Protein AF-A0A6I9Z1N0-F1 (afdb_monomer)

Structure (mmCIF, N/CA/C/O backbone):
data_AF-A0A6I9Z1N0-F1
#
_entry.id   AF-A0A6I9Z1N0-F1
#
loop_
_atom_site.group_PDB
_atom_site.id
_atom_site.type_symbol
_atom_site.label_atom_id
_atom_site.label_alt_id
_atom_site.label_comp_id
_atom_site.label_asym_id
_atom_site.label_entity_id
_atom_site.label_seq_id
_atom_site.pdbx_PDB_ins_code
_atom_site.Cartn_x
_atom_site.Cartn_y
_atom_site.Cartn_z
_atom_site.occupancy
_atom_site.B_iso_or_equiv
_atom_site.auth_seq_id
_atom_site.auth_comp_id
_atom_site.auth_asym_id
_atom_site.auth_atom_id
_atom_site.pdbx_PDB_model_num
ATOM 1 N N . MET A 1 1 ? 0.256 19.099 -2.631 1.00 34.47 1 MET A N 1
ATOM 2 C CA . MET A 1 1 ? 0.217 18.789 -1.185 1.00 34.47 1 MET A CA 1
ATOM 3 C C . MET A 1 1 ? -0.524 17.484 -0.881 1.00 34.47 1 MET A C 1
ATOM 5 O O . MET A 1 1 ? -0.075 16.794 0.014 1.00 34.47 1 MET A O 1
ATOM 9 N N . ALA A 1 2 ? -1.565 17.085 -1.631 1.00 35.75 2 ALA A N 1
ATOM 10 C CA . ALA A 1 2 ? -2.287 15.820 -1.397 1.00 35.75 2 ALA A CA 1
ATOM 11 C C . ALA A 1 2 ? -1.455 14.525 -1.591 1.00 35.75 2 ALA A C 1
ATOM 13 O O . ALA A 1 2 ? -1.697 13.553 -0.896 1.00 35.75 2 ALA A O 1
ATOM 14 N N . ALA A 1 3 ? -0.442 14.515 -2.468 1.00 37.38 3 ALA A N 1
ATOM 15 C CA . ALA A 1 3 ? 0.386 13.323 -2.721 1.00 37.38 3 ALA A CA 1
ATOM 16 C C . ALA A 1 3 ? 1.384 12.964 -1.596 1.00 37.38 3 ALA A C 1
ATOM 18 O O . ALA A 1 3 ? 1.934 11.876 -1.616 1.00 37.38 3 ALA A O 1
ATOM 19 N N . VAL A 1 4 ? 1.630 13.862 -0.631 1.00 43.97 4 VAL A N 1
ATOM 20 C CA . VAL A 1 4 ? 2.560 13.633 0.502 1.00 43.97 4 VAL A CA 1
ATOM 21 C C . VAL A 1 4 ? 1.844 12.969 1.694 1.00 43.97 4 VAL A C 1
ATOM 23 O O . VAL A 1 4 ? 2.452 12.729 2.722 1.00 43.97 4 VAL A O 1
ATOM 26 N N . ARG A 1 5 ? 0.535 12.710 1.580 1.00 60.34 5 ARG A N 1
ATOM 27 C CA . ARG A 1 5 ? -0.310 12.137 2.644 1.00 60.34 5 ARG A CA 1
ATOM 28 C C . ARG A 1 5 ? -1.046 10.869 2.202 1.00 60.34 5 ARG A C 1
ATOM 30 O O . ARG A 1 5 ? -2.027 10.494 2.831 1.00 60.34 5 ARG A O 1
ATOM 37 N N . ALA A 1 6 ? -0.675 10.313 1.053 1.00 75.31 6 ALA A N 1
ATOM 38 C CA . ALA A 1 6 ? -1.336 9.132 0.522 1.00 75.31 6 ALA A CA 1
ATOM 39 C C . ALA A 1 6 ? -0.595 7.878 1.023 1.00 75.31 6 ALA A C 1
ATOM 41 O O . ALA A 1 6 ? 0.631 7.866 0.905 1.00 75.31 6 ALA A O 1
ATOM 42 N N . PRO A 1 7 ? -1.318 6.862 1.525 1.00 87.88 7 PRO A N 1
ATOM 43 C CA . PRO A 1 7 ? -0.741 5.617 2.031 1.00 87.88 7 PRO A CA 1
ATOM 44 C C . PRO A 1 7 ? 0.203 4.956 1.030 1.00 87.88 7 PRO A C 1
ATOM 46 O O . PRO A 1 7 ? -0.110 4.870 -0.168 1.00 87.88 7 PRO A O 1
ATOM 49 N N . ARG A 1 8 ? 1.366 4.512 1.500 1.00 91.12 8 ARG A N 1
ATOM 50 C CA . ARG A 1 8 ? 2.442 3.999 0.647 1.00 91.12 8 ARG A CA 1
ATOM 51 C C . ARG A 1 8 ? 3.373 3.037 1.382 1.00 91.12 8 ARG A C 1
ATOM 53 O O . ARG A 1 8 ? 3.417 3.010 2.606 1.00 91.12 8 ARG A O 1
ATOM 60 N N . CYS A 1 9 ? 4.166 2.308 0.609 1.00 90.75 9 CYS A N 1
ATOM 61 C CA . CYS A 1 9 ? 5.316 1.564 1.103 1.00 90.75 9 CYS A CA 1
ATOM 62 C C . CYS A 1 9 ? 6.394 2.518 1.663 1.00 90.75 9 CYS A C 1
ATOM 64 O O . CYS A 1 9 ? 6.642 3.610 1.114 1.00 90.75 9 CYS A O 1
ATOM 66 N N . GLY A 1 10 ? 7.016 2.093 2.765 1.00 86.44 10 GLY A N 1
ATOM 67 C CA . GLY A 1 10 ? 8.109 2.757 3.481 1.00 8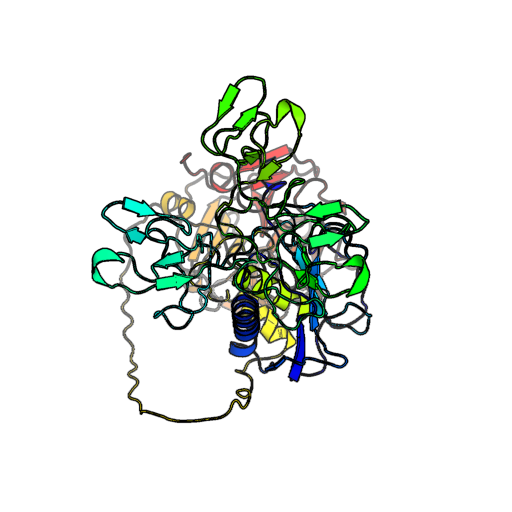6.44 10 GLY A CA 1
ATOM 68 C C . GLY A 1 10 ? 9.482 2.581 2.845 1.00 86.44 10 GLY A C 1
ATOM 69 O O . GLY A 1 10 ? 10.403 3.336 3.165 1.00 86.44 10 GLY A O 1
ATOM 70 N N . VAL A 1 11 ? 9.623 1.666 1.882 1.00 81.06 11 VAL A N 1
ATOM 71 C CA . VAL A 1 11 ? 10.854 1.528 1.100 1.00 81.06 11 VAL A CA 1
ATOM 72 C C . VAL A 1 11 ? 11.085 2.805 0.260 1.00 81.06 11 VAL A C 1
ATOM 74 O O . VAL A 1 11 ? 10.154 3.351 -0.342 1.00 81.06 11 VAL A O 1
ATOM 77 N N . PRO A 1 12 ? 12.310 3.359 0.207 1.00 69.00 12 PRO A N 1
ATOM 78 C CA . PRO A 1 12 ? 12.579 4.562 -0.583 1.00 69.00 12 PRO A CA 1
ATOM 79 C C . PRO A 1 12 ? 12.385 4.369 -2.102 1.00 69.00 12 PRO A C 1
ATOM 81 O O . PRO A 1 12 ? 12.988 3.484 -2.700 1.00 69.00 12 PRO A O 1
ATOM 84 N N . ASP A 1 13 ? 11.658 5.283 -2.765 1.00 61.91 13 ASP A N 1
ATOM 85 C CA . ASP A 1 13 ? 11.502 5.305 -4.245 1.00 61.91 13 ASP A CA 1
ATOM 86 C C . ASP A 1 13 ? 12.805 5.623 -4.995 1.00 61.91 13 ASP A C 1
ATOM 88 O O . ASP A 1 13 ? 12.950 5.367 -6.189 1.00 61.91 13 ASP A O 1
ATOM 92 N N . VAL A 1 14 ? 13.737 6.270 -4.298 1.00 38.78 14 VAL A N 1
ATOM 93 C CA . VAL A 1 14 ? 15.030 6.720 -4.809 1.00 38.78 14 VAL A CA 1
ATOM 94 C C . VAL A 1 14 ? 16.071 6.438 -3.744 1.00 38.78 14 VAL A C 1
ATOM 96 O O . VAL A 1 14 ? 16.188 7.162 -2.757 1.00 38.78 14 VAL A O 1
ATOM 99 N N . GLY A 1 15 ? 16.851 5.387 -3.965 1.00 33.09 15 GLY A N 1
ATOM 100 C CA . GLY A 1 15 ? 17.914 4.989 -3.061 1.00 33.09 15 GLY A CA 1
ATOM 101 C C . GLY A 1 15 ? 19.078 4.354 -3.801 1.00 33.09 15 GLY A C 1
ATOM 102 O O . GLY A 1 15 ? 19.235 3.144 -3.799 1.00 33.09 15 GLY A O 1
ATOM 103 N N . ARG A 1 16 ? 20.004 5.176 -4.314 1.00 31.58 16 ARG A N 1
ATOM 104 C CA . ARG A 1 16 ? 21.426 4.802 -4.263 1.00 31.58 16 ARG A CA 1
ATOM 105 C C . ARG A 1 16 ? 21.898 4.917 -2.814 1.00 31.58 16 ARG A C 1
ATOM 107 O O . ARG A 1 16 ? 22.674 5.796 -2.459 1.00 31.58 16 ARG A O 1
ATOM 114 N N . PHE A 1 17 ? 21.430 3.993 -1.996 1.00 29.41 17 PHE A N 1
ATOM 115 C CA . PHE A 1 17 ? 22.181 3.494 -0.867 1.00 29.41 17 PHE A CA 1
ATOM 116 C C . PHE A 1 17 ? 22.239 1.988 -1.087 1.00 29.41 17 PHE A C 1
ATOM 118 O O . PHE A 1 17 ? 21.350 1.256 -0.679 1.00 29.41 17 PHE A O 1
ATOM 125 N N . GLN A 1 18 ? 23.292 1.512 -1.758 1.00 30.66 18 GLN A N 1
ATOM 126 C CA . GLN A 1 18 ? 23.777 0.177 -1.426 1.00 30.66 18 GLN A CA 1
ATOM 127 C C . GLN A 1 18 ? 24.267 0.267 0.024 1.00 30.66 18 GLN A C 1
ATOM 129 O O . GLN A 1 18 ? 25.441 0.530 0.271 1.00 30.66 18 GLN A O 1
ATOM 134 N N . THR A 1 19 ? 23.363 0.117 0.990 1.00 33.41 19 THR A N 1
ATOM 135 C CA . THR A 1 19 ? 23.740 -0.424 2.299 1.00 33.41 19 THR A CA 1
ATOM 136 C C . THR A 1 19 ? 24.190 -1.876 2.141 1.00 33.41 19 THR A C 1
ATOM 138 O O . THR A 1 19 ? 25.011 -2.339 2.922 1.00 33.41 19 THR A O 1
ATOM 141 N N . PHE A 1 20 ? 23.757 -2.547 1.065 1.00 34.72 20 PHE A N 1
ATOM 142 C CA . PHE A 1 20 ? 24.025 -3.955 0.797 1.00 34.72 20 PHE A CA 1
ATOM 143 C C . PHE A 1 20 ? 24.799 -4.134 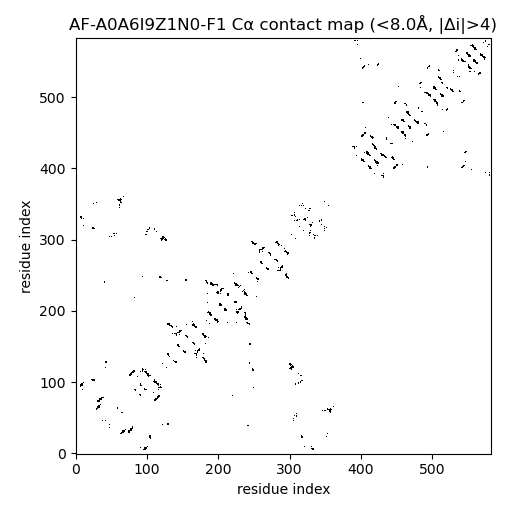-0.530 1.00 34.72 20 PHE A C 1
ATOM 145 O O . PHE A 1 20 ? 24.295 -3.769 -1.596 1.00 34.72 20 PHE A O 1
ATOM 152 N N . PRO A 1 21 ? 26.043 -4.649 -0.509 1.00 31.53 21 PRO A N 1
ATOM 153 C CA . PRO A 1 21 ? 26.769 -5.047 -1.713 1.00 31.53 21 PRO A CA 1
ATOM 154 C C . PRO A 1 21 ? 26.281 -6.413 -2.232 1.00 31.53 21 PRO A C 1
ATOM 156 O O . PRO A 1 21 ? 26.325 -7.388 -1.489 1.00 31.53 21 PRO A O 1
ATOM 159 N N . GLY A 1 22 ? 25.916 -6.523 -3.517 1.00 43.50 22 GLY A N 1
ATOM 160 C CA . GLY A 1 22 ? 25.649 -7.814 -4.179 1.00 43.50 22 GLY A CA 1
ATOM 161 C C . GLY A 1 22 ? 24.511 -7.789 -5.203 1.00 43.50 22 GLY A C 1
ATOM 162 O O . GLY A 1 22 ? 23.862 -6.761 -5.389 1.00 43.50 22 GLY A O 1
ATOM 163 N N . ASP A 1 23 ? 24.286 -8.928 -5.867 1.00 51.59 23 ASP A N 1
ATOM 164 C CA . ASP A 1 23 ? 23.019 -9.211 -6.550 1.00 51.59 23 ASP A CA 1
ATOM 165 C C . ASP A 1 23 ? 21.951 -9.369 -5.454 1.00 51.59 23 ASP A C 1
ATOM 167 O O . ASP A 1 23 ? 22.064 -10.277 -4.632 1.00 51.59 23 ASP A O 1
ATOM 171 N N . LEU A 1 24 ? 20.955 -8.474 -5.395 1.00 70.12 24 LEU A N 1
ATOM 172 C CA . LEU A 1 24 ? 19.858 -8.516 -4.414 1.00 70.12 24 LEU A CA 1
ATOM 173 C C . LEU A 1 24 ? 18.904 -9.668 -4.761 1.00 70.12 24 LEU A C 1
ATOM 175 O O . LEU A 1 24 ? 17.818 -9.463 -5.289 1.00 70.12 24 LEU A O 1
ATOM 179 N N . LYS A 1 25 ? 19.366 -10.900 -4.569 1.00 83.44 25 LYS A N 1
ATOM 180 C CA . LYS A 1 25 ? 18.658 -12.132 -4.900 1.00 83.44 25 LYS A CA 1
ATOM 181 C C . LYS A 1 25 ? 19.118 -13.242 -3.962 1.00 83.44 25 LYS A C 1
ATOM 183 O O . LYS A 1 25 ? 20.314 -13.418 -3.744 1.00 83.44 25 LYS A O 1
ATOM 188 N N . TRP A 1 26 ? 18.174 -14.051 -3.498 1.00 91.69 26 TRP A N 1
ATOM 189 C CA . TRP A 1 26 ? 18.473 -15.317 -2.831 1.00 91.69 26 TRP A CA 1
ATOM 190 C C . TRP A 1 26 ? 19.261 -16.285 -3.731 1.00 91.69 26 TRP A C 1
ATOM 192 O O . TRP A 1 26 ? 18.988 -16.430 -4.927 1.00 91.69 26 TRP A O 1
ATOM 202 N N . ASP A 1 27 ? 20.247 -16.964 -3.148 1.00 90.38 27 ASP A N 1
ATOM 203 C CA . ASP A 1 27 ? 21.093 -17.953 -3.827 1.00 90.38 27 ASP A CA 1
ATOM 204 C C . ASP A 1 27 ? 20.443 -19.345 -3.937 1.00 90.38 27 ASP A C 1
ATOM 206 O O . ASP A 1 27 ? 20.956 -20.217 -4.642 1.00 90.38 27 ASP A O 1
ATOM 210 N N . HIS A 1 28 ? 19.284 -19.520 -3.307 1.00 91.88 28 HIS A N 1
ATOM 211 C CA . HIS A 1 28 ? 18.460 -20.720 -3.309 1.00 91.88 28 HIS A CA 1
ATOM 212 C C . HIS A 1 28 ? 16.990 -20.376 -3.618 1.00 91.88 28 HIS A C 1
ATOM 214 O O . HIS A 1 28 ? 16.627 -19.210 -3.795 1.00 91.88 28 HIS A O 1
ATOM 220 N N . THR A 1 29 ? 16.152 -21.403 -3.786 1.00 92.88 29 THR A N 1
ATOM 221 C CA . THR A 1 29 ? 14.753 -21.251 -4.237 1.00 92.88 29 THR A CA 1
ATOM 222 C C . THR A 1 29 ? 13.719 -21.763 -3.240 1.00 92.88 29 THR A C 1
ATOM 224 O O . THR A 1 29 ? 12.528 -21.523 -3.410 1.00 92.88 29 THR A O 1
ATOM 227 N N . ASP A 1 30 ? 14.152 -22.500 -2.230 1.00 95.19 30 ASP A N 1
ATOM 228 C CA . ASP A 1 30 ? 13.372 -23.031 -1.120 1.00 95.19 30 ASP A CA 1
ATOM 229 C C . ASP A 1 30 ? 13.464 -22.104 0.088 1.00 95.19 30 ASP A C 1
ATOM 231 O O . ASP A 1 30 ? 14.136 -22.397 1.068 1.00 95.19 30 ASP A O 1
ATOM 235 N N . LEU A 1 31 ? 12.780 -20.966 -0.012 1.00 96.75 31 LEU A N 1
ATOM 236 C CA . LEU A 1 31 ? 12.801 -19.931 1.010 1.00 96.75 31 LEU A CA 1
ATOM 237 C C . LEU A 1 31 ? 11.937 -20.323 2.204 1.00 96.75 31 LEU A C 1
ATOM 239 O O . LEU A 1 31 ? 10.882 -20.957 2.084 1.00 96.75 31 LEU A O 1
ATOM 243 N N . THR A 1 32 ? 12.369 -19.890 3.373 1.00 97.06 32 THR A N 1
ATOM 244 C CA . THR A 1 32 ? 11.710 -20.129 4.647 1.00 97.06 32 THR A CA 1
ATOM 245 C C . THR A 1 32 ? 11.277 -18.813 5.270 1.00 97.06 32 THR A C 1
ATOM 247 O O . THR A 1 32 ? 11.948 -17.794 5.134 1.00 97.06 32 THR A O 1
ATOM 250 N N . TYR A 1 33 ? 10.131 -18.812 5.946 1.00 97.44 33 TYR A N 1
ATOM 251 C CA . TYR A 1 33 ? 9.651 -17.616 6.634 1.00 97.44 33 TYR A CA 1
ATOM 252 C C . TYR A 1 33 ? 9.057 -17.940 7.999 1.00 97.44 33 TYR A C 1
ATOM 254 O O . TYR A 1 33 ? 8.605 -19.063 8.250 1.00 97.44 33 TYR A O 1
ATOM 262 N N . ARG A 1 34 ? 9.025 -16.940 8.878 1.00 94.44 34 ARG A N 1
ATOM 263 C CA . ARG A 1 34 ? 8.371 -17.028 10.186 1.00 94.44 34 ARG A CA 1
ATOM 264 C C . ARG A 1 34 ? 7.685 -15.716 10.531 1.00 94.44 34 ARG A C 1
ATOM 266 O O . ARG A 1 34 ? 8.284 -14.654 10.414 1.00 94.44 34 ARG A O 1
ATOM 273 N N . VAL A 1 35 ? 6.459 -15.820 11.030 1.00 93.38 35 VAL A N 1
ATOM 274 C CA . VAL A 1 35 ? 5.728 -14.698 11.626 1.00 93.38 35 VAL A CA 1
ATOM 275 C C . VAL A 1 35 ? 6.106 -14.599 13.102 1.00 93.38 35 VAL A C 1
ATOM 277 O O . VAL A 1 35 ? 5.959 -15.573 13.842 1.00 93.38 35 VAL A O 1
ATOM 280 N N . VAL A 1 36 ? 6.652 -13.455 13.509 1.00 90.44 36 VAL A N 1
ATOM 281 C CA . VAL A 1 36 ? 7.162 -13.202 14.866 1.00 90.44 36 VAL A CA 1
ATOM 282 C C . VAL A 1 36 ? 6.023 -12.851 15.821 1.00 90.44 36 VAL A C 1
ATOM 284 O O . VAL A 1 36 ? 5.957 -13.386 16.925 1.00 90.44 36 VAL A O 1
ATOM 287 N N . ASN A 1 37 ? 5.129 -11.968 15.389 1.00 87.31 37 ASN A N 1
ATOM 288 C CA . ASN A 1 37 ? 3.944 -11.511 16.109 1.00 87.31 37 ASN A CA 1
ATOM 289 C C . ASN A 1 37 ? 2.822 -11.188 15.109 1.00 87.31 37 ASN A C 1
ATOM 291 O O . ASN A 1 37 ? 3.042 -11.177 13.898 1.00 87.31 37 ASN A O 1
ATOM 295 N N . TYR A 1 38 ? 1.617 -10.939 15.618 1.00 88.00 38 TYR A N 1
ATOM 296 C CA . TYR A 1 38 ? 0.429 -10.664 14.810 1.00 88.00 38 TYR A CA 1
ATOM 297 C C . TYR A 1 38 ? -0.204 -9.342 15.219 1.00 88.00 38 TYR A C 1
ATOM 299 O O . TYR A 1 38 ? -0.194 -8.993 16.400 1.00 88.00 38 TYR A O 1
ATOM 307 N N . SER A 1 39 ? -0.820 -8.667 14.250 1.00 88.12 39 SER A N 1
ATOM 308 C CA . SER A 1 39 ? -1.691 -7.533 14.531 1.00 88.12 39 SER A CA 1
ATOM 309 C C . SER A 1 39 ? -2.982 -7.992 15.222 1.00 88.12 39 SER A C 1
ATOM 311 O O . SER A 1 39 ? -3.572 -8.994 14.804 1.00 88.12 39 SER A O 1
ATOM 313 N N . PRO A 1 40 ? -3.471 -7.270 16.245 1.00 83.25 40 PRO A N 1
ATOM 314 C CA . PRO A 1 40 ? -4.714 -7.598 16.942 1.00 83.25 40 PRO A CA 1
ATOM 315 C C . PRO A 1 40 ? -5.980 -7.344 16.107 1.00 83.25 40 PRO A C 1
ATOM 317 O O . PRO A 1 40 ? -7.070 -7.734 16.531 1.00 83.25 40 PRO A O 1
ATOM 320 N N . ASP A 1 41 ? -5.858 -6.695 14.947 1.00 85.81 41 ASP A N 1
ATOM 321 C CA . ASP A 1 41 ? -6.981 -6.331 14.076 1.00 85.81 41 ASP A CA 1
ATOM 322 C C . ASP A 1 41 ? -7.577 -7.512 13.303 1.00 85.81 41 ASP A C 1
ATOM 324 O O . ASP A 1 41 ? -8.749 -7.486 12.917 1.00 85.81 41 ASP A O 1
ATOM 328 N N . LEU A 1 42 ? -6.785 -8.564 13.085 1.00 88.38 42 LEU A N 1
ATOM 329 C CA . LEU A 1 42 ? -7.187 -9.762 12.358 1.00 88.38 42 LEU A CA 1
ATOM 330 C C . LEU A 1 42 ? -6.856 -11.011 13.172 1.00 88.38 42 LEU A C 1
ATOM 332 O O . LEU A 1 42 ? -5.837 -11.092 13.849 1.00 88.38 42 LEU A O 1
ATOM 336 N N . ASP A 1 43 ? -7.699 -12.038 13.058 1.00 89.12 43 ASP A N 1
ATOM 337 C CA . ASP A 1 43 ? -7.371 -13.349 13.620 1.00 89.12 43 ASP A CA 1
ATOM 338 C C . ASP A 1 43 ? -6.087 -13.895 12.976 1.00 89.12 43 ASP A C 1
ATOM 340 O O . ASP A 1 43 ? -5.917 -13.832 11.755 1.00 89.12 43 ASP A O 1
ATOM 344 N N . GLY A 1 44 ? -5.213 -14.499 13.787 1.00 87.62 44 GLY A N 1
ATOM 345 C CA . GLY A 1 44 ? -3.917 -15.002 13.331 1.00 87.62 44 GLY A CA 1
ATOM 346 C C . GLY A 1 44 ? -4.014 -15.959 12.138 1.00 87.62 44 GLY A C 1
ATOM 347 O O . GLY A 1 44 ? -3.165 -15.920 11.255 1.00 87.62 44 GLY A O 1
ATOM 348 N N . SER A 1 45 ? -5.082 -16.760 12.022 1.00 88.94 45 SER A N 1
ATOM 349 C CA . SER A 1 45 ? -5.251 -17.635 10.850 1.00 88.94 45 SER A CA 1
ATOM 350 C C . SER A 1 45 ? -5.609 -16.884 9.562 1.00 88.94 45 SER A C 1
ATOM 352 O O . SER A 1 45 ? -5.271 -17.354 8.479 1.00 88.94 45 SER A O 1
ATOM 354 N N . ILE A 1 46 ? -6.262 -15.720 9.662 1.00 92.00 46 ILE A N 1
ATOM 355 C CA . ILE A 1 46 ? -6.526 -14.840 8.515 1.00 92.00 46 ILE A CA 1
ATOM 356 C C . ILE A 1 46 ? -5.223 -14.180 8.066 1.00 92.00 46 ILE A C 1
ATOM 358 O O . ILE A 1 46 ? -4.968 -14.097 6.866 1.00 92.00 46 ILE A O 1
ATOM 362 N N . ILE A 1 47 ? -4.390 -13.752 9.018 1.00 93.88 47 ILE A N 1
ATOM 363 C CA . ILE A 1 47 ? -3.060 -13.197 8.740 1.00 93.88 47 ILE A CA 1
ATOM 364 C C . ILE A 1 47 ? -2.181 -14.245 8.044 1.00 93.88 47 ILE A C 1
ATOM 366 O O . ILE A 1 47 ? -1.614 -13.978 6.986 1.00 93.88 47 ILE A O 1
ATOM 370 N N . GLU A 1 48 ? -2.136 -15.467 8.577 1.00 92.62 48 GLU A N 1
ATOM 371 C CA . GLU A 1 48 ? -1.393 -16.582 7.980 1.00 92.62 48 GLU A CA 1
ATOM 372 C C . GLU A 1 48 ? -1.872 -16.927 6.563 1.00 92.62 48 GLU A C 1
ATOM 374 O O . GLU A 1 48 ? -1.053 -17.136 5.663 1.00 92.62 48 GLU A O 1
ATOM 379 N N . ASP A 1 49 ? -3.188 -16.954 6.328 1.00 93.56 49 ASP A N 1
ATOM 380 C CA . ASP A 1 49 ? -3.743 -17.134 4.982 1.00 93.56 49 ASP A CA 1
ATOM 381 C C . ASP A 1 49 ? -3.346 -15.981 4.048 1.00 93.56 49 ASP A C 1
ATOM 383 O O . ASP A 1 49 ? -2.920 -16.225 2.916 1.00 93.56 49 ASP A O 1
ATOM 387 N N . ALA A 1 50 ? -3.430 -14.730 4.513 1.00 96.06 50 ALA A N 1
ATOM 388 C CA . ALA A 1 50 ? -3.052 -13.558 3.730 1.00 96.06 50 ALA A CA 1
ATOM 389 C C . ALA A 1 50 ? -1.577 -13.616 3.307 1.00 96.06 50 ALA A C 1
ATOM 391 O O . ALA A 1 50 ? -1.285 -13.441 2.123 1.00 96.06 50 ALA A O 1
ATOM 392 N N . PHE A 1 51 ? -0.665 -13.949 4.226 1.00 97.81 51 PHE A N 1
ATOM 393 C CA . PHE A 1 51 ? 0.756 -14.123 3.916 1.00 97.81 51 PHE A CA 1
ATOM 394 C C . PHE A 1 51 ? 1.011 -15.318 2.995 1.00 97.81 51 PHE A C 1
ATOM 396 O O . PHE A 1 51 ? 1.749 -15.200 2.017 1.00 97.81 51 PHE A O 1
ATOM 403 N N . THR A 1 52 ? 0.344 -16.451 3.225 1.00 95.75 52 THR A N 1
ATOM 404 C CA . THR A 1 52 ? 0.456 -17.628 2.348 1.00 95.75 52 THR A CA 1
ATOM 405 C C . THR A 1 52 ? 0.026 -17.292 0.919 1.00 95.75 52 THR A C 1
ATOM 407 O O . THR A 1 52 ? 0.705 -17.649 -0.049 1.00 95.75 52 THR A O 1
ATOM 410 N N . ARG A 1 53 ? -1.090 -16.571 0.758 1.00 95.31 53 ARG A N 1
ATOM 411 C CA . ARG A 1 53 ? -1.556 -16.103 -0.551 1.00 95.31 53 ARG A CA 1
ATOM 412 C C . ARG A 1 53 ? -0.607 -15.077 -1.158 1.00 95.31 53 ARG A C 1
ATOM 414 O O . ARG A 1 53 ? -0.367 -15.159 -2.359 1.00 95.31 53 ARG A O 1
ATOM 421 N N . ALA A 1 54 ? -0.052 -14.162 -0.367 1.00 97.81 54 ALA A N 1
ATOM 422 C CA . ALA A 1 54 ? 0.919 -13.172 -0.828 1.00 97.81 54 ALA A CA 1
ATOM 423 C C . ALA A 1 54 ? 2.205 -13.831 -1.359 1.00 97.81 54 ALA A C 1
ATOM 425 O O . ALA A 1 54 ? 2.634 -13.522 -2.464 1.00 97.81 54 ALA A O 1
ATOM 426 N N . PHE A 1 55 ? 2.763 -14.833 -0.674 1.00 97.81 55 PHE A N 1
ATOM 427 C CA . PHE A 1 55 ? 3.880 -15.620 -1.215 1.00 97.81 55 PHE A CA 1
ATOM 428 C C . PHE A 1 55 ? 3.498 -16.399 -2.478 1.00 97.81 55 PHE A C 1
ATOM 430 O O . PHE A 1 55 ? 4.288 -16.521 -3.420 1.00 97.81 55 PHE A O 1
ATOM 437 N N . LYS A 1 56 ? 2.259 -16.903 -2.533 1.00 95.00 56 LYS A N 1
ATOM 438 C CA . LYS A 1 56 ? 1.738 -17.616 -3.703 1.00 95.00 56 LYS A CA 1
ATOM 439 C C . LYS A 1 56 ? 1.708 -16.742 -4.961 1.00 95.00 56 LYS A C 1
ATOM 441 O O . LYS A 1 56 ? 1.876 -17.280 -6.053 1.00 95.00 56 LYS A O 1
ATOM 446 N N . VAL A 1 57 ? 1.532 -15.426 -4.829 1.00 95.62 57 VAL A N 1
ATOM 447 C CA . VAL A 1 57 ? 1.619 -14.477 -5.955 1.00 95.62 57 VAL A CA 1
ATOM 448 C C . VAL A 1 57 ? 2.958 -14.632 -6.690 1.00 95.62 57 VAL A C 1
ATOM 450 O O . VAL A 1 57 ? 2.984 -14.722 -7.917 1.00 95.62 57 VAL A O 1
ATOM 453 N N . TRP A 1 58 ? 4.060 -14.768 -5.949 1.00 96.62 58 TRP A N 1
ATOM 454 C CA . TRP A 1 58 ? 5.407 -14.875 -6.510 1.00 96.62 58 TRP A CA 1
ATOM 455 C C . TRP A 1 58 ? 5.784 -16.298 -6.946 1.00 96.62 58 TRP A C 1
ATOM 457 O O . TRP A 1 58 ? 6.390 -16.476 -8.008 1.00 96.62 58 TRP A O 1
ATOM 467 N N . SER A 1 59 ? 5.398 -17.333 -6.190 1.00 95.38 59 SER A N 1
ATOM 468 C CA . SER A 1 59 ? 5.700 -18.734 -6.553 1.00 95.38 59 SER A CA 1
ATOM 469 C C . SER A 1 59 ? 4.906 -19.251 -7.756 1.00 95.38 59 SER A C 1
ATOM 471 O O . SER A 1 59 ? 5.318 -20.207 -8.411 1.00 95.38 59 SER A O 1
ATOM 473 N N . GLN A 1 60 ? 3.781 -18.616 -8.104 1.00 93.75 60 GLN A N 1
ATOM 474 C CA . GLN A 1 60 ? 3.034 -18.953 -9.322 1.00 93.75 60 GLN A CA 1
ATOM 475 C C . GLN A 1 60 ? 3.807 -18.644 -10.609 1.00 93.75 60 GLN A C 1
ATOM 477 O O . GLN A 1 60 ? 3.574 -19.291 -11.630 1.00 93.75 60 GLN A O 1
ATOM 482 N N . VAL A 1 61 ? 4.703 -17.656 -10.574 1.00 90.12 61 VAL A N 1
ATOM 483 C CA . VAL A 1 61 ? 5.425 -17.163 -11.757 1.00 90.12 61 VAL A CA 1
ATOM 484 C C . VAL A 1 61 ? 6.935 -17.392 -11.685 1.00 90.12 61 VAL A C 1
ATOM 486 O O . VAL A 1 61 ? 7.640 -17.023 -12.631 1.00 90.12 61 VAL A O 1
ATOM 489 N N . THR A 1 62 ? 7.425 -18.014 -10.608 1.00 92.44 62 THR A N 1
ATOM 490 C CA . THR A 1 62 ? 8.834 -18.378 -10.411 1.00 92.44 62 THR A CA 1
ATOM 491 C C . THR A 1 62 ? 9.014 -19.805 -9.877 1.00 92.44 62 THR A C 1
ATOM 493 O O . THR A 1 62 ? 8.086 -20.380 -9.313 1.00 92.44 62 THR A O 1
ATOM 496 N N . PRO A 1 63 ? 10.228 -20.382 -9.968 1.00 95.50 63 PRO A N 1
ATOM 497 C CA . PRO A 1 63 ? 10.562 -21.643 -9.302 1.00 95.50 63 PRO A CA 1
ATOM 498 C C . PRO A 1 63 ? 10.593 -21.584 -7.764 1.00 95.50 63 PRO A C 1
ATOM 500 O O . PRO A 1 63 ? 10.877 -22.608 -7.144 1.00 95.50 63 PRO A O 1
ATOM 503 N N . LEU A 1 64 ? 10.365 -20.414 -7.153 1.00 95.56 64 LEU A N 1
ATOM 504 C CA . LEU A 1 64 ? 10.446 -20.232 -5.706 1.00 95.56 64 LEU A CA 1
ATOM 505 C C . LEU A 1 64 ? 9.384 -21.054 -4.973 1.00 95.56 64 LEU A C 1
ATOM 507 O O . LEU A 1 64 ? 8.242 -21.183 -5.415 1.00 95.56 64 LEU A O 1
ATOM 511 N N . THR A 1 65 ? 9.759 -21.555 -3.805 1.00 96.19 65 THR A N 1
ATOM 512 C CA . THR A 1 65 ? 8.867 -22.195 -2.841 1.00 96.19 65 THR A CA 1
ATOM 513 C C . THR A 1 65 ? 9.064 -21.536 -1.486 1.00 96.19 65 THR A C 1
ATOM 515 O O . THR A 1 65 ? 10.155 -21.065 -1.183 1.00 96.19 65 THR A O 1
ATOM 518 N N . PHE A 1 66 ? 7.993 -21.478 -0.699 1.00 96.94 66 PHE A N 1
ATOM 519 C CA . PHE A 1 66 ? 7.976 -20.796 0.590 1.00 96.94 66 PHE A CA 1
ATOM 520 C C . PHE A 1 66 ? 7.490 -21.766 1.656 1.00 96.94 66 PHE A C 1
ATOM 522 O O . PHE A 1 66 ? 6.402 -22.333 1.524 1.00 96.94 66 PHE A O 1
ATOM 529 N N . THR A 1 67 ? 8.292 -21.963 2.697 1.00 96.12 67 THR A N 1
ATOM 530 C CA . THR A 1 67 ? 7.982 -22.882 3.794 1.00 96.12 67 THR A CA 1
ATOM 531 C C . THR A 1 67 ? 7.975 -22.138 5.118 1.00 96.12 67 THR A C 1
ATOM 533 O O . THR A 1 67 ? 8.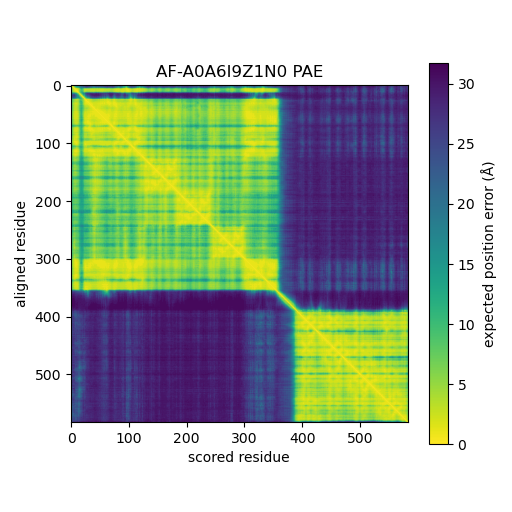995 -21.614 5.557 1.00 96.12 67 THR A O 1
ATOM 536 N N . ARG A 1 68 ? 6.825 -22.129 5.792 1.00 94.44 68 ARG A N 1
ATOM 537 C CA . ARG A 1 68 ? 6.721 -21.567 7.137 1.00 94.44 68 ARG A CA 1
ATOM 538 C C . ARG A 1 68 ? 7.467 -22.439 8.141 1.00 94.44 68 ARG A C 1
ATOM 540 O O . ARG A 1 68 ? 7.259 -23.653 8.174 1.00 94.44 68 ARG A O 1
ATOM 547 N N . GLN A 1 69 ? 8.247 -21.819 9.016 1.00 92.81 69 GLN A N 1
ATOM 548 C CA . GLN A 1 69 ? 8.856 -22.473 10.172 1.00 92.81 69 GLN A CA 1
ATOM 549 C C . GLN A 1 69 ? 8.447 -21.762 11.464 1.00 92.81 69 GLN A C 1
ATOM 551 O O . GLN A 1 69 ? 8.244 -20.551 11.484 1.00 92.81 69 GLN A O 1
ATOM 556 N N . GLN A 1 70 ? 8.287 -22.524 12.548 1.00 83.69 70 GLN A N 1
ATOM 557 C CA . GLN A 1 70 ? 7.920 -21.966 13.859 1.00 83.69 70 GLN A CA 1
ATOM 558 C C . GLN A 1 70 ? 9.150 -21.556 14.678 1.00 83.69 70 GLN A C 1
ATOM 560 O O . GLN A 1 70 ? 9.107 -20.593 15.435 1.00 83.69 70 GLN A O 1
ATOM 565 N N . GLU A 1 71 ? 10.271 -22.248 14.493 1.00 83.00 71 GLU A N 1
ATOM 566 C CA . GLU A 1 71 ? 11.502 -22.072 15.261 1.00 83.00 71 GLU A CA 1
ATOM 567 C C . GLU A 1 71 ? 12.715 -22.121 14.326 1.00 83.00 71 GLU A C 1
ATOM 569 O O . GLU A 1 71 ? 12.602 -22.583 13.194 1.00 83.00 71 GLU A O 1
ATOM 574 N N . GLY A 1 72 ? 13.871 -21.661 14.810 1.00 87.12 72 GLY A N 1
ATOM 575 C CA . GLY A 1 72 ? 15.112 -21.619 14.030 1.00 87.12 72 GLY A CA 1
ATOM 576 C C . GLY A 1 72 ? 15.353 -20.294 13.304 1.00 87.12 72 GLY A C 1
ATOM 577 O O . GLY A 1 72 ? 14.618 -19.321 13.500 1.00 87.12 72 GLY A O 1
ATOM 578 N N . GLU A 1 73 ? 16.433 -20.250 12.529 1.00 88.69 73 GLU A N 1
ATOM 579 C CA . GLU A 1 73 ? 16.724 -19.163 11.588 1.00 88.69 73 GLU A CA 1
ATOM 580 C C . GLU A 1 73 ? 15.972 -19.421 10.279 1.00 88.69 73 GLU A C 1
ATOM 582 O O . GLU A 1 73 ? 15.884 -20.563 9.832 1.00 88.69 73 GLU A O 1
ATOM 587 N N . VAL A 1 74 ? 15.416 -18.360 9.699 1.00 94.69 74 VAL A N 1
ATOM 588 C CA . VAL A 1 74 ? 14.645 -18.385 8.450 1.00 94.69 74 VAL A CA 1
ATOM 589 C C . VAL A 1 74 ? 15.112 -17.252 7.543 1.00 94.69 74 VAL A C 1
ATOM 591 O O . VAL A 1 74 ? 15.757 -16.321 8.023 1.00 94.69 74 VAL A O 1
ATOM 594 N N . ASP A 1 75 ? 14.761 -17.310 6.261 1.00 95.50 75 ASP A N 1
ATOM 595 C CA . ASP A 1 75 ? 15.165 -16.303 5.269 1.00 95.50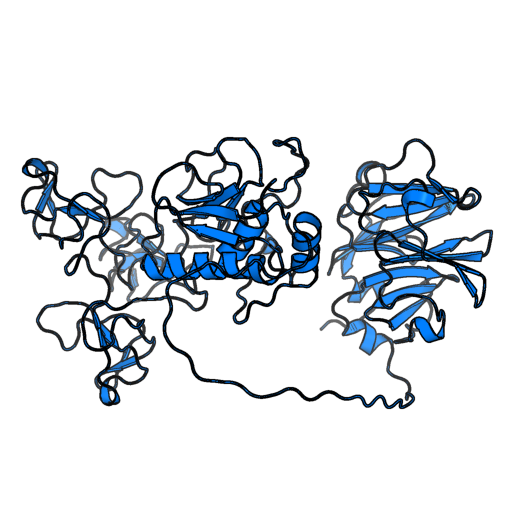 75 ASP A CA 1
ATOM 596 C C . ASP A 1 75 ? 14.377 -14.992 5.387 1.00 95.50 75 ASP A C 1
ATOM 598 O O . ASP A 1 75 ? 14.894 -13.934 5.049 1.00 95.50 75 ASP A O 1
ATOM 602 N N . ILE A 1 76 ? 13.115 -15.060 5.826 1.00 97.06 76 ILE A N 1
ATOM 603 C CA . ILE A 1 76 ? 12.216 -13.901 5.930 1.00 97.06 76 ILE A CA 1
ATOM 604 C C . ILE A 1 76 ? 11.507 -13.917 7.288 1.00 97.06 76 ILE A C 1
ATOM 606 O O . ILE A 1 76 ? 10.648 -14.773 7.541 1.00 97.06 76 ILE A O 1
ATOM 610 N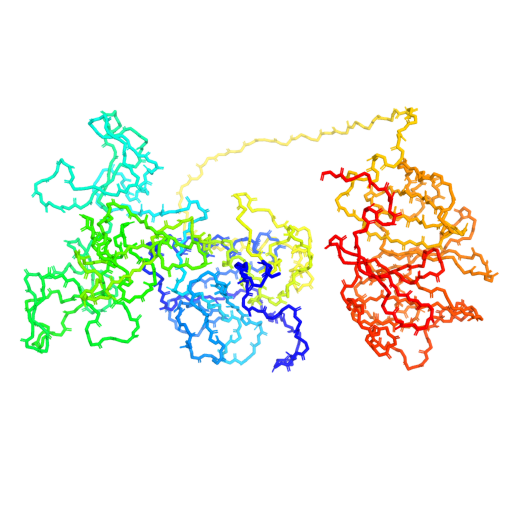 N . LEU A 1 77 ? 11.815 -12.961 8.167 1.00 95.62 77 LEU A N 1
ATOM 611 C CA . LEU A 1 77 ? 10.987 -12.694 9.343 1.00 95.62 77 LEU A CA 1
ATOM 612 C C . LEU A 1 77 ? 9.889 -11.694 9.000 1.00 95.62 77 LEU A C 1
ATOM 614 O O . LEU A 1 77 ? 10.120 -10.684 8.344 1.00 95.62 77 LEU A O 1
ATOM 618 N N . ILE A 1 78 ? 8.681 -11.979 9.471 1.00 97.50 78 ILE A N 1
ATOM 619 C CA . ILE A 1 78 ? 7.528 -11.097 9.325 1.00 97.50 78 ILE A CA 1
ATOM 620 C C . ILE A 1 78 ? 7.133 -10.600 10.708 1.00 97.50 78 ILE A C 1
ATOM 622 O O . ILE A 1 78 ? 6.878 -11.420 11.593 1.00 97.50 78 ILE A O 1
ATOM 626 N N . GLN A 1 79 ? 7.064 -9.285 10.898 1.00 94.38 79 GLN A N 1
ATOM 627 C CA . GLN A 1 79 ? 6.667 -8.695 12.177 1.00 94.38 79 GLN A CA 1
ATOM 628 C C . GLN A 1 79 ? 5.781 -7.462 12.011 1.00 94.38 79 GLN A C 1
ATOM 630 O O . GLN A 1 79 ? 5.862 -6.746 11.017 1.00 94.38 79 GLN A O 1
ATOM 635 N N . PHE A 1 80 ? 4.959 -7.210 13.021 1.00 93.38 80 PHE A N 1
ATOM 636 C CA . PHE A 1 80 ? 4.186 -5.983 13.181 1.00 93.38 80 PHE A CA 1
ATOM 637 C C . PHE A 1 80 ? 4.856 -5.106 14.241 1.00 93.38 80 PHE A C 1
ATOM 639 O O . PHE A 1 80 ? 5.303 -5.616 15.274 1.00 93.38 80 PHE A O 1
ATOM 646 N N . GLY A 1 81 ? 4.942 -3.801 14.004 1.00 89.25 81 GLY A N 1
ATOM 647 C CA . GLY A 1 81 ? 5.558 -2.863 14.940 1.00 89.25 81 GLY A CA 1
ATOM 648 C C . GLY A 1 81 ? 4.987 -1.460 14.804 1.00 89.25 81 GLY A C 1
ATOM 649 O O . GLY A 1 81 ? 4.435 -1.119 13.770 1.00 89.25 81 GLY A O 1
ATOM 650 N N . THR A 1 82 ? 5.136 -0.643 15.842 1.00 86.12 82 THR A N 1
ATOM 651 C CA . THR A 1 82 ? 4.722 0.768 15.844 1.00 86.12 82 THR A CA 1
ATOM 652 C C . THR A 1 82 ? 5.942 1.664 16.010 1.00 86.12 82 THR A C 1
ATOM 654 O O . THR A 1 82 ? 6.889 1.311 16.719 1.00 86.12 82 THR A O 1
ATOM 657 N N . GLY A 1 83 ? 5.944 2.834 15.365 1.00 87.44 83 GLY A N 1
ATOM 658 C CA . GLY A 1 83 ? 7.046 3.798 15.468 1.00 87.44 83 GLY A CA 1
ATOM 659 C C . GLY A 1 83 ? 8.431 3.160 15.273 1.00 87.44 83 GLY A C 1
ATOM 660 O O . GLY A 1 83 ? 8.658 2.443 14.303 1.00 87.44 83 GLY A O 1
ATOM 661 N N . GLU A 1 84 ? 9.368 3.414 16.193 1.00 87.94 84 GLU A N 1
ATOM 662 C CA . GLU A 1 84 ? 10.676 2.741 16.215 1.00 87.94 84 GLU A CA 1
ATOM 663 C C . GLU A 1 84 ? 10.545 1.295 16.715 1.00 87.94 84 GLU A C 1
ATOM 665 O O . GLU A 1 84 ? 10.256 1.060 17.890 1.00 87.94 84 GLU A O 1
ATOM 670 N N . HIS A 1 85 ? 10.834 0.340 15.832 1.00 86.06 85 HIS A N 1
ATOM 671 C CA . HIS A 1 85 ? 10.603 -1.088 16.055 1.00 86.06 85 HIS A CA 1
ATOM 672 C C . HIS A 1 85 ? 11.876 -1.946 15.912 1.00 86.06 85 HIS A C 1
ATOM 674 O O . HIS A 1 85 ? 11.804 -3.163 15.744 1.00 86.06 85 HIS A O 1
ATOM 680 N N . GLY A 1 86 ? 13.060 -1.338 16.070 1.00 81.81 86 GLY A N 1
ATOM 681 C CA . GLY A 1 86 ? 14.307 -2.060 16.349 1.00 81.81 86 GLY A CA 1
ATOM 682 C C . GLY A 1 86 ? 15.249 -2.255 15.161 1.00 81.81 86 GLY A C 1
ATOM 683 O O . GLY A 1 86 ? 16.264 -2.944 15.311 1.00 81.81 86 GLY A O 1
ATOM 684 N N . ASP A 1 87 ? 14.953 -1.636 14.020 1.00 80.12 87 ASP A N 1
ATOM 685 C CA . ASP A 1 87 ? 15.771 -1.651 12.802 1.00 80.12 87 ASP A CA 1
ATOM 686 C C . ASP A 1 87 ? 16.300 -0.256 12.396 1.00 80.12 87 ASP A C 1
ATOM 688 O O . ASP A 1 87 ? 17.128 -0.155 11.486 1.00 80.12 87 ASP A O 1
ATOM 692 N N . GLY A 1 88 ? 15.898 0.811 13.103 1.00 79.44 88 GLY A N 1
ATOM 693 C CA . GLY A 1 88 ? 16.294 2.193 12.827 1.00 79.44 88 GLY A CA 1
ATOM 694 C C . GLY A 1 88 ? 15.497 2.896 11.720 1.00 79.44 88 GLY A C 1
ATOM 695 O O . GLY A 1 88 ? 15.877 4.009 11.338 1.00 79.44 88 GLY A O 1
ATOM 696 N N . TYR A 1 89 ? 14.419 2.287 11.214 1.00 78.88 89 TYR A N 1
ATOM 697 C CA . TYR A 1 89 ? 13.497 2.866 10.233 1.00 78.88 89 TYR A CA 1
ATOM 698 C C . TYR A 1 89 ? 12.093 2.994 10.847 1.00 78.88 89 TYR A C 1
ATOM 700 O O . TYR A 1 89 ? 11.245 2.133 10.656 1.00 78.88 89 TYR A O 1
ATOM 708 N N . PRO A 1 90 ? 11.813 4.057 11.619 1.00 83.88 90 PRO A N 1
ATOM 709 C CA . PRO A 1 90 ? 10.560 4.150 12.356 1.00 83.88 90 PRO A CA 1
ATOM 710 C C . PRO A 1 90 ? 9.346 4.391 11.445 1.00 83.88 90 PRO A C 1
ATOM 712 O O . PRO A 1 90 ? 9.421 5.190 10.507 1.00 83.88 90 PRO A O 1
ATOM 715 N N . PHE A 1 91 ? 8.210 3.780 11.790 1.00 88.50 91 PHE A N 1
ATOM 716 C CA . PHE A 1 91 ? 6.899 4.101 11.219 1.00 88.50 91 PHE A CA 1
ATOM 717 C C . PHE A 1 91 ? 6.367 5.458 11.705 1.00 88.50 91 PHE A C 1
ATOM 719 O O . PHE A 1 91 ? 6.858 6.025 12.689 1.00 88.50 91 PHE A O 1
ATOM 726 N N . ASP A 1 92 ? 5.371 6.002 10.999 1.00 86.19 92 ASP A N 1
ATOM 727 C CA . ASP A 1 92 ? 4.797 7.328 11.262 1.00 86.19 92 ASP A CA 1
ATOM 728 C C . ASP A 1 92 ? 3.383 7.308 11.871 1.00 86.19 92 ASP A C 1
ATOM 730 O O . ASP A 1 92 ? 2.800 8.375 12.113 1.00 86.19 92 ASP A O 1
ATOM 734 N N . GLY A 1 93 ? 2.890 6.116 12.216 1.00 85.81 93 GLY A N 1
ATOM 735 C CA . GLY A 1 93 ? 1.561 5.883 12.759 1.00 85.81 93 GLY A CA 1
ATOM 736 C C . GLY A 1 93 ? 0.489 5.895 11.668 1.00 85.81 93 GLY A C 1
ATOM 737 O O . GLY A 1 93 ? 0.779 6.075 10.491 1.00 85.81 93 GLY A O 1
ATOM 738 N N . LYS A 1 94 ? -0.788 5.803 12.068 1.00 85.12 94 LYS A N 1
ATOM 739 C CA . LYS A 1 94 ? -1.904 5.560 11.136 1.00 85.12 94 LYS A CA 1
ATOM 740 C C . LYS A 1 94 ? -1.881 6.363 9.818 1.00 85.12 94 LYS A C 1
ATOM 742 O O . LYS A 1 94 ? -1.985 7.600 9.796 1.00 85.12 94 LYS A O 1
ATOM 747 N N . ASP A 1 95 ? -2.052 5.588 8.760 1.00 85.31 95 ASP A N 1
ATOM 748 C CA . ASP A 1 95 ? -2.201 5.772 7.325 1.00 85.31 95 ASP A CA 1
ATOM 749 C C . ASP A 1 95 ? -0.939 5.767 6.469 1.00 85.31 95 ASP A C 1
ATOM 751 O O . ASP A 1 95 ? -0.964 5.156 5.410 1.00 85.31 95 ASP A O 1
ATOM 755 N N . ASN A 1 96 ? 0.086 6.558 6.750 1.00 80.50 96 ASN A N 1
ATOM 756 C CA . ASN A 1 96 ? 1.016 6.905 5.677 1.00 80.50 96 ASN A CA 1
ATOM 757 C C . ASN A 1 96 ? 2.007 5.772 5.342 1.00 80.50 96 ASN A C 1
ATOM 759 O O . ASN A 1 96 ? 1.839 5.160 4.288 1.00 80.50 96 ASN A O 1
ATOM 763 N N . LEU A 1 97 ? 3.032 5.481 6.144 1.00 89.56 97 LEU A N 1
ATOM 764 C CA . LEU A 1 97 ? 3.913 4.341 5.861 1.00 89.56 97 LEU A CA 1
ATOM 765 C C . LEU A 1 97 ? 3.269 3.035 6.336 1.00 89.56 97 LEU A C 1
ATOM 767 O O . LEU A 1 97 ? 3.250 2.757 7.523 1.00 89.56 97 LEU A O 1
ATOM 771 N N . LEU A 1 98 ? 2.801 2.207 5.401 1.00 94.88 98 LEU A N 1
ATOM 772 C CA . LEU A 1 98 ? 2.050 0.993 5.746 1.00 94.88 98 LEU A CA 1
ATOM 773 C C . LEU A 1 98 ? 2.936 -0.166 6.211 1.00 94.88 98 LEU A C 1
ATOM 775 O O . LEU A 1 98 ? 2.540 -0.976 7.044 1.00 94.88 98 LEU A O 1
ATOM 779 N N . ALA A 1 99 ? 4.094 -0.309 5.578 1.00 96.88 99 ALA A N 1
ATOM 780 C CA . ALA A 1 99 ? 5.019 -1.412 5.778 1.00 96.88 99 ALA A CA 1
ATOM 781 C C . ALA A 1 99 ? 6.357 -1.090 5.097 1.00 96.88 99 ALA A C 1
ATOM 783 O O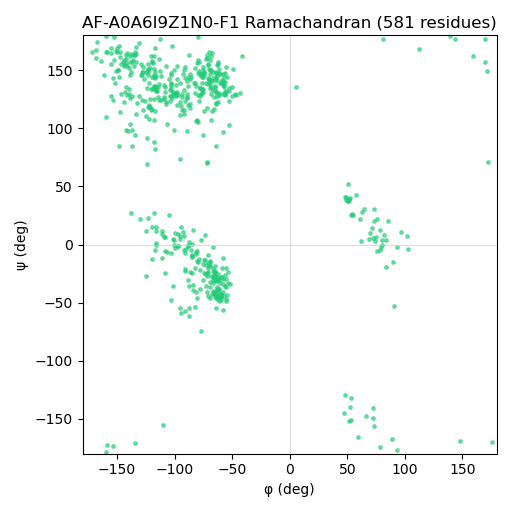 . ALA A 1 99 ? 6.445 -0.156 4.293 1.00 96.88 99 ALA A O 1
ATOM 784 N N . HIS A 1 100 ? 7.391 -1.869 5.401 1.00 93.38 100 HIS A N 1
ATOM 785 C CA . HIS A 1 100 ? 8.610 -1.941 4.600 1.00 93.38 100 HIS A CA 1
ATOM 786 C C . HIS A 1 100 ? 9.210 -3.340 4.649 1.00 93.38 100 HIS A C 1
ATOM 788 O O . HIS A 1 100 ? 8.964 -4.106 5.579 1.00 93.38 100 HIS A O 1
ATOM 794 N N . ALA A 1 101 ? 10.073 -3.653 3.690 1.00 92.88 101 ALA A N 1
ATOM 795 C CA . ALA A 1 101 ? 10.872 -4.864 3.716 1.00 92.88 101 ALA A CA 1
ATOM 796 C C . ALA A 1 101 ? 12.301 -4.622 3.232 1.00 92.88 101 ALA A C 1
ATOM 798 O O . ALA A 1 101 ? 12.583 -3.730 2.425 1.00 92.88 101 ALA A O 1
ATOM 799 N N . PHE A 1 102 ? 13.215 -5.443 3.734 1.00 85.75 102 PHE A N 1
ATOM 800 C CA . PHE A 1 102 ? 14.620 -5.415 3.360 1.00 85.75 102 PHE A CA 1
ATOM 801 C C . PHE A 1 102 ? 14.897 -6.393 2.216 1.00 85.75 102 PHE A C 1
ATOM 803 O O . PHE A 1 102 ? 14.310 -7.474 2.157 1.00 85.75 102 PHE A O 1
ATOM 810 N N . PRO A 1 103 ? 15.836 -6.067 1.315 1.00 84.19 103 PRO A N 1
ATOM 811 C CA . PRO A 1 103 ? 16.177 -6.957 0.215 1.00 84.19 103 PRO A CA 1
ATOM 812 C C . PRO A 1 103 ? 16.918 -8.223 0.694 1.00 84.19 103 PRO A C 1
ATOM 814 O O . PRO A 1 103 ? 17.442 -8.247 1.813 1.00 84.19 103 PRO A O 1
ATOM 817 N N . PRO A 1 104 ? 17.039 -9.256 -0.166 1.00 88.19 104 PRO A N 1
ATOM 818 C CA . PRO A 1 104 ? 17.884 -10.419 0.086 1.00 88.19 104 PRO A CA 1
ATOM 819 C C . PRO A 1 104 ? 19.330 -10.031 0.401 1.00 88.19 104 PRO A C 1
ATOM 821 O O . PRO A 1 104 ? 19.893 -9.115 -0.206 1.00 88.19 104 PRO A O 1
ATOM 824 N N . GLY A 1 105 ? 19.966 -10.776 1.301 1.00 83.12 105 GLY A N 1
ATOM 825 C CA . GLY A 1 105 ? 21.294 -10.434 1.799 1.00 83.12 105 GLY A CA 1
ATOM 826 C C . GLY A 1 105 ? 21.782 -11.365 2.904 1.00 83.12 105 GLY A C 1
ATOM 827 O O . GLY A 1 105 ? 21.208 -12.419 3.153 1.00 83.12 105 GLY A O 1
ATOM 828 N N . LYS A 1 106 ? 22.892 -10.981 3.542 1.00 76.81 106 LYS A N 1
ATOM 829 C CA . LYS A 1 106 ? 23.505 -11.713 4.671 1.00 76.81 106 LYS A CA 1
ATOM 830 C C . LYS A 1 106 ? 23.513 -10.915 5.972 1.00 76.81 106 LYS A C 1
ATOM 832 O O . LYS A 1 106 ? 24.043 -11.382 6.977 1.00 76.81 106 LYS A O 1
ATOM 837 N N . ASP A 1 107 ? 22.984 -9.700 5.926 1.00 78.38 107 ASP A N 1
ATOM 838 C CA . ASP A 1 107 ? 22.850 -8.851 7.097 1.00 78.38 107 ASP A CA 1
ATOM 839 C C . ASP A 1 107 ? 21.632 -9.276 7.910 1.00 78.38 107 ASP A C 1
ATOM 841 O O . ASP A 1 107 ? 20.718 -9.909 7.386 1.00 78.38 107 ASP A O 1
ATOM 845 N N . ARG A 1 108 ? 21.620 -8.908 9.192 1.00 79.38 108 ARG A N 1
ATOM 846 C CA . ARG A 1 108 ? 20.653 -9.398 10.184 1.00 79.38 108 ARG A CA 1
ATOM 847 C C . ARG A 1 108 ? 19.183 -9.257 9.774 1.00 79.38 108 ARG A C 1
ATOM 849 O O . ARG A 1 108 ? 18.398 -10.093 10.189 1.00 79.38 108 ARG A O 1
ATOM 856 N N . PHE A 1 109 ? 18.842 -8.201 9.041 1.00 84.81 109 PHE A N 1
ATOM 857 C CA . PHE A 1 109 ? 17.465 -7.885 8.651 1.00 84.81 109 PHE A CA 1
ATOM 858 C C . PHE A 1 109 ? 17.148 -8.284 7.209 1.00 84.81 109 PHE A C 1
ATOM 860 O O . PHE A 1 109 ? 16.104 -7.919 6.691 1.00 84.81 109 PHE A O 1
ATOM 867 N N . SER A 1 110 ? 18.074 -8.942 6.508 1.00 84.75 110 SER A N 1
ATOM 868 C CA . SER A 1 110 ? 17.910 -9.221 5.078 1.00 84.75 110 SER A CA 1
ATOM 869 C C . SER A 1 110 ? 16.681 -10.087 4.840 1.00 84.75 110 SER A C 1
ATOM 871 O O . SER A 1 110 ? 16.564 -11.141 5.448 1.00 84.75 110 SER A O 1
ATOM 873 N N . GLY A 1 111 ? 15.803 -9.661 3.935 1.00 87.62 111 GLY A N 1
ATOM 874 C CA . GLY A 1 111 ? 14.546 -10.348 3.654 1.00 87.62 111 GLY A CA 1
ATOM 875 C C . GLY A 1 111 ? 13.395 -10.000 4.593 1.00 87.62 111 GLY A C 1
ATOM 876 O O . GLY A 1 111 ? 12.250 -10.218 4.201 1.00 87.62 111 GLY A O 1
ATOM 877 N N . ASP A 1 112 ? 13.653 -9.450 5.781 1.00 95.12 112 ASP A N 1
ATOM 878 C CA . ASP A 1 112 ? 12.611 -9.204 6.780 1.00 95.12 112 ASP A CA 1
ATOM 879 C C . ASP A 1 112 ? 11.572 -8.194 6.274 1.00 95.12 112 ASP A C 1
ATOM 881 O O . ASP A 1 112 ? 11.910 -7.219 5.599 1.00 95.12 112 ASP A O 1
ATOM 885 N N . ALA A 1 113 ? 10.302 -8.438 6.603 1.00 97.19 113 ALA A N 1
ATOM 886 C CA . ALA A 1 113 ? 9.156 -7.615 6.231 1.00 97.19 113 ALA A CA 1
ATOM 887 C C . ALA A 1 113 ? 8.409 -7.143 7.483 1.00 97.19 113 ALA A C 1
ATOM 889 O O . ALA A 1 113 ? 7.939 -7.951 8.291 1.00 97.19 113 ALA A O 1
ATOM 890 N N . HIS A 1 114 ? 8.314 -5.829 7.658 1.00 96.56 114 HIS A N 1
ATOM 891 C CA . HIS A 1 114 ? 7.719 -5.180 8.820 1.00 96.56 114 HIS A CA 1
ATOM 892 C C . HIS A 1 114 ? 6.456 -4.423 8.409 1.00 96.56 114 HIS A C 1
ATOM 894 O O . HIS A 1 114 ? 6.454 -3.716 7.406 1.00 96.56 114 HIS A O 1
ATOM 900 N N . PHE A 1 115 ? 5.395 -4.550 9.197 1.00 97.69 115 PHE A N 1
ATOM 901 C CA . PHE A 1 115 ? 4.088 -3.940 8.952 1.00 97.69 115 PHE A CA 1
ATOM 902 C C . PHE A 1 115 ? 3.760 -2.966 10.087 1.00 97.69 115 PHE A C 1
ATOM 904 O O . PHE A 1 115 ? 3.982 -3.303 11.252 1.00 97.69 115 PHE A O 1
ATOM 911 N N . ASP A 1 116 ? 3.241 -1.779 9.765 1.00 94.81 116 ASP A N 1
ATOM 912 C CA . ASP A 1 116 ? 2.884 -0.785 10.782 1.00 94.81 116 ASP A CA 1
ATOM 913 C C . ASP A 1 116 ? 1.627 -1.236 11.544 1.00 94.81 116 ASP A C 1
ATOM 915 O O . ASP A 1 116 ? 0.556 -1.415 10.965 1.00 94.81 116 ASP A O 1
ATOM 919 N N . ASP A 1 117 ? 1.753 -1.463 12.850 1.00 90.75 117 ASP A N 1
ATOM 920 C CA . ASP A 1 117 ? 0.658 -1.922 13.715 1.00 90.75 117 ASP A CA 1
ATOM 921 C C . ASP A 1 117 ? -0.223 -0.774 14.244 1.00 90.75 117 ASP A C 1
ATOM 923 O O . ASP A 1 117 ? -1.190 -1.007 14.972 1.00 90.75 117 ASP A O 1
ATOM 927 N N . ASP A 1 118 ? 0.084 0.475 13.873 1.00 87.62 118 ASP A N 1
ATOM 928 C CA . ASP A 1 118 ? -0.833 1.609 14.029 1.00 87.62 118 ASP A CA 1
ATOM 929 C C . ASP A 1 118 ? -1.873 1.674 12.888 1.00 87.62 118 ASP A C 1
ATOM 931 O O . ASP A 1 118 ? -2.825 2.469 12.950 1.00 87.62 118 ASP A O 1
ATOM 935 N N . GLU A 1 119 ? -1.717 0.847 11.847 1.00 91.06 119 GLU A N 1
ATOM 936 C CA . GLU A 1 119 ? -2.672 0.726 10.748 1.00 91.06 119 GLU A CA 1
ATOM 937 C C . GLU A 1 119 ? -3.869 -0.148 11.082 1.00 91.06 119 GLU A C 1
ATOM 939 O O . GLU A 1 119 ? -3.799 -1.042 11.913 1.00 91.06 119 GLU A O 1
ATOM 944 N N . PHE A 1 120 ? -4.978 0.084 10.370 1.00 91.25 120 PHE A N 1
ATOM 945 C CA . PHE A 1 120 ? -6.134 -0.804 10.446 1.00 91.25 120 PHE A CA 1
ATOM 946 C C . PHE A 1 120 ? -6.018 -1.913 9.401 1.00 91.25 120 PHE A C 1
ATOM 948 O O . PHE A 1 120 ? -6.344 -1.703 8.223 1.00 91.25 120 PHE A O 1
ATOM 955 N N . TRP A 1 121 ? -5.548 -3.089 9.811 1.00 92.94 121 TRP A N 1
ATOM 956 C CA . TRP A 1 121 ? -5.349 -4.207 8.890 1.00 92.94 121 TRP A CA 1
ATOM 957 C C . TRP A 1 121 ? -6.666 -4.909 8.567 1.00 92.94 121 TRP A C 1
ATOM 959 O O . TRP A 1 121 ? -7.389 -5.396 9.431 1.00 92.94 121 TRP A O 1
ATOM 969 N N . THR A 1 122 ? -6.982 -4.990 7.276 1.00 92.88 122 THR A N 1
ATOM 970 C CA . THR A 1 122 ? -8.191 -5.637 6.763 1.00 92.88 122 THR A CA 1
ATOM 971 C C . THR A 1 122 ? -7.859 -6.536 5.571 1.00 92.88 122 THR A C 1
ATOM 973 O O . THR A 1 122 ? -6.700 -6.781 5.238 1.00 92.88 122 THR A O 1
ATOM 976 N N . LEU A 1 123 ? -8.884 -7.046 4.884 1.00 89.12 123 LEU A N 1
ATOM 977 C CA . LEU A 1 123 ? -8.721 -7.643 3.552 1.00 89.12 123 LEU A CA 1
ATOM 978 C C . LEU A 1 123 ? -8.939 -6.620 2.419 1.00 89.12 123 LEU A C 1
ATOM 980 O O . LEU A 1 123 ? -8.902 -6.989 1.248 1.00 89.12 123 LEU A O 1
ATOM 984 N N . GLY A 1 124 ? -9.092 -5.335 2.764 1.00 85.38 124 GLY A N 1
ATOM 985 C CA . GLY A 1 124 ? -9.205 -4.186 1.860 1.00 85.38 124 GLY A CA 1
ATOM 986 C C . GLY A 1 124 ? -10.621 -3.643 1.661 1.00 85.38 124 GLY A C 1
ATOM 987 O O . GLY A 1 124 ? -10.802 -2.624 1.001 1.00 85.38 124 GLY A O 1
ATOM 988 N N . THR A 1 125 ? -11.634 -4.287 2.245 1.00 84.88 125 THR A N 1
ATOM 989 C CA . THR A 1 125 ? -13.043 -3.857 2.168 1.00 84.88 125 THR A CA 1
ATOM 990 C C . THR A 1 125 ? -13.634 -3.507 3.534 1.00 84.88 125 THR A C 1
ATOM 992 O O . THR A 1 125 ? -14.842 -3.640 3.731 1.00 84.88 125 THR A O 1
ATOM 995 N N . GLY A 1 126 ? -12.799 -3.077 4.481 1.00 85.50 126 GLY A N 1
ATOM 996 C CA . GLY A 1 126 ? -13.198 -2.793 5.859 1.00 85.50 126 GLY A CA 1
ATOM 997 C C . GLY A 1 126 ? -13.116 -3.998 6.790 1.00 85.50 126 GLY A C 1
ATOM 998 O O . GLY A 1 126 ? -12.519 -5.022 6.465 1.00 85.50 126 GLY A O 1
ATOM 999 N N . LEU A 1 127 ? -13.716 -3.827 7.965 1.00 85.56 127 LEU A N 1
ATOM 1000 C CA . LEU A 1 127 ? -13.666 -4.734 9.107 1.00 85.56 127 LEU A CA 1
ATOM 1001 C C . LEU A 1 127 ? -13.907 -6.211 8.738 1.00 85.56 127 LEU A C 1
ATOM 1003 O O . LEU A 1 127 ? -14.929 -6.567 8.145 1.00 85.56 127 LEU A O 1
ATOM 1007 N N . VAL A 1 128 ? -12.992 -7.077 9.180 1.00 88.56 128 VAL A N 1
ATOM 1008 C CA . VAL A 1 128 ? -13.088 -8.533 9.035 1.00 88.56 128 VAL A CA 1
ATOM 1009 C C . VAL A 1 128 ? -13.066 -9.167 10.415 1.00 88.56 128 VAL A C 1
ATOM 1011 O O . VAL A 1 128 ? -12.069 -9.108 11.120 1.00 88.56 128 VAL A O 1
ATOM 1014 N N . VAL A 1 129 ? -14.164 -9.820 10.788 1.00 91.00 129 VAL A N 1
ATOM 1015 C CA . VAL A 1 129 ? -14.284 -10.482 12.089 1.00 91.00 129 VAL A CA 1
ATOM 1016 C C . VAL A 1 129 ? -14.465 -11.972 11.866 1.00 91.00 129 VAL A C 1
ATOM 1018 O O . VAL A 1 129 ? -15.473 -12.394 11.298 1.00 91.00 129 VAL A O 1
ATOM 1021 N N . LYS A 1 130 ? -13.497 -12.781 12.301 1.00 91.69 130 LYS A N 1
ATOM 1022 C CA . LYS A 1 130 ? -13.651 -14.237 12.348 1.00 91.69 130 LYS A CA 1
ATOM 1023 C C . LYS A 1 130 ? -14.532 -14.609 13.533 1.00 91.69 130 LYS A C 1
ATOM 1025 O O . LYS A 1 130 ? -14.326 -14.100 14.633 1.00 91.69 130 LYS A O 1
ATOM 1030 N N . THR A 1 131 ? -15.499 -15.493 13.316 1.00 93.06 131 THR A N 1
ATOM 1031 C CA . THR A 1 131 ? -16.310 -15.982 14.429 1.00 93.06 131 THR A CA 1
ATOM 1032 C C . THR A 1 131 ? -15.625 -17.118 15.184 1.00 93.06 131 THR A C 1
ATOM 1034 O O . THR A 1 131 ? -14.855 -17.893 14.618 1.00 93.06 131 THR A O 1
ATOM 1037 N N . TYR A 1 132 ? -15.946 -17.238 16.468 1.00 89.81 132 TYR A N 1
ATOM 1038 C CA . TYR A 1 132 ? -15.575 -18.350 17.336 1.00 89.81 132 TYR A CA 1
ATOM 1039 C C . TYR A 1 132 ? -16.839 -19.044 17.826 1.00 89.81 132 TYR A C 1
ATOM 1041 O O . TYR A 1 132 ? -17.865 -18.404 18.071 1.00 89.81 132 TYR A O 1
ATOM 1049 N N . PHE A 1 133 ? -16.761 -20.363 17.995 1.00 89.94 133 PHE A N 1
ATOM 1050 C CA . PHE A 1 133 ? -17.901 -21.198 18.378 1.00 89.94 133 PHE A CA 1
ATOM 1051 C C . PHE A 1 133 ? -19.126 -20.963 17.460 1.00 89.94 133 PHE A C 1
ATOM 1053 O O . PHE A 1 133 ? -18.988 -20.621 16.285 1.00 89.94 133 PHE A O 1
ATOM 1060 N N . GLY A 1 134 ? -20.340 -21.172 17.978 1.00 91.12 134 GLY A N 1
ATOM 1061 C CA . GLY A 1 134 ? -21.570 -21.042 17.195 1.00 91.12 134 GLY A CA 1
ATOM 1062 C C . GLY A 1 134 ? -21.773 -22.196 16.212 1.00 91.12 134 GLY A C 1
ATOM 1063 O O . GLY A 1 134 ? -21.285 -23.302 16.428 1.00 91.12 134 GLY A O 1
ATOM 1064 N N . ASN A 1 135 ? -22.545 -21.948 15.154 1.00 94.19 135 ASN A N 1
ATOM 1065 C CA . ASN A 1 135 ? -22.959 -22.963 14.172 1.00 94.19 135 ASN A CA 1
ATOM 1066 C C . ASN A 1 135 ? -22.494 -22.649 12.736 1.00 94.19 135 ASN A C 1
ATOM 1068 O O . ASN A 1 135 ? -23.030 -23.204 11.765 1.00 94.19 135 ASN A O 1
ATOM 1072 N N . ALA A 1 136 ? -21.548 -21.717 12.616 1.00 92.12 136 ALA A N 1
ATOM 1073 C CA . ALA A 1 136 ? -20.985 -21.234 11.363 1.00 92.12 136 ALA A CA 1
ATOM 1074 C C . ALA A 1 136 ? -19.521 -21.657 11.149 1.00 92.12 136 ALA A C 1
ATOM 1076 O O . ALA A 1 136 ? -18.874 -21.136 10.243 1.00 92.12 136 ALA A O 1
ATOM 1077 N N . ASP A 1 137 ? -19.005 -22.578 11.968 1.00 87.75 137 ASP A N 1
ATOM 1078 C CA . ASP A 1 137 ? -17.704 -23.241 11.790 1.00 87.75 137 ASP A CA 1
ATOM 1079 C C . ASP A 1 137 ? -16.528 -22.270 11.567 1.00 87.75 137 ASP A C 1
ATOM 1081 O O . ASP A 1 137 ? -15.638 -22.509 10.754 1.00 87.75 137 ASP A O 1
ATOM 1085 N N . GLY A 1 138 ? -16.536 -21.139 12.279 1.00 87.06 138 GLY A N 1
ATOM 1086 C CA . GLY A 1 138 ? -15.486 -20.123 12.193 1.00 87.06 138 GLY A CA 1
ATOM 1087 C C . GLY A 1 138 ? -15.559 -19.204 10.970 1.00 87.06 138 GLY A C 1
ATOM 1088 O O . GLY A 1 138 ? -14.602 -18.480 10.699 1.00 87.06 138 GLY A O 1
ATOM 1089 N N . SER A 1 139 ? -16.675 -19.210 10.231 1.00 91.81 139 SER A N 1
ATOM 1090 C CA . SER A 1 139 ? -16.909 -18.278 9.119 1.00 91.81 139 SER A CA 1
ATOM 1091 C C . SER A 1 139 ? -16.841 -16.822 9.589 1.00 91.81 139 SER A C 1
ATOM 1093 O O . SER A 1 139 ? -17.245 -16.502 10.708 1.00 91.81 139 SER A O 1
ATOM 1095 N N . SER A 1 140 ? -16.367 -15.917 8.735 1.00 93.25 140 SER A N 1
ATOM 1096 C CA . SER A 1 140 ? -16.338 -14.489 9.058 1.00 93.25 140 SER A CA 1
ATOM 1097 C C . SER A 1 140 ? -17.743 -13.884 9.141 1.00 93.25 140 SER A C 1
ATOM 1099 O O . SER A 1 140 ? -18.668 -14.315 8.446 1.00 93.25 140 SER A O 1
ATOM 1101 N N . CYS A 1 141 ? -17.894 -12.856 9.973 1.00 94.06 141 CYS A N 1
ATOM 1102 C CA . CYS A 1 141 ? -19.102 -12.048 10.044 1.00 94.06 141 CYS A CA 1
ATOM 1103 C C . CYS A 1 141 ? -19.448 -11.460 8.676 1.00 94.06 141 CYS A C 1
ATOM 1105 O O . CYS A 1 141 ? -18.580 -10.977 7.943 1.00 94.06 141 CYS A O 1
ATOM 1107 N N . ARG A 1 142 ? -20.740 -11.447 8.351 1.00 94.00 142 ARG A N 1
ATOM 1108 C CA . ARG A 1 142 ? -21.251 -10.813 7.142 1.00 94.00 142 ARG A CA 1
ATOM 1109 C C . ARG A 1 142 ? -21.827 -9.454 7.498 1.00 94.00 142 ARG A C 1
ATOM 1111 O O . ARG A 1 142 ? -22.971 -9.363 7.918 1.00 94.00 142 ARG A O 1
ATOM 1118 N N . PHE A 1 143 ? -21.057 -8.395 7.286 1.00 90.56 143 PHE A N 1
ATOM 1119 C CA . PHE A 1 143 ? -21.561 -7.037 7.463 1.00 90.56 143 PHE A CA 1
ATOM 1120 C C . PHE A 1 143 ? -22.043 -6.424 6.131 1.00 90.56 143 PHE A C 1
ATOM 1122 O O . PHE A 1 143 ? -21.382 -6.602 5.103 1.00 90.56 143 PHE A O 1
ATOM 1129 N N . PRO A 1 144 ? -23.173 -5.690 6.130 1.00 93.44 144 PRO A N 1
ATOM 1130 C CA . PRO A 1 144 ? -24.194 -5.703 7.177 1.00 93.44 144 PRO A CA 1
ATOM 1131 C C . PRO A 1 144 ? -25.002 -7.019 7.183 1.00 93.44 144 PRO A C 1
ATOM 1133 O O . PRO A 1 144 ? -25.162 -7.650 6.134 1.00 93.44 144 PRO A O 1
ATOM 1136 N N . PHE A 1 145 ? -25.562 -7.392 8.338 1.00 95.50 145 PHE A N 1
ATOM 1137 C CA . PHE A 1 145 ? -26.552 -8.473 8.457 1.00 95.50 145 PHE A CA 1
ATOM 1138 C C . PHE A 1 145 ? -27.852 -7.993 9.100 1.00 95.50 145 PHE A C 1
ATOM 1140 O O . PHE A 1 145 ? -27.867 -7.024 9.856 1.00 95.50 145 PHE A O 1
ATOM 1147 N N . THR A 1 146 ? -28.948 -8.695 8.806 1.00 97.12 146 THR A N 1
ATOM 1148 C CA . THR A 1 146 ? -30.269 -8.429 9.392 1.00 97.12 146 THR A CA 1
ATOM 1149 C C . THR A 1 146 ? -30.567 -9.376 10.552 1.00 97.12 146 THR A C 1
ATOM 1151 O O . THR A 1 146 ? -30.436 -10.590 10.386 1.00 97.12 146 THR A O 1
ATOM 1154 N N . PHE A 1 147 ? -30.999 -8.823 11.687 1.00 97.12 147 PHE A N 1
ATOM 1155 C CA . PHE A 1 147 ? -31.527 -9.544 12.848 1.00 97.12 147 PHE A CA 1
ATOM 1156 C C . PHE A 1 147 ? -32.731 -8.789 13.423 1.00 97.12 147 PHE A C 1
ATOM 1158 O O . PHE A 1 147 ? -32.666 -7.577 13.621 1.00 97.12 147 PHE A O 1
ATOM 1165 N N . GLU A 1 148 ? -33.845 -9.491 13.633 1.00 95.69 148 GLU A N 1
ATOM 1166 C CA . GLU A 1 148 ? -35.131 -8.928 14.072 1.00 95.69 148 GLU A CA 1
ATOM 1167 C C . GLU A 1 148 ? -35.569 -7.701 13.248 1.00 95.69 148 GLU A C 1
ATOM 1169 O O . GLU A 1 148 ? -36.105 -6.717 13.763 1.00 95.69 148 GLU A O 1
ATOM 1174 N N . GLY A 1 149 ? -35.317 -7.744 11.935 1.00 92.06 149 GLY A N 1
ATOM 1175 C CA . GLY A 1 149 ? -35.640 -6.654 11.009 1.00 92.06 149 GLY A CA 1
ATOM 1176 C C . GLY A 1 149 ? -34.762 -5.398 11.122 1.00 92.06 149 GLY A C 1
ATOM 1177 O O . GLY A 1 149 ? -35.028 -4.418 10.423 1.00 92.06 149 GLY A O 1
ATOM 1178 N N . LYS A 1 150 ? -33.714 -5.404 11.955 1.00 93.56 150 LYS A N 1
ATOM 1179 C CA . LYS A 1 150 ? -32.705 -4.337 12.049 1.00 93.56 150 LYS A CA 1
ATOM 1180 C C . LYS A 1 150 ? -31.414 -4.759 11.349 1.00 93.56 150 LYS A C 1
ATOM 1182 O O . LYS A 1 150 ? -31.046 -5.929 11.365 1.00 93.56 150 LYS A O 1
ATOM 1187 N N . SER A 1 151 ? -30.727 -3.798 10.733 1.00 94.44 151 SER A N 1
ATOM 1188 C CA . SER A 1 151 ? -29.450 -4.015 10.041 1.00 94.44 151 SER A CA 1
ATOM 1189 C C . SER A 1 151 ? -28.282 -3.621 10.939 1.00 94.44 151 SER A C 1
ATOM 1191 O O . SER A 1 151 ? -28.261 -2.503 11.452 1.00 94.44 151 SER A O 1
ATOM 1193 N N . TYR A 1 152 ? -27.282 -4.493 11.052 1.00 89.12 152 TYR A N 1
ATOM 1194 C CA . TYR A 1 152 ? -26.098 -4.293 11.886 1.00 89.12 152 TYR A CA 1
ATOM 1195 C C . TYR A 1 152 ? -24.818 -4.414 11.064 1.00 89.12 152 TYR A C 1
ATOM 1197 O O . TYR A 1 152 ? -24.673 -5.328 10.255 1.00 89.12 152 TYR A O 1
ATOM 1205 N N . SER A 1 153 ? -23.889 -3.484 11.274 1.00 88.19 153 SER A N 1
ATOM 1206 C CA . SER A 1 153 ? -22.567 -3.435 10.627 1.00 88.19 153 SER A CA 1
ATOM 1207 C C . SER A 1 153 ? -21.416 -3.768 11.581 1.00 88.19 153 SER A C 1
ATOM 1209 O O . SER A 1 153 ? -20.257 -3.625 11.210 1.00 88.19 153 SER A O 1
ATOM 1211 N N . THR A 1 154 ? -21.754 -4.174 12.802 1.00 89.12 154 THR A N 1
ATOM 1212 C CA . THR A 1 154 ? -20.861 -4.535 13.905 1.00 89.12 154 THR A CA 1
ATOM 1213 C C . THR A 1 154 ? -21.468 -5.736 14.630 1.00 89.12 154 THR A C 1
ATOM 1215 O O . THR A 1 154 ? -22.646 -6.065 14.447 1.00 89.12 154 THR A O 1
ATOM 1218 N N . CYS A 1 155 ? -20.676 -6.408 15.446 1.00 91.44 155 CYS A N 1
ATOM 1219 C CA . CYS A 1 155 ? -21.134 -7.396 16.397 1.00 91.44 155 CYS A CA 1
ATOM 1220 C C . CYS A 1 155 ? -22.089 -6.765 17.408 1.00 91.44 155 CYS A C 1
ATOM 1222 O O . CYS A 1 155 ? -21.982 -5.593 17.776 1.00 91.44 155 CYS A O 1
ATOM 1224 N N . ILE A 1 156 ? -23.042 -7.570 17.860 1.00 92.00 156 ILE A N 1
ATOM 1225 C CA . ILE A 1 156 ? -24.088 -7.148 18.783 1.00 92.00 156 ILE A CA 1
ATOM 1226 C C . ILE A 1 156 ? -24.175 -8.099 19.961 1.00 92.00 156 ILE A C 1
ATOM 1228 O O . ILE A 1 156 ? -23.833 -9.272 19.865 1.00 92.00 156 ILE A O 1
ATOM 1232 N N . THR A 1 157 ? -24.677 -7.589 21.075 1.00 91.31 157 THR A N 1
ATOM 1233 C CA . THR A 1 157 ? -25.075 -8.390 22.239 1.00 91.31 157 THR A CA 1
ATOM 1234 C C . THR A 1 157 ? -26.597 -8.544 22.323 1.00 91.31 157 THR A C 1
ATOM 1236 O O . THR A 1 157 ? -27.098 -9.314 23.139 1.00 91.31 157 THR A O 1
ATOM 1239 N N . GLU A 1 158 ? -27.346 -7.836 21.465 1.00 91.81 158 GLU A N 1
ATOM 1240 C CA . GLU A 1 158 ? -28.808 -7.912 21.388 1.00 91.81 158 GLU A CA 1
ATOM 1241 C C . GLU A 1 158 ? -29.251 -9.357 21.113 1.00 91.81 158 GLU A C 1
ATOM 1243 O O . GLU A 1 158 ? -28.617 -10.096 20.355 1.00 91.81 158 GLU A O 1
ATOM 1248 N N . GLY A 1 159 ? -30.320 -9.781 21.790 1.00 89.06 159 GLY A N 1
ATOM 1249 C CA . GLY A 1 159 ? -30.802 -11.161 21.748 1.00 89.06 159 GLY A CA 1
ATOM 1250 C C . GLY A 1 159 ? -30.046 -12.145 22.653 1.00 89.06 159 GLY A C 1
ATOM 1251 O O . GLY A 1 159 ? -30.365 -13.334 22.626 1.00 89.06 159 GLY A O 1
ATOM 1252 N N . ARG A 1 160 ? -29.074 -11.695 23.465 1.00 89.25 160 ARG A N 1
ATOM 1253 C CA . ARG A 1 160 ? -28.344 -12.548 24.419 1.00 89.25 160 ARG A CA 1
ATOM 1254 C C . ARG A 1 160 ? -28.354 -12.009 25.850 1.00 89.25 160 ARG A C 1
ATOM 1256 O O . ARG A 1 160 ? -28.209 -10.814 26.076 1.00 89.25 160 ARG A O 1
ATOM 1263 N N . GLU A 1 161 ? -28.463 -12.917 26.822 1.00 88.44 161 GLU A N 1
ATOM 1264 C CA . GLU A 1 161 ? -28.424 -12.594 28.261 1.00 88.44 161 GLU A CA 1
ATOM 1265 C C . GLU A 1 161 ? -27.009 -12.649 28.858 1.00 88.44 161 GLU A C 1
ATOM 1267 O O . GLU A 1 161 ? -26.738 -12.018 29.875 1.00 88.44 161 GLU A O 1
ATOM 1272 N N . ASP A 1 162 ? -26.094 -13.388 28.224 1.00 86.25 162 ASP A N 1
ATOM 1273 C CA . ASP A 1 162 ? -24.708 -13.562 28.679 1.00 86.25 162 ASP A CA 1
ATOM 1274 C C . ASP A 1 162 ? -23.785 -12.390 28.304 1.00 86.25 162 ASP A C 1
ATOM 1276 O O . ASP A 1 162 ? -22.628 -12.359 28.719 1.00 86.25 162 ASP A O 1
ATOM 1280 N N . GLY A 1 163 ? -24.288 -11.421 27.533 1.00 83.75 163 GLY A N 1
ATOM 1281 C CA . GLY A 1 163 ? -23.541 -10.235 27.118 1.00 83.75 163 GLY A CA 1
ATOM 1282 C C . GLY A 1 163 ? -22.414 -10.513 26.120 1.00 83.75 163 GLY A C 1
ATOM 1283 O O . GLY A 1 163 ? -21.625 -9.609 25.849 1.00 83.75 163 GLY A O 1
ATOM 1284 N N . LEU A 1 164 ? -22.324 -11.728 25.564 1.00 89.88 164 LEU A N 1
ATOM 1285 C CA . LEU A 1 164 ? -21.288 -12.077 24.594 1.00 89.88 164 LEU A CA 1
ATOM 1286 C C . LEU A 1 164 ? -21.607 -11.486 23.211 1.00 89.88 164 LEU A C 1
ATOM 1288 O O . LEU A 1 164 ? -22.721 -11.676 22.710 1.00 89.88 164 LEU A O 1
ATOM 1292 N N . PRO A 1 165 ? -20.647 -10.798 22.565 1.00 92.56 165 PRO A N 1
ATOM 1293 C CA . PRO A 1 165 ? -20.862 -10.234 21.242 1.00 92.56 165 PRO A CA 1
ATOM 1294 C C . PRO A 1 165 ? -20.926 -11.340 20.184 1.00 92.56 165 PRO A C 1
ATOM 1296 O O . PRO A 1 165 ? -20.142 -12.291 20.193 1.00 92.56 165 PRO A O 1
ATOM 1299 N N . TRP A 1 166 ? -21.858 -11.213 19.248 1.00 94.88 166 TRP A N 1
ATOM 1300 C CA . TRP A 1 166 ? -22.066 -12.160 18.159 1.00 94.88 166 TRP A CA 1
ATOM 1301 C C . TRP A 1 166 ? -22.426 -11.441 16.860 1.00 94.88 166 TRP A C 1
ATOM 1303 O O . TRP A 1 166 ? -22.817 -10.272 16.853 1.00 94.88 166 TRP A O 1
ATOM 1313 N N . CYS A 1 167 ? -22.294 -12.152 15.746 1.00 96.25 167 CYS A N 1
ATOM 1314 C CA . CYS A 1 167 ? -22.686 -11.663 14.431 1.00 96.25 167 CYS A CA 1
ATOM 1315 C C . CYS A 1 167 ? -23.266 -12.798 13.585 1.00 96.25 167 CYS A C 1
ATOM 1317 O O . CYS A 1 167 ? -22.971 -13.980 13.804 1.00 96.25 167 CYS A O 1
ATOM 1319 N N . ALA A 1 168 ? -24.050 -12.445 12.570 1.00 97.00 168 ALA A N 1
ATOM 1320 C CA . ALA A 1 168 ? -24.426 -13.403 11.542 1.00 97.00 168 ALA A CA 1
ATOM 1321 C C . ALA A 1 168 ? -23.301 -13.578 10.518 1.00 97.00 168 ALA A C 1
ATOM 1323 O O . ALA A 1 168 ? -22.590 -12.632 10.178 1.00 97.00 168 ALA A O 1
ATOM 1324 N N . THR A 1 169 ? -23.184 -14.781 9.964 1.00 96.25 169 THR A N 1
ATOM 1325 C CA . THR A 1 169 ? -22.236 -15.086 8.874 1.00 96.25 169 THR A CA 1
ATOM 1326 C C . THR A 1 169 ? -22.912 -15.082 7.501 1.00 96.25 169 THR A C 1
ATOM 1328 O O . THR A 1 169 ? -22.327 -15.452 6.487 1.00 96.25 169 THR A O 1
ATOM 1331 N N . THR A 1 170 ? -24.163 -14.624 7.460 1.00 95.94 170 THR A N 1
ATOM 1332 C CA . THR A 1 170 ? -25.015 -14.498 6.274 1.00 95.94 170 THR A CA 1
ATOM 1333 C C . THR A 1 170 ? -25.741 -13.149 6.299 1.00 95.94 170 THR A C 1
ATOM 1335 O O . THR A 1 170 ? -25.875 -12.555 7.371 1.00 95.94 170 THR A O 1
ATOM 1338 N N . PRO A 1 171 ? -26.217 -12.625 5.151 1.00 96.38 171 PRO A N 1
ATOM 1339 C CA . PRO A 1 171 ? -26.884 -11.321 5.114 1.00 96.38 171 PRO A CA 1
ATOM 1340 C C . PRO A 1 171 ? -28.182 -11.255 5.933 1.00 96.38 171 PRO A C 1
ATOM 1342 O O . PRO A 1 171 ? -28.589 -10.168 6.345 1.00 96.38 171 PRO A O 1
ATOM 1345 N N . ASN A 1 172 ? -28.852 -12.389 6.156 1.00 96.38 172 ASN A N 1
ATOM 1346 C CA . ASN A 1 172 ? -30.132 -12.436 6.850 1.00 96.38 172 ASN A CA 1
ATOM 1347 C C . ASN A 1 172 ? -30.162 -13.553 7.899 1.00 96.38 172 ASN A C 1
ATOM 1349 O O . ASN A 1 172 ? -30.526 -14.695 7.616 1.00 96.38 172 ASN A O 1
ATOM 1353 N N . PHE A 1 173 ? -29.848 -13.201 9.147 1.00 96.69 173 PHE A N 1
ATOM 1354 C CA . PHE A 1 173 ? -29.916 -14.149 10.253 1.00 96.69 173 PHE A CA 1
ATOM 1355 C C . PHE A 1 173 ? -31.343 -14.618 10.532 1.00 96.69 173 PHE A C 1
ATOM 1357 O O . PHE A 1 173 ? -31.547 -15.759 10.951 1.00 96.69 173 PHE A O 1
ATOM 1364 N N . ASP A 1 174 ? -32.345 -13.767 10.294 1.00 93.44 174 ASP A N 1
ATOM 1365 C CA . ASP A 1 174 ? -33.745 -14.120 10.530 1.00 93.44 174 ASP A CA 1
ATOM 1366 C C . ASP A 1 174 ? -34.179 -15.333 9.698 1.00 93.44 174 ASP A C 1
ATOM 1368 O O . ASP A 1 174 ? -35.023 -16.105 10.157 1.00 93.44 174 ASP A O 1
ATOM 1372 N N . GLN A 1 175 ? -33.542 -15.539 8.542 1.00 95.62 175 GLN A N 1
ATOM 1373 C CA . GLN A 1 175 ? -33.750 -16.681 7.653 1.00 95.62 175 GLN A CA 1
ATOM 1374 C C . GLN A 1 175 ? -32.731 -17.801 7.889 1.00 95.62 175 GLN A C 1
ATOM 1376 O O . GLN A 1 175 ? -33.119 -18.938 8.154 1.00 95.62 175 GLN A O 1
ATOM 1381 N N . ASP A 1 176 ? -31.439 -17.480 7.824 1.00 96.19 176 ASP A N 1
ATOM 1382 C CA . ASP A 1 176 ? -30.383 -18.489 7.698 1.00 96.19 176 ASP A CA 1
ATOM 1383 C C . ASP A 1 176 ? -29.942 -19.070 9.046 1.00 96.19 176 ASP A C 1
ATOM 1385 O O . ASP A 1 176 ? -29.427 -20.188 9.112 1.00 96.19 176 ASP A O 1
ATOM 1389 N N . LYS A 1 177 ? -30.130 -18.315 10.139 1.00 95.81 177 LYS A N 1
ATOM 1390 C CA . LYS A 1 177 ? -29.755 -18.699 11.514 1.00 95.81 177 LYS A CA 1
ATOM 1391 C C . LYS A 1 177 ? -28.288 -19.130 11.670 1.00 95.81 177 LYS A C 1
ATOM 1393 O O . LYS A 1 177 ? -27.954 -19.876 12.594 1.00 95.81 177 LYS A O 1
ATOM 1398 N N . LYS A 1 178 ? -27.408 -18.658 10.781 1.00 97.62 178 LYS A N 1
ATOM 1399 C CA . LYS A 1 178 ? -25.962 -18.906 10.812 1.00 97.62 178 LYS A CA 1
ATOM 1400 C C . LYS A 1 178 ? -25.234 -17.777 11.530 1.00 97.62 178 LYS A C 1
ATOM 1402 O O . LYS A 1 178 ? -25.306 -16.624 11.103 1.00 97.62 178 LYS A O 1
ATOM 1407 N N . TYR A 1 179 ? -24.548 -18.122 12.616 1.00 96.62 179 TYR A N 1
ATOM 1408 C CA . TYR A 1 179 ? -23.841 -17.171 13.464 1.00 96.62 179 TYR A CA 1
ATOM 1409 C C . TYR A 1 179 ? -22.620 -17.783 14.145 1.00 96.62 179 TYR A C 1
ATOM 1411 O O . TYR A 1 179 ? -22.483 -19.006 14.268 1.00 96.62 179 TYR A O 1
ATOM 1419 N N . GLY A 1 180 ? -21.791 -16.899 14.681 1.00 96.06 180 GLY A N 1
ATOM 1420 C CA . GLY A 1 180 ? -20.831 -17.241 15.714 1.00 96.06 180 GLY A CA 1
ATOM 1421 C C . GLY A 1 180 ? -20.517 -16.030 16.583 1.00 96.06 180 GLY A C 1
ATOM 1422 O O . GLY A 1 180 ? -21.072 -14.943 16.390 1.00 96.06 180 GLY A O 1
ATOM 1423 N N . PHE A 1 181 ? -19.673 -16.240 17.585 1.00 94.31 181 PHE A N 1
ATOM 1424 C CA . PHE A 1 181 ? -19.301 -15.199 18.530 1.00 94.31 181 PHE A CA 1
ATOM 1425 C C . PHE A 1 181 ? -18.129 -14.392 18.004 1.00 94.31 181 PHE A C 1
ATOM 1427 O O . PHE A 1 181 ? -17.216 -14.935 17.386 1.00 94.31 181 PHE A O 1
ATOM 1434 N N . CYS A 1 182 ? -18.158 -13.094 18.254 1.00 92.75 182 CYS A N 1
ATOM 1435 C CA . CYS A 1 182 ? -17.061 -12.217 17.891 1.00 92.75 182 CYS A CA 1
ATOM 1436 C C . CYS A 1 182 ? -15.916 -12.340 18.907 1.00 92.75 182 CYS A C 1
ATOM 1438 O O . CYS A 1 182 ? -16.167 -12.743 20.048 1.00 92.75 182 CYS A O 1
ATOM 1440 N N . PRO A 1 183 ? -14.674 -12.001 18.515 1.00 90.00 183 PRO A N 1
ATOM 1441 C CA . PRO A 1 183 ? -13.543 -11.981 19.426 1.00 90.00 183 PRO A CA 1
ATOM 1442 C C . PRO A 1 183 ? -13.873 -11.186 20.691 1.00 90.00 183 PRO A C 1
ATOM 1444 O O . PRO A 1 183 ? -14.349 -10.050 20.633 1.00 90.00 183 PRO A O 1
ATOM 1447 N N . SER A 1 184 ? -13.644 -11.804 21.844 1.00 89.38 184 SER A N 1
ATOM 1448 C CA . SER A 1 184 ? -13.797 -11.152 23.135 1.00 89.38 184 SER A CA 1
ATOM 1449 C C . SER A 1 184 ? -12.897 -11.817 24.157 1.00 89.38 184 SER A C 1
ATOM 1451 O O . SER A 1 184 ? -12.764 -13.038 24.214 1.00 89.38 184 SER A O 1
ATOM 1453 N N . GLU A 1 185 ? -12.362 -10.976 25.022 1.00 88.62 185 GLU A N 1
ATOM 1454 C CA . GLU A 1 185 ? -11.614 -11.305 26.221 1.00 88.62 185 GLU A CA 1
ATOM 1455 C C . GLU A 1 185 ? -12.388 -12.227 27.192 1.00 88.62 185 GLU A C 1
ATOM 1457 O O . GLU A 1 185 ? -11.803 -12.913 28.030 1.00 88.62 185 GLU A O 1
ATOM 1462 N N . LEU A 1 186 ? -13.721 -12.280 27.058 1.00 89.69 186 LEU A N 1
ATOM 1463 C CA . LEU A 1 186 ? -14.607 -13.174 27.808 1.00 89.69 186 LEU A CA 1
ATOM 1464 C C . LEU A 1 186 ? -14.633 -14.608 27.255 1.00 89.69 186 LEU A C 1
ATOM 1466 O O . LEU A 1 186 ? -15.133 -15.516 27.925 1.00 89.69 186 LEU A O 1
ATOM 1470 N N . LEU A 1 187 ? -14.127 -14.808 26.039 1.00 89.38 187 LEU A N 1
ATOM 1471 C CA . LEU A 1 187 ? -14.079 -16.097 25.355 1.00 89.38 187 LEU A CA 1
ATOM 1472 C C . LEU A 1 187 ? -12.679 -16.697 25.393 1.00 89.38 187 LEU A C 1
ATOM 1474 O O . LEU A 1 187 ? -12.544 -17.878 25.705 1.00 89.38 187 LEU A O 1
ATOM 1478 N N . PHE A 1 188 ? -11.667 -15.894 25.073 1.00 90.19 188 PHE A N 1
ATOM 1479 C CA . PHE A 1 188 ? -10.274 -16.317 25.019 1.00 90.19 188 PHE A CA 1
ATOM 1480 C C . PHE A 1 188 ? -9.335 -15.113 25.141 1.00 90.19 188 PHE A C 1
ATOM 1482 O O . PHE A 1 188 ? -9.741 -13.961 24.975 1.00 90.19 188 PHE A O 1
ATOM 1489 N N . THR A 1 189 ? -8.065 -15.401 25.392 1.00 90.56 189 THR A N 1
ATOM 1490 C CA . THR A 1 189 ? -6.955 -14.463 25.183 1.00 90.56 189 THR A CA 1
ATOM 1491 C C . THR A 1 189 ? -6.000 -15.028 24.138 1.00 90.56 189 THR A C 1
ATOM 1493 O O . THR A 1 189 ? -6.051 -16.217 23.837 1.00 90.56 189 THR A O 1
ATOM 1496 N N . TYR A 1 190 ? -5.147 -14.203 23.544 1.00 85.94 190 TYR A N 1
ATOM 1497 C CA . TYR A 1 190 ? -4.067 -14.689 22.682 1.00 85.94 190 TYR A CA 1
ATOM 1498 C C . TYR A 1 190 ? -2.703 -14.404 23.313 1.00 85.94 190 TYR A C 1
ATOM 1500 O O . TYR A 1 190 ? -2.585 -13.562 24.208 1.00 85.94 190 TYR A O 1
ATOM 1508 N N . ASP A 1 191 ? -1.687 -15.142 22.865 1.00 83.88 191 ASP A N 1
ATOM 1509 C CA . ASP A 1 191 ? -0.329 -15.104 23.412 1.00 83.88 191 ASP A CA 1
ATOM 1510 C C . ASP A 1 191 ? -0.304 -15.181 24.957 1.00 83.88 191 ASP A C 1
ATOM 1512 O O . ASP A 1 191 ? -1.093 -15.892 25.590 1.00 83.88 191 ASP A O 1
ATOM 1516 N N . GLY A 1 192 ? 0.646 -14.487 25.586 1.00 87.38 192 GLY A N 1
ATOM 1517 C CA . GLY A 1 192 ? 0.863 -14.541 27.023 1.00 87.38 192 GLY A CA 1
ATOM 1518 C C . GLY A 1 192 ? 1.350 -15.915 27.480 1.00 87.38 192 GLY A C 1
ATOM 1519 O O . GLY A 1 192 ? 2.106 -16.596 26.793 1.00 87.38 192 GLY A O 1
ATOM 1520 N N . ASN A 1 193 ? 0.966 -16.304 28.692 1.00 92.00 193 ASN A N 1
ATOM 1521 C CA . ASN A 1 193 ? 1.400 -17.560 29.313 1.00 92.00 193 ASN A CA 1
ATOM 1522 C C . ASN A 1 193 ? 0.227 -18.382 29.867 1.00 92.00 193 ASN A C 1
ATOM 1524 O O . ASN A 1 193 ? 0.406 -19.192 30.787 1.00 92.00 193 ASN A O 1
ATOM 1528 N N . SER A 1 194 ? -0.970 -18.122 29.338 1.00 92.12 194 SER A N 1
ATOM 1529 C CA . SER A 1 194 ? -2.230 -18.732 29.775 1.00 92.12 194 SER A CA 1
ATOM 1530 C C . SER A 1 194 ? -2.891 -19.594 28.704 1.00 92.12 194 SER A C 1
ATOM 1532 O O . SER A 1 194 ? -4.038 -19.973 28.887 1.00 92.12 194 SER A O 1
ATOM 1534 N N . ASP A 1 195 ? -2.187 -19.897 27.610 1.00 88.94 195 ASP A N 1
ATOM 1535 C CA . ASP A 1 195 ? -2.595 -20.878 26.594 1.00 88.94 195 ASP A CA 1
ATOM 1536 C C . ASP A 1 195 ? -4.033 -20.691 26.067 1.00 88.94 195 ASP A C 1
ATOM 1538 O O . ASP A 1 195 ? -4.750 -21.656 25.806 1.00 88.94 195 ASP A O 1
ATOM 1542 N N . GLY A 1 196 ? -4.469 -19.438 25.914 1.00 88.06 196 GLY A N 1
ATOM 1543 C CA . GLY A 1 196 ? -5.785 -19.106 25.368 1.00 88.06 196 GLY A CA 1
ATOM 1544 C C . GLY A 1 196 ? -6.913 -18.920 26.386 1.00 88.06 196 GLY A C 1
ATOM 1545 O O . GLY A 1 196 ? -8.032 -18.592 25.989 1.00 88.06 196 GLY A O 1
ATOM 1546 N N . GLU A 1 197 ? -6.655 -19.102 27.684 1.00 94.44 197 GLU A N 1
ATOM 1547 C CA . GLU A 1 197 ? -7.670 -18.930 28.731 1.00 94.44 197 GLU A CA 1
ATOM 1548 C C . GLU A 1 197 ? -8.295 -17.528 28.715 1.00 94.44 197 GLU A C 1
ATOM 1550 O O . GLU A 1 197 ? -7.636 -16.524 28.444 1.00 94.44 197 GLU A O 1
ATOM 1555 N N . LYS A 1 198 ? -9.589 -17.448 29.023 1.00 94.50 198 LYS A N 1
ATOM 1556 C CA . LYS A 1 198 ? -10.319 -16.174 29.082 1.00 94.50 198 LYS A CA 1
ATOM 1557 C C . LYS A 1 198 ? -9.876 -15.310 30.263 1.00 94.50 198 LYS A C 1
ATOM 1559 O O . LYS A 1 198 ? -9.391 -15.809 31.281 1.00 94.50 198 LYS A O 1
ATOM 1564 N N . CYS A 1 199 ? -10.140 -14.014 30.169 1.00 95.25 199 CYS A N 1
ATOM 1565 C CA . CYS A 1 199 ? -9.911 -13.092 31.272 1.00 95.25 199 CYS A CA 1
ATOM 1566 C C . CYS A 1 199 ? -10.799 -13.398 32.481 1.00 95.25 199 CYS A C 1
ATOM 1568 O O . CYS A 1 199 ? -11.956 -13.812 32.348 1.00 95.25 199 CYS A O 1
ATOM 1570 N N . VAL A 1 200 ? -10.276 -13.112 33.673 1.00 96.69 200 VAL A N 1
ATOM 1571 C CA . VAL A 1 200 ? -11.037 -13.134 34.924 1.00 96.69 200 VAL A CA 1
ATOM 1572 C C . VAL A 1 200 ? -11.253 -11.702 35.388 1.00 96.69 200 VAL A C 1
ATOM 1574 O O . VAL A 1 200 ? -10.297 -10.971 35.626 1.00 96.69 200 VAL A O 1
ATOM 1577 N N . PHE A 1 201 ? -12.517 -11.301 35.538 1.00 93.75 201 PHE A N 1
ATOM 1578 C CA . PHE A 1 201 ? -12.874 -9.976 36.037 1.00 93.75 201 PHE A CA 1
ATOM 1579 C C . PHE A 1 201 ? -13.649 -10.051 37.366 1.00 93.75 201 PHE A C 1
ATOM 1581 O O . PHE A 1 201 ? -14.569 -10.867 37.485 1.00 93.75 201 PHE A O 1
ATOM 1588 N N . PRO A 1 202 ? -13.324 -9.189 38.351 1.00 96.50 202 PRO A N 1
ATOM 1589 C CA . PRO A 1 202 ? -12.139 -8.336 38.366 1.00 96.50 202 PRO A CA 1
ATOM 1590 C C . PRO A 1 202 ? -10.839 -9.126 38.575 1.00 96.50 202 PRO A C 1
ATOM 1592 O O . PRO A 1 202 ? -10.853 -10.165 39.236 1.00 96.50 202 PRO A O 1
ATOM 1595 N N . PHE A 1 203 ? -9.715 -8.575 38.113 1.00 97.50 203 PHE A N 1
ATOM 1596 C CA . PHE A 1 203 ? -8.379 -9.041 38.506 1.00 97.50 203 PHE A CA 1
ATOM 1597 C C . PHE A 1 203 ? -7.558 -7.943 39.184 1.00 97.50 203 PHE A C 1
ATOM 1599 O O . PHE A 1 203 ? -7.825 -6.755 38.992 1.00 97.50 203 PHE A O 1
ATOM 1606 N N . ILE A 1 204 ? -6.567 -8.342 39.985 1.00 97.31 204 ILE A N 1
ATOM 1607 C CA . ILE A 1 204 ? -5.643 -7.437 40.683 1.00 97.31 204 ILE A CA 1
ATOM 1608 C C . ILE A 1 204 ? -4.302 -7.365 39.943 1.00 97.31 204 ILE A C 1
ATOM 1610 O O . ILE A 1 204 ? -3.719 -8.406 39.644 1.00 97.31 204 ILE A O 1
ATOM 1614 N N . PHE A 1 205 ? -3.815 -6.150 39.683 1.00 97.06 205 PHE A N 1
ATOM 1615 C CA . PHE A 1 205 ? -2.464 -5.862 39.190 1.00 97.06 205 PHE A CA 1
ATOM 1616 C C . PHE A 1 205 ? -1.924 -4.578 39.829 1.00 97.06 205 PHE A C 1
ATOM 1618 O O . PHE A 1 205 ? -2.624 -3.564 39.867 1.00 97.06 205 PHE A O 1
ATOM 1625 N N . ASP A 1 206 ? -0.696 -4.626 40.347 1.00 95.44 206 ASP A N 1
ATOM 1626 C CA . ASP A 1 206 ? -0.049 -3.537 41.091 1.00 95.44 206 ASP A CA 1
ATOM 1627 C C . ASP A 1 206 ? -0.962 -2.956 42.194 1.00 95.44 206 ASP A C 1
ATOM 1629 O O . ASP A 1 206 ? -1.105 -1.745 42.380 1.00 95.44 206 ASP A O 1
ATOM 1633 N N . GLY A 1 207 ? -1.679 -3.850 42.889 1.00 93.69 207 GLY A N 1
ATOM 1634 C CA . GLY A 1 207 ? -2.639 -3.500 43.942 1.00 93.69 207 GLY A CA 1
ATOM 1635 C C . GLY A 1 207 ? -3.925 -2.793 43.478 1.00 93.69 207 GLY A C 1
ATOM 1636 O O . GLY A 1 207 ? -4.735 -2.402 44.323 1.00 93.69 207 GLY A O 1
ATOM 1637 N N . LYS A 1 208 ? -4.150 -2.630 42.168 1.00 95.25 208 LYS A N 1
ATOM 1638 C CA . LYS A 1 208 ? -5.379 -2.063 41.586 1.00 95.25 208 LYS A CA 1
ATOM 1639 C C . LYS A 1 208 ? -6.270 -3.161 41.013 1.00 95.25 208 LYS A C 1
ATOM 1641 O O . LYS A 1 208 ? -5.780 -4.166 40.516 1.00 95.25 208 LYS A O 1
ATOM 1646 N N . SER A 1 209 ? -7.587 -2.958 41.074 1.00 95.50 209 SER A N 1
ATOM 1647 C CA . SER A 1 209 ? -8.586 -3.894 40.547 1.00 95.50 209 SER A CA 1
ATOM 1648 C C . SER A 1 209 ? -9.106 -3.428 39.186 1.00 95.50 209 SER A C 1
ATOM 1650 O O . SER A 1 209 ? -9.543 -2.283 39.058 1.00 95.50 209 SER A O 1
ATOM 1652 N N . TYR A 1 210 ? -9.090 -4.317 38.193 1.00 92.25 210 TYR A N 1
ATOM 1653 C CA . TYR A 1 210 ? -9.498 -4.047 36.812 1.00 92.25 210 TYR A CA 1
ATOM 1654 C C . TYR A 1 210 ? -10.732 -4.873 36.441 1.00 92.25 210 TYR A C 1
ATOM 1656 O O . TYR A 1 210 ? -10.765 -6.077 36.679 1.00 92.25 210 TYR A O 1
ATOM 1664 N N . GLN A 1 211 ? -11.743 -4.225 35.852 1.00 91.00 211 GLN A N 1
ATOM 1665 C CA . GLN A 1 211 ? -13.010 -4.840 35.403 1.00 91.00 211 GLN A CA 1
ATOM 1666 C C . GLN A 1 211 ? -13.046 -5.119 33.890 1.00 91.00 211 GLN A C 1
ATOM 1668 O O . GLN A 1 211 ? -14.072 -5.512 33.346 1.00 91.00 211 GLN A O 1
ATOM 1673 N N . GLY A 1 212 ? -11.934 -4.864 33.213 1.00 89.44 212 GLY A N 1
ATOM 1674 C CA . GLY A 1 212 ? -11.750 -5.017 31.780 1.00 89.44 212 GLY A CA 1
ATOM 1675 C C . GLY A 1 212 ? -10.262 -5.117 31.483 1.00 89.44 212 GLY A C 1
ATOM 1676 O O . GLY A 1 212 ? -9.429 -5.060 32.395 1.00 89.44 212 GLY A O 1
ATOM 1677 N N . CYS A 1 213 ? -9.926 -5.280 30.212 1.00 89.75 213 CYS A N 1
ATOM 1678 C CA . CYS A 1 213 ? -8.535 -5.272 29.790 1.00 89.75 213 CYS A CA 1
ATOM 1679 C C . CYS A 1 213 ? -7.885 -3.913 30.051 1.00 89.75 213 CYS A C 1
ATOM 1681 O O . CYS A 1 213 ? -8.552 -2.881 30.109 1.00 89.75 213 CYS A O 1
ATOM 1683 N N . THR A 1 214 ? -6.570 -3.917 30.220 1.00 87.25 214 THR A N 1
ATOM 1684 C CA . THR A 1 214 ? -5.793 -2.716 30.514 1.00 87.25 214 THR A CA 1
ATOM 1685 C C . THR A 1 214 ? -4.511 -2.697 29.700 1.00 87.25 214 THR A C 1
ATOM 1687 O O . THR A 1 214 ? -4.020 -3.738 29.271 1.00 87.25 214 THR A O 1
ATOM 1690 N N . THR A 1 215 ? -3.956 -1.510 29.498 1.00 84.75 215 THR A N 1
ATOM 1691 C CA . THR A 1 215 ? -2.603 -1.316 28.960 1.00 84.75 215 THR A CA 1
ATOM 1692 C C . THR A 1 215 ? -1.599 -1.002 30.071 1.00 84.75 215 THR A C 1
ATOM 1694 O O . THR A 1 215 ? -0.421 -0.780 29.799 1.00 84.75 215 THR A O 1
ATOM 1697 N N . ASP A 1 216 ? -2.049 -0.938 31.330 1.00 86.81 216 ASP A N 1
ATOM 1698 C CA . ASP A 1 216 ? -1.193 -0.599 32.464 1.00 86.81 216 ASP A CA 1
ATOM 1699 C C . ASP A 1 216 ? -0.009 -1.570 32.561 1.00 86.81 216 ASP A C 1
ATOM 1701 O O . ASP A 1 216 ? -0.145 -2.782 32.381 1.00 86.81 216 ASP A O 1
ATOM 1705 N N . GLY A 1 217 ? 1.175 -1.020 32.835 1.00 85.25 217 GLY A N 1
ATOM 1706 C CA . GLY A 1 217 ? 2.423 -1.783 32.879 1.00 85.25 217 GLY A CA 1
ATOM 1707 C C . GLY A 1 217 ? 3.045 -2.080 31.511 1.00 85.25 217 GLY A C 1
ATOM 1708 O O . GLY A 1 217 ? 4.115 -2.687 31.476 1.00 85.25 217 GLY A O 1
ATOM 1709 N N . ARG A 1 218 ? 2.431 -1.641 30.403 1.00 81.44 218 ARG A N 1
ATOM 1710 C CA . ARG A 1 218 ? 2.961 -1.816 29.045 1.00 81.44 218 ARG A CA 1
ATOM 1711 C C . ARG A 1 218 ? 3.169 -0.488 28.321 1.00 81.44 218 ARG A C 1
ATOM 1713 O O . ARG A 1 218 ? 2.483 0.495 28.584 1.00 81.44 218 ARG A O 1
ATOM 1720 N N . THR A 1 219 ? 4.129 -0.472 27.401 1.00 69.75 219 THR A N 1
ATOM 1721 C CA . THR A 1 219 ? 4.448 0.688 26.547 1.00 69.75 219 THR A CA 1
ATOM 1722 C C . THR A 1 219 ? 4.086 0.473 25.082 1.00 69.75 219 THR A C 1
ATOM 1724 O O . THR A 1 219 ? 4.110 1.429 24.321 1.00 69.75 219 THR A O 1
ATOM 1727 N N . ASP A 1 220 ? 3.760 -0.761 24.699 1.00 65.94 220 ASP A N 1
ATOM 1728 C CA . ASP A 1 220 ? 3.387 -1.160 23.336 1.00 65.94 220 ASP A CA 1
ATOM 1729 C C . ASP A 1 220 ? 1.894 -0.960 23.031 1.00 65.94 220 ASP A C 1
ATOM 1731 O O . ASP A 1 220 ? 1.464 -1.169 21.908 1.00 65.94 220 ASP A O 1
ATOM 1735 N N . GLY A 1 221 ? 1.091 -0.550 24.019 1.00 68.31 221 GLY A N 1
ATOM 1736 C CA . GLY A 1 221 ? -0.332 -0.259 23.831 1.00 68.31 221 GLY A CA 1
ATOM 1737 C C . GLY A 1 221 ? -1.236 -1.493 23.759 1.00 68.31 221 GLY A C 1
ATOM 1738 O O . GLY A 1 221 ? -2.456 -1.335 23.769 1.00 68.31 221 GLY A O 1
ATOM 1739 N N . TYR A 1 222 ? -0.686 -2.714 23.774 1.00 77.38 222 TYR A N 1
ATOM 1740 C CA . TYR A 1 222 ? -1.505 -3.923 23.746 1.00 77.38 222 TYR A CA 1
ATOM 1741 C C . TYR A 1 222 ? -2.295 -4.098 25.037 1.00 77.38 222 TYR A C 1
ATOM 1743 O O . TYR A 1 222 ? -1.763 -4.078 26.154 1.00 77.38 222 TYR A O 1
ATOM 1751 N N . ARG A 1 223 ? -3.594 -4.329 24.868 1.00 85.75 223 ARG A N 1
ATOM 1752 C CA . ARG A 1 223 ? -4.499 -4.602 25.975 1.00 85.75 223 ARG A CA 1
ATOM 1753 C C . ARG A 1 223 ? -4.294 -6.023 26.461 1.00 85.75 223 ARG A C 1
ATOM 1755 O O . ARG A 1 223 ? -4.285 -6.972 25.682 1.00 85.75 223 ARG A O 1
ATOM 1762 N N . TRP A 1 224 ? -4.180 -6.171 27.767 1.00 91.56 224 TRP A N 1
ATOM 1763 C CA . TRP A 1 224 ? -4.006 -7.458 28.410 1.00 91.56 224 TRP A CA 1
ATOM 1764 C C . TRP A 1 224 ? -4.920 -7.575 29.622 1.00 91.56 224 TRP A C 1
ATOM 1766 O O . TRP A 1 224 ? -5.458 -6.589 30.137 1.00 91.56 224 TRP A O 1
ATOM 1776 N N . CYS A 1 225 ? -5.107 -8.805 30.072 1.00 95.19 225 CYS A N 1
ATOM 1777 C CA . CYS A 1 225 ? -5.836 -9.105 31.290 1.00 95.19 225 CYS A CA 1
ATOM 1778 C C . CYS A 1 225 ? -5.175 -10.262 32.031 1.00 95.19 225 CYS A C 1
ATOM 1780 O O . CYS A 1 225 ? -4.467 -11.086 31.440 1.00 95.19 225 CYS A O 1
ATOM 1782 N N . ALA A 1 226 ? -5.456 -10.367 33.324 1.00 97.12 226 ALA A N 1
ATOM 1783 C CA . ALA A 1 226 ? -5.167 -11.595 34.037 1.00 97.12 226 ALA A CA 1
ATOM 1784 C C . ALA A 1 226 ? -6.208 -12.669 33.705 1.00 97.12 226 ALA A C 1
ATOM 1786 O O . ALA A 1 226 ? -7.407 -12.400 33.587 1.00 97.12 226 ALA A O 1
ATOM 1787 N N . THR A 1 227 ? -5.744 -13.908 33.627 1.00 96.88 227 THR A N 1
ATOM 1788 C CA . THR A 1 227 ? -6.596 -15.103 33.507 1.00 96.88 227 THR A CA 1
ATOM 1789 C C . THR A 1 227 ? -6.859 -15.743 34.878 1.00 96.88 227 THR A C 1
ATOM 1791 O O . THR A 1 227 ? -7.467 -16.805 34.985 1.00 96.88 227 THR A O 1
ATOM 1794 N N . THR A 1 228 ? -6.440 -15.070 35.956 1.00 96.75 228 THR A N 1
ATOM 1795 C CA . THR A 1 228 ? -6.778 -15.374 37.352 1.00 96.75 228 THR A CA 1
ATOM 1796 C C . THR A 1 228 ? -7.187 -14.096 38.091 1.00 96.75 228 THR A C 1
ATOM 1798 O O . THR A 1 228 ? -7.033 -12.989 37.582 1.00 96.75 228 THR A O 1
ATOM 1801 N N . ALA A 1 229 ? -7.725 -14.227 39.306 1.00 96.94 229 ALA A N 1
ATOM 1802 C CA . ALA A 1 229 ? -8.187 -13.077 40.090 1.00 96.94 229 ALA A CA 1
ATOM 1803 C C . ALA A 1 229 ? -7.047 -12.165 40.599 1.00 96.94 229 ALA A C 1
ATOM 1805 O O . ALA A 1 229 ? -7.304 -11.026 40.989 1.00 96.94 229 ALA A O 1
ATOM 1806 N N . ASP A 1 230 ? -5.801 -12.644 40.620 1.00 97.12 230 ASP A N 1
ATOM 1807 C CA . ASP A 1 230 ? -4.650 -11.916 41.158 1.00 97.12 230 ASP A CA 1
ATOM 1808 C C . ASP A 1 230 ? -3.404 -12.175 40.298 1.00 97.12 230 ASP A C 1
ATOM 1810 O O . ASP A 1 230 ? -2.706 -13.186 40.439 1.00 97.12 230 ASP A O 1
ATOM 1814 N N . PHE A 1 231 ? -3.114 -11.235 39.397 1.00 96.75 231 PHE A N 1
ATOM 1815 C CA . PHE A 1 231 ? -1.919 -11.298 38.565 1.00 96.75 231 PHE A CA 1
ATOM 1816 C C . PHE A 1 231 ? -0.645 -11.089 39.384 1.00 96.75 231 PHE A C 1
ATOM 1818 O O . PHE A 1 231 ? 0.398 -11.666 39.062 1.00 96.75 231 PHE A O 1
ATOM 1825 N N . ASP A 1 232 ? -0.699 -10.284 40.447 1.00 94.62 232 ASP A N 1
ATOM 1826 C CA . ASP A 1 232 ? 0.465 -10.013 41.288 1.00 94.62 232 ASP A CA 1
ATOM 1827 C C . ASP A 1 232 ? 1.007 -11.297 41.920 1.00 94.62 232 ASP A C 1
ATOM 1829 O O . ASP A 1 232 ? 2.227 -11.453 42.040 1.00 94.62 232 ASP A O 1
ATOM 1833 N N . LYS A 1 233 ? 0.110 -12.238 42.226 1.00 96.75 233 LYS A N 1
ATOM 1834 C CA . LYS A 1 233 ? 0.426 -13.561 42.758 1.00 96.75 233 LYS A CA 1
ATOM 1835 C C . LYS A 1 233 ? 0.702 -14.611 41.682 1.00 96.75 233 LYS A C 1
ATOM 1837 O O . LYS A 1 233 ? 1.738 -15.272 41.740 1.00 96.75 233 LYS A O 1
ATOM 1842 N N . ASP A 1 234 ? -0.220 -14.798 40.740 1.00 96.50 234 ASP A N 1
ATOM 1843 C CA . ASP A 1 234 ? -0.208 -15.977 39.863 1.00 96.50 234 ASP A CA 1
ATOM 1844 C C . ASP A 1 234 ? 0.591 -15.750 38.573 1.00 96.50 234 ASP A C 1
ATOM 1846 O O . ASP A 1 234 ? 1.025 -16.711 37.937 1.00 96.50 234 ASP A O 1
ATOM 1850 N N . LYS A 1 235 ? 0.799 -14.482 38.183 1.00 95.94 235 LYS A N 1
ATOM 1851 C CA . LYS A 1 235 ? 1.520 -14.071 36.963 1.00 95.94 235 LYS A CA 1
ATOM 1852 C C . LYS A 1 235 ? 0.972 -14.703 35.676 1.00 95.94 235 LYS A C 1
ATOM 1854 O O . LYS A 1 235 ? 1.712 -14.857 34.704 1.00 95.94 235 LYS A O 1
ATOM 1859 N N . LYS A 1 236 ? -0.314 -15.063 35.669 1.00 97.25 236 LYS A N 1
ATOM 1860 C CA . LYS A 1 236 ? -1.027 -15.648 34.530 1.00 97.25 236 LYS A CA 1
ATOM 1861 C C . LYS A 1 236 ? -1.808 -14.575 33.782 1.00 97.25 236 LYS A C 1
ATOM 1863 O O . LYS A 1 236 ? -2.650 -13.891 34.364 1.00 97.25 236 LYS A O 1
ATOM 1868 N N . TYR A 1 237 ? -1.488 -14.406 32.505 1.00 95.94 237 TYR A N 1
ATOM 1869 C CA . TYR A 1 237 ? -2.108 -13.404 31.646 1.00 95.94 237 TYR A CA 1
ATOM 1870 C C . TYR A 1 237 ? -2.206 -13.854 30.192 1.00 95.94 237 TYR A C 1
ATOM 1872 O O . TYR A 1 237 ? -1.538 -14.807 29.774 1.00 95.94 237 TYR A O 1
ATOM 1880 N N . GLY A 1 238 ? -3.012 -13.116 29.441 1.00 93.38 238 GLY A N 1
ATOM 1881 C CA . GLY A 1 238 ? -3.043 -13.138 27.987 1.00 93.38 238 GLY A CA 1
ATOM 1882 C C . GLY A 1 238 ? -3.472 -11.778 27.443 1.00 93.38 238 GLY A C 1
ATOM 1883 O O . GLY A 1 238 ? -3.894 -10.891 28.198 1.00 93.38 238 GLY A O 1
ATOM 1884 N N . PHE A 1 239 ? -3.327 -11.600 26.137 1.00 89.62 239 PHE A N 1
ATOM 1885 C CA . PHE A 1 239 ? -3.723 -10.382 25.447 1.00 89.62 239 PHE A CA 1
ATOM 1886 C C . PHE A 1 239 ? -5.175 -10.451 24.996 1.00 89.62 239 PHE A C 1
ATOM 1888 O O . PHE A 1 239 ? -5.705 -11.510 24.648 1.00 89.62 239 PHE A O 1
ATOM 1895 N N . CYS A 1 240 ? -5.831 -9.301 25.053 1.00 89.00 240 CYS A N 1
ATOM 1896 C CA . CYS A 1 240 ? -7.246 -9.191 24.769 1.00 89.00 240 CYS A CA 1
ATOM 1897 C C . CYS A 1 240 ? -7.472 -8.922 23.285 1.00 89.00 240 CYS A C 1
ATOM 1899 O O . CYS A 1 240 ? -6.926 -7.941 22.776 1.00 89.00 240 CYS A O 1
ATOM 1901 N N . PRO A 1 241 ? -8.306 -9.720 22.597 1.00 85.75 241 PRO A N 1
ATOM 1902 C CA . PRO A 1 241 ? -8.613 -9.469 21.196 1.00 85.75 241 PRO A CA 1
ATOM 1903 C C . PRO A 1 241 ? -9.268 -8.096 21.012 1.00 85.75 241 PRO A C 1
ATOM 1905 O O . PRO A 1 241 ? -10.023 -7.622 21.875 1.00 85.75 241 PRO A O 1
ATOM 1908 N N . ASN A 1 242 ? -9.001 -7.454 19.873 1.00 81.12 242 ASN A N 1
ATOM 1909 C CA . ASN A 1 242 ? -9.713 -6.238 19.509 1.00 81.12 242 ASN A CA 1
ATOM 1910 C C . ASN A 1 242 ? -11.189 -6.551 19.278 1.00 81.12 242 ASN A C 1
ATOM 1912 O O . ASN A 1 242 ? -11.555 -7.524 18.615 1.00 81.12 242 ASN A O 1
ATOM 1916 N N . ARG A 1 243 ? -12.047 -5.718 19.872 1.00 78.00 243 ARG A N 1
ATOM 1917 C CA . ARG A 1 243 ? -13.468 -5.731 19.539 1.00 78.00 243 ARG A CA 1
ATOM 1918 C C . ARG A 1 243 ? -13.637 -5.061 18.187 1.00 78.00 243 ARG A C 1
ATOM 1920 O O . ARG A 1 243 ? -12.894 -4.161 17.821 1.00 78.00 243 ARG A O 1
ATOM 1927 N N . ASP A 1 244 ? -14.671 -5.450 17.475 1.00 73.44 244 ASP A N 1
ATOM 1928 C CA . ASP A 1 244 ? -15.014 -4.909 16.165 1.00 73.44 244 ASP A CA 1
ATOM 1929 C C . ASP A 1 244 ? -15.405 -3.415 16.193 1.00 73.44 244 ASP A C 1
ATOM 1931 O O . ASP A 1 244 ? -15.353 -2.725 15.178 1.00 73.44 244 ASP A O 1
ATOM 1935 N N . THR A 1 245 ? -15.759 -2.902 17.372 1.00 75.50 245 THR A N 1
ATOM 1936 C CA . THR A 1 245 ? -16.037 -1.482 17.632 1.00 75.50 245 THR A CA 1
ATOM 1937 C C . THR A 1 245 ? -14.830 -0.711 18.173 1.00 75.50 245 THR A C 1
ATOM 1939 O O . THR A 1 245 ? -14.996 0.427 18.617 1.00 75.50 245 THR A O 1
ATOM 1942 N N . ALA A 1 246 ? -13.659 -1.345 18.255 1.00 82.25 246 ALA A N 1
ATOM 1943 C CA . ALA A 1 246 ? -12.459 -0.735 18.805 1.00 82.25 246 ALA A CA 1
ATOM 1944 C C . ALA A 1 246 ? -12.004 0.466 17.973 1.00 82.25 246 ALA A C 1
ATOM 1946 O O . ALA A 1 246 ? -12.114 0.479 16.747 1.00 82.25 246 ALA A O 1
ATOM 1947 N N . VAL A 1 247 ? -11.462 1.470 18.654 1.00 85.31 247 VAL A N 1
ATOM 1948 C CA . VAL A 1 247 ? -10.744 2.552 17.994 1.00 85.31 247 VAL A CA 1
ATOM 1949 C C . VAL A 1 247 ? -9.349 2.098 17.566 1.00 85.31 247 VAL A C 1
ATOM 1951 O O . VAL A 1 247 ? -8.701 1.313 18.261 1.00 85.31 247 VAL A O 1
ATOM 1954 N N . ILE A 1 248 ? -8.877 2.642 16.446 1.00 83.25 248 ILE A N 1
ATOM 1955 C CA . ILE A 1 248 ? -7.530 2.423 15.909 1.00 83.25 248 ILE A CA 1
ATOM 1956 C C . ILE A 1 248 ? -6.628 3.597 16.299 1.00 83.25 248 ILE A C 1
ATOM 1958 O O . ILE A 1 248 ? -7.037 4.764 16.226 1.00 83.25 248 ILE A O 1
ATOM 1962 N N . GLY A 1 249 ? -5.400 3.290 16.716 1.00 80.31 249 GLY A N 1
ATOM 1963 C CA . GLY A 1 249 ? -4.429 4.267 17.202 1.00 80.31 249 GLY A CA 1
ATOM 1964 C C . GLY A 1 249 ? -4.972 5.163 18.326 1.00 80.31 249 GLY A C 1
ATOM 1965 O O . GLY A 1 249 ? -5.857 4.795 19.105 1.00 80.31 249 GLY A O 1
ATOM 1966 N N . GLY A 1 250 ? -4.450 6.389 18.409 1.00 79.19 250 GLY A N 1
ATOM 1967 C CA . GLY A 1 250 ? -4.787 7.313 19.495 1.00 79.19 250 GLY A CA 1
ATOM 1968 C C . GLY A 1 250 ? -4.155 6.882 20.821 1.00 79.19 250 GLY A C 1
ATOM 1969 O O . GLY A 1 250 ? -3.071 6.317 20.842 1.00 79.19 250 GLY A O 1
ATOM 1970 N N . ASN A 1 251 ? -4.801 7.186 21.949 1.00 79.44 251 ASN A N 1
ATOM 1971 C CA . ASN A 1 251 ? -4.305 6.810 23.287 1.00 79.44 251 ASN A CA 1
ATOM 1972 C C . ASN A 1 251 ? -5.235 5.832 24.027 1.00 79.44 251 ASN A C 1
ATOM 1974 O O . ASN A 1 251 ? -5.125 5.656 25.251 1.00 79.44 251 ASN A O 1
ATOM 1978 N N . SER A 1 252 ? -6.144 5.235 23.258 1.00 81.81 252 SER A N 1
ATOM 1979 C CA . SER A 1 252 ? -7.121 4.234 23.670 1.00 81.81 252 SER A CA 1
ATOM 1980 C C . SER A 1 252 ? -7.235 3.102 22.637 1.00 81.81 252 SER A C 1
ATOM 1982 O O . SER A 1 252 ? -8.307 2.518 22.516 1.00 81.81 252 SER A O 1
ATOM 1984 N N . GLN A 1 253 ? -6.183 2.821 21.859 1.00 75.44 253 GLN A N 1
ATOM 1985 C CA . GLN A 1 253 ? -6.189 1.769 20.834 1.00 75.44 253 GLN A CA 1
ATOM 1986 C C . GLN A 1 253 ? -6.766 0.458 21.387 1.00 75.44 253 GLN A C 1
ATOM 1988 O O . GLN A 1 253 ? -6.397 0.003 22.472 1.00 75.44 253 GLN A O 1
ATOM 1993 N N . GLY A 1 254 ? -7.722 -0.118 20.656 1.00 75.12 254 GLY A N 1
ATOM 1994 C CA . GLY A 1 254 ? -8.432 -1.326 21.070 1.00 75.12 254 GLY A CA 1
ATOM 1995 C C . GLY A 1 254 ? -9.702 -1.087 21.906 1.00 75.12 254 GLY A C 1
ATOM 1996 O O . GLY A 1 254 ? -10.523 -1.997 22.022 1.00 75.12 254 GLY A O 1
ATOM 1997 N N . GLU A 1 255 ? -9.929 0.111 22.455 1.00 80.88 255 GLU A N 1
ATOM 1998 C CA . GLU A 1 255 ? -11.128 0.408 23.255 1.00 80.88 255 GLU A CA 1
ATOM 1999 C C . GLU A 1 255 ? -12.324 0.844 22.396 1.00 80.88 255 GLU A C 1
ATOM 2001 O O . GLU A 1 255 ? -12.153 1.553 21.404 1.00 80.88 255 GLU A O 1
ATOM 2006 N N . PRO A 1 256 ? -13.563 0.466 22.753 1.00 85.50 256 PRO A N 1
ATOM 2007 C CA . PRO A 1 256 ? -14.744 0.896 22.018 1.00 85.50 256 PRO A CA 1
ATOM 2008 C C . PRO A 1 256 ? -15.043 2.390 22.211 1.00 85.50 256 PRO A C 1
ATOM 2010 O O . PRO A 1 256 ? -14.807 2.966 23.276 1.00 85.50 256 PRO A O 1
ATOM 2013 N N . CYS A 1 257 ? -15.654 3.011 21.199 1.00 88.06 257 CYS A N 1
ATOM 2014 C CA . CYS A 1 257 ? -16.224 4.350 21.342 1.00 88.06 257 CYS A CA 1
ATOM 2015 C C . CYS A 1 257 ? -17.277 4.395 22.460 1.00 88.06 257 CYS A C 1
ATOM 2017 O O . CYS A 1 257 ? -18.160 3.538 22.539 1.00 88.06 257 CYS A O 1
ATOM 2019 N N . SER A 1 258 ? -17.250 5.451 23.269 1.00 90.94 258 SER A N 1
ATOM 2020 C CA . SER A 1 258 ? -18.306 5.745 24.232 1.00 90.94 258 SER A CA 1
ATOM 2021 C C . SER A 1 258 ? -19.331 6.665 23.576 1.00 90.94 258 SER A C 1
ATOM 2023 O O . SER A 1 258 ? -19.030 7.814 23.268 1.00 90.94 258 SER A O 1
ATOM 2025 N N . PHE A 1 259 ? -20.546 6.175 23.331 1.00 88.88 259 PHE A N 1
ATOM 2026 C CA . PHE A 1 259 ? -21.638 7.008 22.828 1.00 88.88 259 PHE A CA 1
ATOM 2027 C C . PHE A 1 259 ? -22.781 7.095 23.852 1.00 88.88 259 PHE A C 1
ATOM 2029 O O . PHE A 1 259 ? -23.230 6.058 24.342 1.00 88.88 259 PHE A O 1
ATOM 2036 N N . PRO A 1 260 ? -23.309 8.300 24.137 1.00 93.94 260 PRO A N 1
ATOM 2037 C CA . PRO A 1 260 ? -22.798 9.595 23.693 1.00 93.94 260 PRO A CA 1
ATOM 2038 C C . PRO A 1 260 ? -21.533 10.027 24.464 1.00 93.94 260 PRO A C 1
ATOM 2040 O O . PRO A 1 260 ? -21.415 9.736 25.653 1.00 93.94 260 PRO A O 1
ATOM 2043 N N . PHE A 1 261 ? -20.641 10.790 23.825 1.00 95.94 261 PHE A N 1
ATOM 2044 C CA . PHE A 1 261 ? -19.507 11.439 24.499 1.00 95.94 261 PHE A CA 1
ATOM 2045 C C . PHE A 1 261 ? -19.539 12.958 24.366 1.00 95.94 261 PHE A C 1
ATOM 2047 O O . PHE A 1 261 ? -20.148 13.508 23.447 1.00 95.94 261 PHE A O 1
ATOM 2054 N N . LYS A 1 262 ? -18.857 13.649 25.279 1.00 96.81 262 LYS A N 1
ATOM 2055 C CA . LYS A 1 262 ? -18.716 15.105 25.270 1.00 96.81 262 LYS A CA 1
ATOM 2056 C C . LYS A 1 262 ? -17.341 15.551 24.766 1.00 96.81 262 LYS A C 1
ATOM 2058 O O . LYS A 1 262 ? -16.329 15.018 25.211 1.00 96.81 262 LYS A O 1
ATOM 2063 N N . PHE A 1 263 ? -17.315 16.540 23.873 1.00 96.62 263 PHE A N 1
ATOM 2064 C CA . PHE A 1 263 ? -16.107 17.205 23.371 1.00 96.62 263 PHE A CA 1
ATOM 2065 C C . PHE A 1 263 ? -16.381 18.686 23.077 1.00 96.62 263 PHE A C 1
ATOM 2067 O O . PHE A 1 263 ? -17.355 19.020 22.399 1.00 96.62 263 PHE A O 1
ATOM 2074 N N . LEU A 1 264 ? -15.534 19.582 23.593 1.00 94.94 264 LEU A N 1
ATOM 2075 C CA . LEU A 1 264 ? -15.700 21.041 23.513 1.00 94.94 264 LEU A CA 1
ATOM 2076 C C . LEU A 1 264 ? -17.090 21.503 23.980 1.00 94.94 264 LEU A C 1
ATOM 2078 O O . LEU A 1 264 ? -17.704 22.395 23.392 1.00 94.94 264 LEU A O 1
ATOM 2082 N N . GLY A 1 265 ? -17.612 20.869 25.033 1.00 92.69 265 GLY A N 1
ATOM 2083 C CA . GLY A 1 265 ? -18.940 21.171 25.568 1.00 92.69 265 GLY A CA 1
ATOM 2084 C C . GLY A 1 265 ? -20.126 20.626 24.760 1.00 92.69 265 GLY A C 1
ATOM 2085 O O . GLY A 1 265 ? -21.254 20.748 25.233 1.00 92.69 265 GLY A O 1
ATOM 2086 N N . GLN A 1 266 ? -19.901 20.018 23.591 1.00 95.38 266 GLN A N 1
ATOM 2087 C CA . GLN A 1 266 ? -20.944 19.431 22.744 1.00 95.38 266 GLN A CA 1
ATOM 2088 C C . GLN A 1 266 ? -21.011 17.913 22.914 1.00 95.38 266 GLN A C 1
ATOM 2090 O O . GLN A 1 266 ? -20.002 17.271 23.193 1.00 95.38 266 GLN A O 1
ATOM 2095 N N . THR A 1 267 ? -22.201 17.339 22.740 1.00 95.81 267 THR A N 1
ATOM 2096 C CA . THR A 1 267 ? -22.440 15.896 22.859 1.00 95.81 267 THR A CA 1
ATOM 2097 C C . THR A 1 267 ? -22.532 15.250 21.479 1.00 95.81 267 THR A C 1
ATOM 2099 O O . THR A 1 267 ? -23.290 15.713 20.630 1.00 95.81 267 THR A O 1
ATOM 2102 N N . TYR A 1 268 ? -21.804 14.154 21.283 1.00 93.19 268 TYR A N 1
ATOM 2103 C CA . TYR A 1 268 ? -21.724 13.394 20.039 1.00 93.19 268 TYR A CA 1
ATOM 2104 C C . TYR A 1 268 ? -22.226 11.969 20.258 1.00 93.19 268 TYR A C 1
ATOM 2106 O O . TYR A 1 268 ? -21.841 11.307 21.219 1.00 93.19 268 TYR A O 1
ATOM 2114 N N . SER A 1 269 ? -23.073 11.483 19.353 1.00 92.62 269 SER A N 1
ATOM 2115 C CA . SER A 1 269 ? -23.599 10.107 19.345 1.00 92.62 269 SER A CA 1
ATOM 2116 C C . SER A 1 269 ? -23.058 9.267 18.182 1.00 92.62 269 SER A C 1
ATOM 2118 O O . SER A 1 269 ? -23.573 8.188 17.907 1.00 92.62 269 SER A O 1
ATOM 2120 N N . SER A 1 270 ? -22.067 9.790 17.464 1.00 91.69 270 SER A N 1
ATOM 2121 C CA . SER A 1 270 ? -21.360 9.134 16.366 1.00 91.69 270 SER A CA 1
ATOM 2122 C C . SER A 1 270 ? -19.937 9.681 16.284 1.00 91.69 270 SER A C 1
ATOM 2124 O O . SER A 1 270 ? -19.629 10.716 16.883 1.00 91.69 270 SER A O 1
ATOM 2126 N N . CYS A 1 271 ? -19.073 9.011 15.525 1.00 91.94 271 CYS A N 1
ATOM 2127 C CA . CYS A 1 271 ? -17.744 9.530 15.224 1.00 91.94 271 CYS A CA 1
ATOM 2128 C C . CYS A 1 271 ? -17.828 10.915 14.569 1.00 91.94 271 CYS A C 1
ATOM 2130 O O . CYS A 1 271 ? -18.771 11.205 13.827 1.00 91.94 271 CYS A O 1
ATOM 2132 N N . THR A 1 272 ? -16.838 11.760 14.838 1.00 93.19 272 THR A N 1
ATOM 2133 C CA . THR A 1 272 ? -16.783 13.146 14.364 1.00 93.19 272 THR A CA 1
ATOM 2134 C C . THR A 1 272 ? -15.405 13.474 13.802 1.00 93.19 272 THR A C 1
ATOM 2136 O O . THR A 1 272 ? -14.418 12.828 14.141 1.00 93.19 272 THR A O 1
ATOM 2139 N N . THR A 1 273 ? -15.325 14.480 12.934 1.00 93.38 273 THR A N 1
ATOM 2140 C CA . THR A 1 273 ? -14.056 15.073 12.481 1.00 93.38 273 THR A CA 1
ATOM 2141 C C . THR A 1 273 ? -13.707 16.340 13.264 1.00 93.38 273 THR A C 1
ATOM 2143 O O . THR A 1 273 ? -12.685 16.969 12.994 1.00 93.38 273 THR A O 1
ATOM 2146 N N . GLU A 1 274 ? -14.565 16.758 14.201 1.00 93.19 274 GLU A N 1
ATOM 2147 C CA . GLU A 1 274 ? -14.397 18.008 14.941 1.00 93.19 274 GLU A CA 1
ATOM 2148 C C . GLU A 1 274 ? -13.044 18.036 15.665 1.00 93.19 274 GLU A C 1
ATOM 2150 O O . GLU A 1 274 ? -12.627 17.053 16.277 1.00 93.19 274 GLU A O 1
ATOM 2155 N N . GLY A 1 275 ? -12.336 19.164 15.581 1.00 87.88 275 GLY A N 1
ATOM 2156 C CA . GLY A 1 275 ? -10.994 19.315 16.150 1.00 87.88 275 GLY A CA 1
ATOM 2157 C C . GLY A 1 275 ? -9.859 18.703 15.318 1.00 87.88 275 GLY A C 1
ATOM 2158 O O . GLY A 1 275 ? -8.696 18.876 15.684 1.00 87.88 275 GLY A O 1
ATOM 2159 N N . ARG A 1 276 ? -10.152 18.045 14.187 1.00 87.81 276 ARG A N 1
ATOM 2160 C CA . ARG A 1 276 ? -9.143 17.495 13.271 1.00 87.81 276 ARG A CA 1
ATOM 2161 C C . ARG A 1 276 ? -9.117 18.230 11.931 1.00 87.81 276 ARG A C 1
ATOM 2163 O O . ARG A 1 276 ? -10.142 18.648 11.407 1.00 87.81 276 ARG A O 1
ATOM 2170 N N . THR A 1 277 ? -7.924 18.369 11.351 1.00 84.12 277 THR A N 1
ATOM 2171 C CA . THR A 1 277 ? -7.713 19.017 10.035 1.00 84.12 277 THR A CA 1
ATOM 2172 C C . THR A 1 277 ? -7.389 18.029 8.915 1.00 84.12 277 THR A C 1
ATOM 2174 O O . THR A 1 277 ? -7.298 18.418 7.752 1.00 84.12 277 THR A O 1
ATOM 2177 N N . ASP A 1 278 ? -7.207 16.754 9.254 1.00 80.19 278 ASP A N 1
ATOM 2178 C CA . ASP A 1 278 ? -6.948 15.662 8.315 1.00 80.19 278 ASP A CA 1
ATOM 2179 C C . ASP A 1 278 ? -8.228 14.957 7.843 1.00 80.19 278 ASP A C 1
ATOM 2181 O O . ASP A 1 278 ? -8.162 14.118 6.952 1.00 80.19 278 ASP A O 1
ATOM 2185 N N . GLY A 1 279 ? -9.389 15.324 8.396 1.00 82.25 279 GLY A N 1
ATOM 2186 C CA . GLY A 1 279 ? -10.689 14.770 8.018 1.00 82.25 279 GLY A CA 1
ATOM 2187 C C . GLY A 1 279 ? -10.953 13.357 8.542 1.00 82.25 279 GLY A C 1
ATOM 2188 O O . GLY A 1 279 ? -11.981 12.784 8.188 1.00 82.25 279 GLY A O 1
ATOM 2189 N N . LYS A 1 280 ? -10.071 12.794 9.383 1.00 85.25 280 LYS A N 1
ATOM 2190 C CA . LYS A 1 280 ? -10.272 11.455 9.950 1.00 85.25 280 LYS A CA 1
ATOM 2191 C C . LYS A 1 280 ? -11.379 11.477 11.007 1.00 85.25 280 LYS A C 1
ATOM 2193 O O . LYS A 1 280 ? -11.462 12.403 11.817 1.00 85.25 280 LYS A O 1
ATOM 2198 N N . LEU A 1 281 ? -12.223 10.448 11.001 1.00 91.00 281 LEU A N 1
ATOM 2199 C CA . LEU A 1 281 ? -13.271 10.268 12.001 1.00 91.00 281 LEU A CA 1
ATOM 2200 C C . LEU A 1 281 ? -12.674 9.714 13.294 1.00 91.00 281 LEU A C 1
ATOM 2202 O O . LEU A 1 281 ? -11.895 8.764 13.274 1.00 91.00 281 LEU A O 1
ATOM 2206 N N . TRP A 1 282 ? -13.065 10.293 14.421 1.00 93.50 282 TRP A N 1
ATOM 2207 C CA . TRP A 1 282 ? -12.619 9.870 15.742 1.00 93.50 282 TRP A CA 1
ATOM 2208 C C . TRP A 1 282 ? -13.775 9.881 16.744 1.00 93.50 282 TRP A C 1
ATOM 2210 O O . TRP A 1 282 ? -14.818 10.503 16.513 1.00 93.50 282 TRP A O 1
ATOM 2220 N N . CYS A 1 283 ? -13.588 9.187 17.862 1.00 93.94 283 CYS A N 1
ATOM 2221 C CA . CYS A 1 283 ? -14.516 9.192 18.987 1.00 93.94 283 CYS A CA 1
ATOM 2222 C C . CYS A 1 283 ? -13.753 9.169 20.317 1.00 93.94 283 CYS A C 1
ATOM 2224 O O . CYS A 1 283 ? -12.607 8.713 20.394 1.00 93.94 283 CYS A O 1
ATOM 2226 N N . ALA A 1 284 ? -14.396 9.648 21.380 1.00 94.31 284 ALA A N 1
ATOM 2227 C CA . ALA A 1 284 ? -13.891 9.419 22.724 1.00 94.31 284 ALA A CA 1
ATOM 2228 C C . ALA A 1 284 ? -14.207 7.987 23.164 1.00 94.31 284 ALA A C 1
ATOM 2230 O O . ALA A 1 284 ? -15.261 7.443 22.829 1.00 94.31 284 ALA A O 1
ATOM 2231 N N . THR A 1 285 ? -13.323 7.398 23.961 1.00 91.50 285 THR A N 1
ATOM 2232 C CA . THR A 1 285 ? -13.553 6.077 24.574 1.00 91.50 285 THR A CA 1
ATOM 2233 C C . THR A 1 285 ? -14.070 6.196 26.011 1.00 91.50 285 THR A C 1
ATOM 2235 O O . THR A 1 285 ? -14.185 5.208 26.727 1.00 91.50 285 THR A O 1
ATOM 2238 N N . THR A 1 286 ? -14.409 7.414 26.441 1.00 92.00 286 THR A N 1
ATOM 2239 C CA . THR A 1 286 ? -15.103 7.716 27.698 1.00 92.00 286 THR A CA 1
ATOM 2240 C C . THR A 1 286 ? -16.232 8.713 27.444 1.00 92.00 286 THR A C 1
ATOM 2242 O O . THR A 1 286 ? -16.294 9.350 26.391 1.00 92.00 286 THR A O 1
ATOM 2245 N N . SER A 1 287 ? -17.137 8.871 28.412 1.00 94.06 287 SER A N 1
ATOM 2246 C CA . SER A 1 287 ? -18.294 9.762 28.271 1.00 94.06 287 SER A CA 1
ATOM 2247 C C . SER A 1 287 ? -17.925 11.250 28.185 1.00 94.06 287 SER A C 1
ATOM 2249 O O . SER A 1 287 ? -18.738 12.051 27.722 1.00 94.06 287 SER A O 1
ATOM 2251 N N . ASP A 1 288 ? -16.729 11.648 28.633 1.00 95.12 288 ASP A N 1
ATOM 2252 C CA . ASP A 1 288 ? -16.288 13.046 28.626 1.00 95.12 288 ASP A CA 1
ATOM 2253 C C . ASP A 1 288 ? -14.805 13.179 28.238 1.00 95.12 288 ASP A C 1
ATOM 2255 O O . ASP A 1 288 ? -13.894 13.072 29.063 1.00 95.12 288 ASP A O 1
ATOM 2259 N N . TYR A 1 289 ? -14.556 13.481 26.961 1.00 95.31 289 TYR A N 1
ATOM 2260 C CA . TYR A 1 289 ? -13.206 13.748 26.466 1.00 95.31 289 TYR A CA 1
ATOM 2261 C C . TYR A 1 289 ? -12.618 15.036 27.053 1.00 95.31 289 TYR A C 1
ATOM 2263 O O . TYR A 1 289 ? -11.394 15.176 27.161 1.00 95.31 289 TYR A O 1
ATOM 2271 N N . ASP A 1 290 ? -13.452 16.012 27.423 1.00 93.62 290 ASP A N 1
ATOM 2272 C CA . ASP A 1 290 ? -12.961 17.275 27.968 1.00 93.62 290 ASP A CA 1
ATOM 2273 C C . ASP A 1 290 ? -12.209 17.048 29.289 1.00 93.62 290 ASP A C 1
ATOM 2275 O O . ASP A 1 290 ? -11.242 17.772 29.553 1.00 93.62 290 ASP A O 1
ATOM 2279 N N . VAL A 1 291 ? -12.583 16.000 30.032 1.00 95.00 291 VAL A N 1
ATOM 2280 C CA . VAL A 1 291 ? -11.937 15.546 31.270 1.00 95.00 291 VAL A CA 1
ATOM 2281 C C . VAL A 1 291 ? -10.850 14.505 30.997 1.00 95.00 291 VAL A C 1
ATOM 2283 O O . VAL A 1 291 ? -9.693 14.734 31.348 1.00 95.00 291 VAL A O 1
ATOM 2286 N N . ASP A 1 292 ? -11.194 13.391 30.346 1.00 91.69 292 ASP A N 1
ATOM 2287 C CA . ASP A 1 292 ? -10.336 12.195 30.340 1.00 91.69 292 ASP A CA 1
ATOM 2288 C C . ASP A 1 292 ? -9.273 12.201 29.237 1.00 91.69 292 ASP A C 1
ATOM 2290 O O . ASP A 1 292 ? -8.253 11.522 29.348 1.00 91.69 292 ASP A O 1
ATOM 2294 N N . LYS A 1 293 ? -9.504 12.954 28.151 1.00 92.94 293 LYS A N 1
ATOM 2295 C CA . LYS A 1 293 ? -8.628 13.010 26.962 1.00 92.94 293 LYS A CA 1
ATOM 2296 C C . LYS A 1 293 ? -8.350 11.642 26.321 1.00 92.94 293 LYS A C 1
ATOM 2298 O O . LYS A 1 293 ? -7.324 11.477 25.663 1.00 92.94 293 LYS A O 1
ATOM 2303 N N . LYS A 1 294 ? -9.251 10.673 26.504 1.00 90.25 294 LYS A N 1
ATOM 2304 C CA . LYS A 1 294 ? -9.159 9.308 25.971 1.00 90.25 294 LYS A CA 1
ATOM 2305 C C . LYS A 1 294 ? -9.913 9.176 24.650 1.00 90.25 294 LYS A C 1
ATOM 2307 O O . LYS A 1 294 ? -11.103 9.489 24.583 1.00 90.25 294 LYS A O 1
ATOM 2312 N N . TRP A 1 295 ? -9.221 8.750 23.596 1.00 91.50 295 TRP A N 1
ATOM 2313 C CA . TRP A 1 295 ? -9.762 8.715 22.238 1.00 91.50 295 TRP A CA 1
ATOM 2314 C C . TRP A 1 295 ? -9.009 7.761 21.310 1.00 91.50 295 TRP A C 1
ATOM 2316 O O . TRP A 1 295 ? -7.864 7.385 21.566 1.00 91.50 295 TRP A O 1
ATOM 2326 N N . GLY A 1 296 ? -9.633 7.472 20.171 1.00 89.38 296 GLY A N 1
ATOM 2327 C CA . GLY A 1 296 ? -8.946 6.930 19.004 1.00 89.38 296 GLY A CA 1
ATOM 2328 C C . GLY A 1 296 ? -9.742 7.149 17.720 1.00 89.38 296 GLY A C 1
ATOM 2329 O O . GLY A 1 296 ? -10.795 7.801 17.719 1.00 89.38 296 GLY A O 1
ATOM 2330 N N . LEU A 1 297 ? -9.198 6.657 16.610 1.00 89.62 297 LEU A N 1
ATOM 2331 C CA . LEU A 1 297 ? -9.794 6.794 15.286 1.00 89.62 297 LEU A CA 1
ATOM 2332 C C . LEU A 1 297 ? -10.860 5.724 15.078 1.00 89.62 297 LEU A C 1
ATOM 2334 O O . LEU A 1 297 ? -10.690 4.575 15.472 1.00 89.62 297 LEU A O 1
ATOM 2338 N N . CYS A 1 298 ? -11.973 6.103 14.462 1.00 87.88 298 CYS A N 1
ATOM 2339 C CA . CYS A 1 298 ? -13.008 5.135 14.133 1.00 87.88 298 CYS A CA 1
ATOM 2340 C C . CYS A 1 298 ? -12.576 4.279 12.933 1.00 87.88 298 CYS A C 1
ATOM 2342 O O . CYS A 1 298 ? -11.938 4.823 12.027 1.00 87.88 298 CYS A O 1
ATOM 2344 N N . PRO A 1 299 ? -12.953 2.987 12.892 1.00 82.81 299 PRO A N 1
ATOM 2345 C CA . PRO A 1 299 ? -12.640 2.111 11.768 1.00 82.81 299 PRO A CA 1
ATOM 2346 C C . PRO A 1 299 ? -13.064 2.677 10.413 1.00 82.81 299 PRO A C 1
ATOM 2348 O O . PRO A 1 299 ? -14.195 3.135 10.235 1.00 82.81 299 PRO A O 1
ATOM 2351 N N . ASP A 1 300 ? -12.137 2.625 9.459 1.00 85.00 300 ASP A N 1
ATOM 2352 C CA . ASP A 1 300 ? -12.342 2.940 8.048 1.00 85.00 300 ASP A CA 1
ATOM 2353 C C . ASP A 1 300 ? -12.269 1.650 7.202 1.00 85.00 300 ASP A C 1
ATOM 2355 O O . ASP A 1 300 ? -12.577 0.558 7.683 1.00 85.00 300 ASP A O 1
ATOM 2359 N N . GLN A 1 301 ? -11.941 1.746 5.910 1.00 85.31 301 GLN A N 1
ATOM 2360 C CA . GLN A 1 301 ? -11.778 0.553 5.067 1.00 85.31 301 GLN A CA 1
ATOM 2361 C C . GLN A 1 301 ? -10.492 -0.231 5.381 1.00 85.31 301 GLN A C 1
ATOM 2363 O O . GLN A 1 301 ? -10.397 -1.408 5.014 1.00 85.31 301 GLN A O 1
ATOM 2368 N N . GLY A 1 302 ? -9.535 0.396 6.064 1.00 90.56 302 GLY A N 1
ATOM 2369 C CA . GLY A 1 302 ? -8.222 -0.159 6.343 1.00 90.56 302 GLY A CA 1
ATOM 2370 C C . GLY A 1 302 ? -7.430 -0.525 5.090 1.00 90.56 302 GLY A C 1
ATOM 2371 O O . GLY A 1 302 ? -7.774 -0.157 3.959 1.00 90.56 302 GLY A O 1
ATOM 2372 N N . TYR A 1 303 ? -6.375 -1.302 5.303 1.00 94.12 303 TYR A N 1
ATOM 2373 C CA . TYR A 1 303 ? -5.450 -1.727 4.258 1.00 94.12 303 TYR A CA 1
ATOM 2374 C C . TYR A 1 303 ? -5.480 -3.240 4.107 1.00 94.12 303 TYR A C 1
ATOM 2376 O O . TYR A 1 303 ? -5.478 -3.978 5.089 1.00 94.12 303 TYR A O 1
ATOM 2384 N N . SER A 1 304 ? -5.517 -3.716 2.862 1.00 96.19 304 SER A N 1
ATOM 2385 C CA . SER A 1 304 ? -5.489 -5.148 2.584 1.00 96.19 304 SER A CA 1
ATOM 2386 C C . SER A 1 304 ? -4.124 -5.712 2.955 1.00 96.19 304 SER A C 1
ATOM 2388 O O . SER A 1 304 ? -3.159 -5.512 2.213 1.00 96.19 304 SER A O 1
ATOM 2390 N N . LEU A 1 305 ? -4.056 -6.462 4.057 1.00 97.31 305 LEU A N 1
ATOM 2391 C CA . LEU A 1 305 ? -2.822 -7.116 4.490 1.00 97.31 305 LEU A CA 1
ATOM 2392 C C . LEU A 1 305 ? -2.265 -8.026 3.389 1.00 97.31 305 LEU A C 1
ATOM 2394 O O . LEU A 1 305 ? -1.062 -8.084 3.184 1.00 97.31 305 LEU A O 1
ATOM 2398 N N . PHE A 1 306 ? -3.141 -8.676 2.618 1.00 97.00 306 PHE A N 1
ATOM 2399 C CA . PHE A 1 306 ? -2.746 -9.477 1.460 1.00 97.00 306 PHE A CA 1
ATOM 2400 C C . PHE A 1 306 ? -2.002 -8.658 0.392 1.00 97.00 306 PHE A C 1
ATOM 2402 O O . PHE A 1 306 ? -0.967 -9.107 -0.091 1.00 97.00 306 PHE A O 1
ATOM 2409 N N . LEU A 1 307 ? -2.513 -7.480 0.010 1.00 95.81 307 LEU A N 1
ATOM 2410 C CA . LEU A 1 307 ? -1.889 -6.663 -1.039 1.00 95.81 307 LEU A CA 1
ATOM 2411 C C . LEU A 1 307 ? -0.582 -6.038 -0.561 1.00 95.81 307 LEU A C 1
ATOM 2413 O O . LEU A 1 307 ? 0.405 -6.083 -1.290 1.00 95.81 307 LEU A O 1
ATOM 2417 N N . VAL A 1 308 ? -0.575 -5.488 0.659 1.00 98.00 308 VAL A N 1
ATOM 2418 C CA . VAL A 1 308 ? 0.639 -4.896 1.232 1.00 98.00 308 VAL A CA 1
ATOM 2419 C C . VAL A 1 308 ? 1.699 -5.977 1.421 1.00 98.00 308 VAL A C 1
ATOM 2421 O O . VAL A 1 308 ? 2.813 -5.811 0.948 1.00 98.00 308 VAL A O 1
ATOM 2424 N N . ALA A 1 309 ? 1.348 -7.146 1.965 1.00 98.44 309 ALA A N 1
ATOM 2425 C CA . ALA A 1 309 ? 2.304 -8.242 2.097 1.00 98.44 309 ALA A CA 1
ATOM 2426 C C . ALA A 1 309 ? 2.815 -8.752 0.749 1.00 98.44 309 ALA A C 1
ATOM 2428 O O . ALA A 1 309 ? 3.996 -9.048 0.617 1.00 98.44 309 ALA A O 1
ATOM 2429 N N . ALA A 1 310 ? 1.961 -8.840 -0.276 1.00 97.75 310 ALA A N 1
ATOM 2430 C CA . ALA A 1 310 ? 2.410 -9.246 -1.603 1.00 97.75 310 ALA A CA 1
ATOM 2431 C C . ALA A 1 310 ? 3.443 -8.257 -2.173 1.00 97.75 310 ALA A C 1
ATOM 2433 O O . ALA A 1 310 ? 4.425 -8.703 -2.767 1.00 97.75 310 ALA A O 1
ATOM 2434 N N . HIS A 1 311 ? 3.253 -6.952 -1.953 1.00 97.12 311 HIS A N 1
ATOM 2435 C CA . HIS A 1 311 ? 4.217 -5.908 -2.304 1.00 97.12 311 HIS A CA 1
ATOM 2436 C C . HIS A 1 311 ? 5.526 -6.051 -1.512 1.00 97.12 311 HIS A C 1
ATOM 2438 O O . HIS A 1 311 ? 6.589 -6.200 -2.113 1.00 97.12 311 HIS A O 1
ATOM 2444 N N . GLU A 1 312 ? 5.456 -6.095 -0.179 1.00 98.06 312 GLU A N 1
ATOM 2445 C CA . GLU A 1 312 ? 6.645 -6.195 0.677 1.00 98.06 312 GLU A CA 1
ATOM 2446 C C . GLU A 1 312 ? 7.442 -7.476 0.421 1.00 98.06 312 GLU A C 1
ATOM 2448 O O . GLU A 1 312 ? 8.667 -7.452 0.349 1.00 98.06 312 GLU A O 1
ATOM 2453 N N . PHE A 1 313 ? 6.775 -8.602 0.167 1.00 98.31 313 PHE A N 1
ATOM 2454 C CA . PHE A 1 313 ? 7.476 -9.832 -0.196 1.00 98.31 313 PHE A CA 1
ATOM 2455 C C . PHE A 1 313 ? 8.185 -9.714 -1.545 1.00 98.31 313 PHE A C 1
ATOM 2457 O O . PHE A 1 313 ? 9.202 -10.366 -1.748 1.00 98.31 313 PHE A O 1
ATOM 2464 N N . GLY A 1 314 ? 7.718 -8.858 -2.458 1.00 94.31 314 GLY A N 1
ATOM 2465 C CA . GLY A 1 314 ? 8.480 -8.515 -3.655 1.00 94.31 314 GLY A CA 1
ATOM 2466 C C . GLY A 1 314 ? 9.830 -7.885 -3.303 1.00 94.31 314 GLY A C 1
ATOM 2467 O O . GLY A 1 314 ? 10.850 -8.287 -3.868 1.00 94.31 314 GLY A O 1
ATOM 2468 N N . HIS A 1 315 ? 9.865 -6.980 -2.321 1.00 89.94 315 HIS A N 1
ATOM 2469 C CA . HIS A 1 315 ? 11.109 -6.421 -1.783 1.00 89.94 315 HIS A CA 1
ATOM 2470 C C . HIS A 1 315 ? 11.974 -7.471 -1.086 1.00 89.94 315 HIS A C 1
ATOM 2472 O O . HIS A 1 315 ? 13.160 -7.562 -1.404 1.00 89.94 315 HIS A O 1
ATOM 2478 N N . SER A 1 316 ? 11.392 -8.338 -0.250 1.00 95.88 316 SER A N 1
ATOM 2479 C CA . SER A 1 316 ? 12.096 -9.477 0.371 1.00 95.88 316 SER A CA 1
ATOM 2480 C C . SER A 1 316 ? 12.695 -10.453 -0.646 1.00 95.88 316 SER A C 1
ATOM 2482 O O . SER A 1 316 ? 13.593 -11.227 -0.320 1.00 95.88 316 SER A O 1
ATOM 2484 N N . LEU A 1 317 ? 12.203 -10.440 -1.888 1.00 94.81 317 LEU A N 1
ATOM 2485 C CA . LEU A 1 317 ? 12.714 -11.217 -3.018 1.00 94.81 317 LEU A CA 1
ATOM 2486 C C . LEU A 1 317 ? 13.669 -10.422 -3.922 1.00 94.81 317 LEU A C 1
ATOM 2488 O O . LEU A 1 317 ? 14.200 -10.971 -4.884 1.00 94.81 317 LEU A O 1
ATOM 2492 N N . GLY A 1 318 ? 13.909 -9.147 -3.621 1.00 83.06 318 GLY A N 1
ATOM 2493 C CA . GLY A 1 318 ? 14.882 -8.307 -4.314 1.00 83.06 318 GLY A CA 1
ATOM 2494 C C . GLY A 1 318 ? 14.315 -7.425 -5.419 1.00 83.06 318 GLY A C 1
ATOM 2495 O O . GLY A 1 318 ? 15.081 -6.833 -6.181 1.00 83.06 318 GLY A O 1
ATOM 2496 N N . LEU A 1 319 ? 12.989 -7.319 -5.531 1.00 82.56 319 LEU A N 1
ATOM 2497 C CA . LEU A 1 319 ? 12.368 -6.315 -6.388 1.00 82.56 319 LEU A CA 1
ATOM 2498 C C . LEU A 1 319 ? 12.466 -4.931 -5.754 1.00 82.56 319 LEU A C 1
ATOM 2500 O O . LEU A 1 319 ? 12.399 -4.761 -4.542 1.00 82.56 319 LEU A O 1
ATOM 2504 N N . GLU A 1 320 ? 12.584 -3.922 -6.603 1.00 80.25 320 GLU A N 1
ATOM 2505 C CA . GLU A 1 320 ? 12.471 -2.518 -6.218 1.00 80.25 320 GLU A CA 1
ATOM 2506 C C . GLU A 1 320 ? 11.095 -1.983 -6.624 1.00 80.25 320 GLU A C 1
ATOM 2508 O O . GLU A 1 320 ? 10.362 -2.628 -7.381 1.00 80.25 320 GLU A O 1
ATOM 2513 N N . HIS A 1 321 ? 10.767 -0.773 -6.169 1.00 79.94 321 HIS A N 1
ATOM 2514 C CA . HIS A 1 321 ? 9.546 -0.099 -6.581 1.00 79.94 321 HIS A CA 1
ATOM 2515 C C . HIS A 1 321 ? 9.443 0.032 -8.107 1.00 79.94 321 HIS A C 1
ATOM 2517 O O . HIS A 1 321 ? 10.359 0.498 -8.793 1.00 79.94 321 HIS A O 1
ATOM 2523 N N . SER A 1 322 ? 8.278 -0.331 -8.637 1.00 70.94 322 SER A N 1
ATOM 2524 C CA . SER A 1 322 ? 7.898 -0.045 -10.012 1.00 70.94 322 SER A CA 1
ATOM 2525 C C . SER A 1 322 ? 7.434 1.402 -10.146 1.00 70.94 322 SER A C 1
ATOM 2527 O O . SER A 1 322 ? 6.845 2.001 -9.248 1.00 70.94 322 SER A O 1
ATOM 2529 N N . SER A 1 323 ? 7.657 1.969 -11.328 1.00 68.31 323 SER A N 1
ATOM 2530 C CA . SER A 1 323 ? 7.087 3.268 -11.707 1.00 68.31 323 SER A CA 1
ATOM 2531 C C . SER A 1 323 ? 5.724 3.140 -12.398 1.00 68.31 323 SER A C 1
ATOM 2533 O O . SER A 1 323 ? 5.109 4.158 -12.725 1.00 68.31 323 SER A O 1
ATOM 2535 N N . ILE A 1 324 ? 5.254 1.911 -12.639 1.00 63.28 324 ILE A N 1
ATOM 2536 C CA . ILE A 1 324 ? 3.974 1.616 -13.286 1.00 63.28 324 ILE A CA 1
ATOM 2537 C C . ILE A 1 324 ? 2.897 1.554 -12.215 1.00 63.28 324 ILE A C 1
ATOM 2539 O O . ILE A 1 324 ? 2.972 0.719 -11.328 1.00 63.28 324 ILE A O 1
ATOM 2543 N N . ARG A 1 325 ? 1.884 2.417 -12.310 1.00 69.44 325 ARG A N 1
ATOM 2544 C CA . ARG A 1 325 ? 0.848 2.562 -11.277 1.00 69.44 325 ARG A CA 1
ATOM 2545 C C . ARG A 1 325 ? 0.029 1.291 -11.054 1.00 69.44 325 ARG A C 1
ATOM 2547 O O . ARG A 1 325 ? -0.479 1.067 -9.963 1.00 69.44 325 ARG A O 1
ATOM 2554 N N . GLU A 1 326 ? -0.137 0.508 -12.107 1.00 76.00 326 GLU A N 1
ATOM 2555 C CA . GLU A 1 326 ? -0.893 -0.737 -12.119 1.00 76.00 326 GLU A CA 1
ATOM 2556 C C . GLU A 1 326 ? -0.060 -1.944 -11.662 1.00 76.00 326 GLU A C 1
ATOM 2558 O O . GLU A 1 326 ? -0.618 -3.024 -11.491 1.00 76.00 326 GLU A O 1
ATOM 2563 N N . ALA A 1 327 ? 1.257 -1.783 -11.489 1.00 77.00 327 ALA A N 1
ATOM 2564 C CA . ALA A 1 327 ? 2.118 -2.833 -10.964 1.00 77.00 327 ALA A CA 1
ATOM 2565 C C . ALA A 1 327 ? 1.928 -2.982 -9.456 1.00 77.00 327 ALA A C 1
ATOM 2567 O O . ALA A 1 327 ? 1.755 -1.992 -8.743 1.00 77.00 327 ALA A O 1
ATOM 2568 N N . LEU A 1 328 ? 2.005 -4.221 -8.971 1.00 87.06 328 LEU A N 1
ATOM 2569 C CA . LEU A 1 328 ? 1.958 -4.504 -7.543 1.00 87.06 328 LEU A CA 1
ATOM 2570 C C . LEU A 1 328 ? 3.088 -3.769 -6.826 1.00 87.06 328 LEU A C 1
ATOM 2572 O O . LEU A 1 328 ? 2.837 -3.177 -5.785 1.00 87.06 328 LEU A O 1
ATOM 2576 N N . MET A 1 329 ? 4.290 -3.735 -7.413 1.00 88.12 329 MET A N 1
ATOM 2577 C CA . MET A 1 329 ? 5.450 -3.043 -6.845 1.00 88.12 329 MET A CA 1
ATOM 2578 C C . MET A 1 329 ? 5.379 -1.507 -6.951 1.00 88.12 329 MET A C 1
ATOM 2580 O O . MET A 1 329 ? 6.369 -0.835 -6.669 1.00 88.12 329 MET A O 1
ATOM 2584 N N . TYR A 1 330 ? 4.259 -0.903 -7.363 1.00 84.25 330 TYR A N 1
ATOM 2585 C CA . TYR A 1 330 ? 4.092 0.552 -7.292 1.00 84.25 330 TYR A CA 1
ATOM 2586 C C . TYR A 1 330 ? 4.028 1.022 -5.827 1.00 84.25 330 TYR A C 1
ATOM 2588 O O . TYR A 1 330 ? 3.255 0.457 -5.058 1.00 84.25 330 TYR A O 1
ATOM 2596 N N . PRO A 1 331 ? 4.763 2.073 -5.420 1.00 81.12 331 PRO A N 1
ATOM 2597 C CA . PRO A 1 331 ? 4.897 2.454 -4.010 1.00 81.12 331 PRO A CA 1
ATOM 2598 C C . PRO A 1 331 ? 3.601 2.885 -3.326 1.00 81.12 331 PRO A C 1
ATOM 2600 O O . PRO A 1 331 ? 3.495 2.798 -2.108 1.00 81.12 331 PRO A O 1
ATOM 2603 N N . MET A 1 332 ? 2.632 3.426 -4.067 1.00 84.50 332 MET A N 1
ATOM 2604 C CA . MET A 1 332 ? 1.406 3.956 -3.465 1.00 84.50 332 MET A CA 1
ATOM 2605 C C . MET A 1 332 ? 0.357 2.858 -3.353 1.00 84.50 332 MET A C 1
ATOM 2607 O O . MET A 1 332 ? 0.008 2.237 -4.360 1.00 84.50 332 MET A O 1
ATOM 2611 N N . TYR A 1 333 ? -0.232 2.702 -2.169 1.00 86.88 333 TYR A N 1
ATOM 2612 C CA . TYR A 1 333 ? -1.287 1.720 -1.968 1.00 86.88 333 TYR A CA 1
ATOM 2613 C C . TYR A 1 333 ? -2.515 2.060 -2.814 1.00 86.88 333 TYR A C 1
ATOM 2615 O O . TYR A 1 333 ? -3.021 3.185 -2.831 1.00 86.88 333 TYR A O 1
ATOM 2623 N N . THR A 1 334 ? -3.017 1.058 -3.526 1.00 81.12 334 THR A N 1
ATOM 2624 C CA . THR A 1 334 ? -4.312 1.098 -4.200 1.00 81.12 334 THR A CA 1
ATOM 2625 C C . THR A 1 334 ? -4.973 -0.251 -3.986 1.00 81.12 334 THR A C 1
ATOM 2627 O O . THR A 1 334 ? -4.384 -1.283 -4.295 1.00 81.12 334 THR A O 1
ATOM 2630 N N . TYR A 1 335 ? -6.198 -0.255 -3.462 1.00 84.12 335 TYR A N 1
ATOM 2631 C CA . TYR A 1 335 ? -6.933 -1.500 -3.291 1.00 84.12 335 TYR A CA 1
ATOM 2632 C C . TYR A 1 335 ? -7.262 -2.128 -4.654 1.00 84.12 335 TYR A C 1
ATOM 2634 O O . TYR A 1 335 ? -7.860 -1.486 -5.521 1.00 84.12 335 TYR A O 1
ATOM 2642 N N . MET A 1 336 ? -6.888 -3.396 -4.817 1.00 77.88 336 MET A N 1
ATOM 2643 C CA . MET A 1 336 ? -7.137 -4.214 -6.002 1.00 77.88 336 MET A CA 1
ATOM 2644 C C . MET A 1 336 ? -7.920 -5.457 -5.577 1.00 77.88 336 MET A C 1
ATOM 2646 O O . MET A 1 336 ? -7.370 -6.342 -4.927 1.00 77.88 336 MET A O 1
ATOM 2650 N N . ALA A 1 337 ? -9.207 -5.518 -5.931 1.00 71.62 337 ALA A N 1
ATOM 2651 C CA . ALA A 1 337 ? -10.066 -6.643 -5.554 1.00 71.62 337 ALA A CA 1
ATOM 2652 C C . ALA A 1 337 ? -9.586 -7.972 -6.166 1.00 71.62 337 ALA A C 1
ATOM 2654 O O . ALA A 1 337 ? -9.544 -8.986 -5.477 1.00 71.62 337 ALA A O 1
ATOM 2655 N N . ASP A 1 338 ? -9.158 -7.933 -7.431 1.00 78.06 338 ASP A N 1
ATOM 2656 C CA . ASP A 1 338 ? -8.629 -9.080 -8.165 1.00 78.06 338 ASP A CA 1
ATOM 2657 C C . ASP A 1 338 ? -7.171 -8.804 -8.549 1.00 78.06 338 ASP A C 1
ATOM 2659 O O . ASP A 1 338 ? -6.887 -8.250 -9.614 1.00 78.06 338 ASP A O 1
ATOM 2663 N N . LEU A 1 339 ? -6.232 -9.154 -7.665 1.00 80.75 339 LEU A N 1
ATOM 2664 C CA . LEU A 1 339 ? -4.809 -8.980 -7.949 1.00 80.75 339 LEU A CA 1
ATOM 2665 C C . LEU A 1 339 ? -4.380 -9.901 -9.099 1.00 80.75 339 LEU A C 1
ATOM 2667 O O . LEU A 1 339 ? -4.368 -11.125 -8.969 1.00 80.75 339 LEU A O 1
ATOM 2671 N N . GLN A 1 340 ? -3.953 -9.288 -10.198 1.00 82.19 340 GLN A N 1
ATOM 2672 C CA . GLN A 1 340 ? -3.193 -9.934 -11.260 1.00 82.19 340 GLN A CA 1
ATOM 2673 C C . GLN A 1 340 ? -1.843 -9.236 -11.345 1.00 82.19 340 GLN A C 1
ATOM 2675 O O . GLN A 1 340 ? -1.803 -8.015 -11.494 1.00 82.19 340 GLN A O 1
ATOM 2680 N N . LEU A 1 341 ? -0.746 -9.994 -11.242 1.00 81.62 341 LEU A N 1
ATOM 2681 C CA . LEU A 1 341 ? 0.585 -9.406 -11.370 1.00 81.62 341 LEU A CA 1
ATOM 2682 C C . LEU A 1 341 ? 0.716 -8.706 -12.717 1.00 81.62 341 LEU A C 1
ATOM 2684 O O . LEU A 1 341 ? 0.447 -9.295 -13.771 1.00 81.62 341 LEU A O 1
ATOM 2688 N N . HIS A 1 342 ? 1.177 -7.462 -12.681 1.00 84.06 342 HIS A N 1
ATOM 2689 C CA . HIS A 1 342 ? 1.457 -6.740 -13.902 1.00 84.06 342 HIS A CA 1
ATOM 2690 C C . HIS A 1 342 ? 2.646 -7.411 -14.613 1.00 84.06 342 HIS A C 1
ATOM 2692 O O . HIS A 1 342 ? 3.556 -7.924 -13.951 1.00 84.06 342 HIS A O 1
ATOM 2698 N N . PRO A 1 343 ? 2.716 -7.398 -15.959 1.00 77.19 343 PRO A N 1
ATOM 2699 C CA . PRO A 1 343 ? 3.857 -7.955 -16.687 1.00 77.19 343 PRO A CA 1
ATOM 2700 C C . PRO A 1 343 ? 5.224 -7.413 -16.244 1.00 77.19 343 PRO A C 1
ATOM 2702 O O . PRO A 1 343 ? 6.228 -8.090 -16.435 1.00 77.19 343 PRO A O 1
ATOM 2705 N N . ASP A 1 344 ? 5.261 -6.217 -15.653 1.00 70.94 344 ASP A N 1
ATOM 2706 C CA . ASP A 1 344 ? 6.463 -5.618 -15.055 1.00 70.94 344 ASP A CA 1
ATOM 2707 C C . ASP A 1 344 ? 6.909 -6.345 -13.783 1.00 70.94 344 ASP A C 1
ATOM 2709 O O . ASP A 1 344 ? 8.076 -6.717 -13.689 1.00 70.94 344 ASP A O 1
ATOM 2713 N N . ASP A 1 345 ? 5.981 -6.653 -12.871 1.00 77.00 345 ASP A N 1
ATOM 2714 C CA . ASP A 1 345 ? 6.264 -7.448 -11.671 1.00 77.00 345 ASP A CA 1
ATOM 2715 C C . ASP A 1 345 ? 6.750 -8.851 -12.066 1.00 77.00 345 ASP A C 1
ATOM 2717 O O . ASP A 1 345 ? 7.773 -9.335 -11.579 1.00 77.00 345 ASP A O 1
ATOM 2721 N N . VAL A 1 346 ? 6.052 -9.482 -13.023 1.00 78.75 346 VAL A N 1
ATOM 2722 C CA . VAL A 1 346 ? 6.407 -10.810 -13.549 1.00 78.75 346 VAL A CA 1
ATOM 2723 C C . VAL A 1 346 ? 7.786 -10.785 -14.208 1.00 78.75 346 VAL A C 1
ATOM 2725 O O . VAL A 1 346 ? 8.606 -11.668 -13.962 1.00 78.75 346 VAL A O 1
ATOM 2728 N N . ALA A 1 347 ? 8.071 -9.784 -15.043 1.00 71.75 347 ALA A N 1
ATOM 2729 C CA . ALA A 1 347 ? 9.369 -9.654 -15.693 1.00 71.75 347 ALA A CA 1
ATOM 2730 C C . ALA A 1 347 ? 10.487 -9.384 -14.679 1.00 71.75 347 ALA A C 1
ATOM 2732 O O . ALA A 1 347 ? 11.562 -9.974 -14.802 1.00 71.75 347 ALA A O 1
ATOM 2733 N N . GLY A 1 348 ? 10.231 -8.539 -13.677 1.00 75.06 348 GLY A N 1
ATOM 2734 C CA . GLY A 1 348 ? 11.157 -8.244 -12.590 1.00 75.06 348 GLY A CA 1
ATOM 2735 C C . GLY A 1 348 ? 11.540 -9.513 -11.842 1.00 75.06 348 GLY A C 1
ATOM 2736 O O . GLY A 1 348 ? 12.715 -9.884 -11.815 1.00 75.06 348 GLY A O 1
ATOM 2737 N N . ILE A 1 349 ? 10.552 -10.248 -11.331 1.00 86.50 349 ILE A N 1
ATOM 2738 C CA . ILE A 1 349 ? 10.823 -11.426 -10.504 1.00 86.50 349 ILE A CA 1
ATOM 2739 C C . ILE A 1 349 ? 11.428 -12.577 -11.316 1.00 86.50 349 ILE A C 1
ATOM 2741 O O . ILE A 1 349 ? 12.354 -13.252 -10.863 1.00 86.50 349 ILE A O 1
ATOM 2745 N N . GLN A 1 350 ? 10.993 -12.766 -12.564 1.00 85.81 350 GLN A N 1
ATOM 2746 C CA . GLN A 1 350 ? 11.558 -13.790 -13.445 1.00 85.81 350 GLN A CA 1
ATOM 2747 C C . GLN A 1 350 ? 12.969 -13.445 -13.922 1.00 85.81 350 GLN A C 1
ATOM 2749 O O . GLN A 1 350 ? 13.724 -14.354 -14.267 1.00 85.81 350 GLN A O 1
ATOM 2754 N N . SER A 1 351 ? 13.354 -12.166 -13.942 1.00 78.06 351 SER A N 1
ATOM 2755 C CA . SER A 1 351 ? 14.740 -11.784 -14.233 1.00 78.06 351 SER A CA 1
ATOM 2756 C C . SER A 1 351 ? 15.702 -12.244 -13.136 1.00 78.06 351 SER A C 1
ATOM 2758 O O . SER A 1 351 ? 16.846 -12.587 -13.433 1.00 78.06 351 SER A O 1
ATOM 2760 N N . LEU A 1 352 ? 15.212 -12.323 -11.896 1.00 79.06 352 LEU A N 1
ATOM 2761 C CA . LEU A 1 352 ? 15.961 -12.811 -10.749 1.00 79.06 352 LEU A CA 1
ATOM 2762 C C . LEU A 1 352 ? 15.937 -14.343 -10.699 1.00 79.06 352 LEU A C 1
ATOM 2764 O O . LEU A 1 352 ? 16.990 -14.981 -10.687 1.00 79.06 352 LEU A O 1
ATOM 2768 N N . TYR A 1 353 ? 14.755 -14.959 -10.727 1.00 85.31 353 TYR A N 1
ATOM 2769 C CA . TYR A 1 353 ? 14.583 -16.380 -10.385 1.00 85.31 353 TYR A CA 1
ATOM 2770 C C . TYR A 1 353 ? 14.283 -17.304 -11.571 1.00 85.31 353 TYR A C 1
ATOM 2772 O O . TYR A 1 353 ? 14.281 -18.524 -11.417 1.00 85.31 353 TYR A O 1
ATOM 2780 N N . GLY A 1 354 ? 14.090 -16.752 -12.768 1.00 83.12 354 GLY A N 1
ATOM 2781 C CA . GLY A 1 354 ? 13.698 -17.505 -13.956 1.00 83.12 354 GLY A CA 1
ATOM 2782 C C . GLY A 1 354 ? 12.196 -17.792 -14.027 1.00 83.12 354 GLY A C 1
ATOM 2783 O O . GLY A 1 354 ? 11.419 -17.438 -13.143 1.00 83.12 354 GLY A O 1
ATOM 2784 N N . ARG A 1 355 ? 11.784 -18.430 -15.128 1.00 86.75 355 ARG A N 1
ATOM 2785 C CA . ARG A 1 355 ? 10.395 -18.846 -15.371 1.00 86.75 355 ARG A CA 1
ATOM 2786 C C . ARG A 1 355 ? 10.134 -20.239 -14.817 1.00 86.75 355 ARG A C 1
ATOM 2788 O O . ARG A 1 355 ? 10.943 -21.141 -15.014 1.00 86.75 355 ARG A O 1
ATOM 2795 N N . GLY A 1 356 ? 8.957 -20.422 -14.242 1.00 72.38 356 GLY A N 1
ATOM 2796 C CA . GLY A 1 356 ? 8.426 -21.709 -13.806 1.00 72.38 356 GLY A CA 1
ATOM 2797 C C . GLY A 1 356 ? 7.344 -21.483 -12.761 1.00 72.38 356 GLY A C 1
ATOM 2798 O O . GLY A 1 356 ? 7.276 -20.402 -12.200 1.00 72.38 356 GLY A O 1
ATOM 2799 N N . SER A 1 357 ? 6.506 -22.477 -12.509 1.00 62.28 357 SER A N 1
ATOM 2800 C CA . SER A 1 357 ? 5.819 -22.597 -11.224 1.00 62.28 357 SER A CA 1
ATOM 2801 C C . SER A 1 357 ? 6.694 -23.503 -10.362 1.00 62.28 357 SER A C 1
ATOM 2803 O O . SER A 1 357 ? 7.056 -24.586 -10.836 1.00 62.28 357 SER A O 1
ATOM 2805 N N . GLY A 1 358 ? 7.076 -23.081 -9.155 1.00 50.06 358 GLY A N 1
ATOM 2806 C CA . GLY A 1 358 ? 7.839 -23.929 -8.232 1.00 50.06 358 GLY A CA 1
ATOM 2807 C C . GLY A 1 358 ? 7.198 -25.318 -8.078 1.00 50.06 358 GLY A C 1
ATOM 2808 O O . GLY A 1 358 ? 5.981 -25.457 -8.260 1.00 50.06 358 GLY A O 1
ATOM 2809 N N . PRO A 1 359 ? 7.977 -26.379 -7.788 1.00 44.62 359 PRO A N 1
ATOM 2810 C CA . PRO A 1 359 ? 7.382 -27.662 -7.447 1.00 44.62 359 PRO A CA 1
ATOM 2811 C C . PRO A 1 359 ? 6.436 -27.454 -6.262 1.00 44.62 359 PRO A C 1
ATOM 2813 O O . PRO A 1 359 ? 6.788 -26.829 -5.265 1.00 44.62 359 PRO A O 1
ATOM 2816 N N . GLN A 1 360 ? 5.208 -27.940 -6.409 1.00 39.91 360 GLN A N 1
ATOM 2817 C CA . GLN A 1 360 ? 4.151 -27.784 -5.419 1.00 39.91 360 GLN A CA 1
ATOM 2818 C C . GLN A 1 360 ? 4.646 -28.264 -4.036 1.00 39.91 360 GLN A C 1
ATOM 2820 O O . GLN A 1 360 ? 5.074 -29.417 -3.930 1.00 39.91 360 GLN A O 1
ATOM 2825 N N . PRO A 1 361 ? 4.601 -27.429 -2.977 1.00 39.38 361 PRO A N 1
ATOM 2826 C CA . PRO A 1 361 ? 4.907 -27.874 -1.623 1.00 39.38 361 PRO A CA 1
ATOM 2827 C C . PRO A 1 361 ? 4.005 -29.052 -1.249 1.00 39.38 361 PRO A C 1
ATOM 2829 O O . PRO A 1 361 ? 2.789 -29.016 -1.456 1.00 39.38 361 PRO A O 1
ATOM 2832 N N . THR A 1 362 ? 4.607 -30.123 -0.732 1.00 30.64 362 THR A N 1
ATOM 2833 C CA . THR A 1 362 ? 3.883 -31.355 -0.399 1.00 30.64 362 THR A CA 1
ATOM 2834 C C . THR A 1 362 ? 3.083 -31.135 0.886 1.00 30.64 362 THR A C 1
ATOM 2836 O O . THR A 1 362 ? 3.609 -31.307 1.981 1.00 30.64 362 THR A O 1
ATOM 2839 N N . ALA A 1 363 ? 1.812 -30.756 0.763 1.00 35.25 363 ALA A N 1
ATOM 2840 C CA . ALA A 1 363 ? 0.833 -30.868 1.845 1.00 35.25 363 ALA A CA 1
ATOM 2841 C C . ALA A 1 363 ? 0.093 -32.229 1.759 1.00 35.25 363 ALA A C 1
ATOM 2843 O O . ALA A 1 363 ? -0.047 -32.768 0.656 1.00 35.25 363 ALA A O 1
ATOM 2844 N N . PRO A 1 364 ? -0.379 -32.819 2.878 1.00 30.75 364 PRO A N 1
ATOM 2845 C CA . PRO A 1 364 ? -1.010 -34.146 2.887 1.00 30.75 364 PRO A CA 1
ATOM 2846 C C . PRO A 1 364 ? -2.345 -34.191 2.104 1.00 30.75 364 PRO A C 1
ATOM 2848 O O . PRO A 1 364 ? -3.183 -33.308 2.246 1.00 30.75 364 PRO A O 1
ATOM 2851 N N . ILE A 1 365 ? -2.545 -35.248 1.306 1.00 30.39 365 ILE A N 1
ATOM 2852 C CA . ILE A 1 365 ? -3.722 -35.582 0.450 1.00 30.39 365 ILE A CA 1
ATOM 2853 C C . ILE A 1 365 ? -4.717 -36.440 1.279 1.00 30.39 365 ILE A C 1
ATOM 2855 O O . ILE A 1 365 ? -4.178 -37.260 2.033 1.00 30.39 365 ILE A O 1
ATOM 2859 N N . PRO A 1 366 ? -6.090 -36.363 1.202 1.00 35.78 366 PRO A N 1
ATOM 2860 C CA . PRO A 1 366 ? -6.958 -36.698 0.020 1.00 35.78 366 PRO A CA 1
ATOM 2861 C C . PRO A 1 366 ? -8.406 -36.083 -0.039 1.00 35.78 366 PRO A C 1
ATOM 2863 O O . PRO A 1 366 ? -8.780 -35.361 0.879 1.00 35.78 366 PRO A O 1
ATOM 2866 N N . PRO A 1 367 ? -9.318 -36.443 -0.996 1.00 36.38 367 PRO A N 1
ATOM 2867 C CA . PRO A 1 367 ? -9.175 -36.901 -2.394 1.00 36.38 367 PRO A CA 1
ATOM 2868 C C . PRO A 1 367 ? -10.019 -36.133 -3.464 1.00 36.38 367 PRO A C 1
ATOM 2870 O O . PRO A 1 367 ? -11.155 -35.732 -3.242 1.00 36.38 367 PRO A O 1
ATOM 2873 N N . SER A 1 368 ? -9.432 -36.069 -4.669 1.00 27.38 368 SER A N 1
ATOM 2874 C CA . SER A 1 368 ? -9.943 -36.087 -6.066 1.00 27.38 368 SER A CA 1
ATOM 2875 C C . SER A 1 368 ? -11.451 -36.072 -6.400 1.00 27.38 368 SER A C 1
ATOM 2877 O O . SER A 1 368 ? -12.170 -36.970 -5.968 1.00 27.38 368 SER A O 1
ATOM 2879 N N . GLN A 1 369 ? -11.837 -35.232 -7.386 1.00 29.72 369 GLN A N 1
ATOM 2880 C CA . GLN A 1 369 ? -12.544 -35.667 -8.614 1.00 29.72 369 GLN A CA 1
ATOM 2881 C C . GLN A 1 369 ? -12.111 -34.874 -9.879 1.00 29.72 369 GLN A C 1
ATOM 2883 O O . GLN A 1 369 ? -11.605 -33.762 -9.793 1.00 29.72 369 GLN A O 1
ATOM 2888 N N . ALA A 1 370 ? -12.281 -35.545 -11.026 1.00 28.73 370 ALA A N 1
ATOM 2889 C CA . ALA A 1 370 ? -11.621 -35.478 -12.342 1.00 28.73 370 ALA A CA 1
ATOM 2890 C C . ALA A 1 370 ? -12.054 -34.336 -13.329 1.00 28.73 370 ALA A C 1
ATOM 2892 O O . ALA A 1 370 ? -12.954 -33.567 -13.000 1.00 28.73 370 ALA A O 1
ATOM 2893 N N . PRO A 1 371 ? -11.428 -34.236 -14.535 1.00 36.62 371 PRO A N 1
ATOM 2894 C CA . PRO A 1 371 ? -11.335 -33.045 -15.404 1.00 36.62 371 PRO A CA 1
ATOM 2895 C C . PRO A 1 371 ? -12.107 -33.148 -16.743 1.00 36.62 371 PRO A C 1
ATOM 2897 O O . PRO A 1 371 ? -12.592 -34.226 -17.056 1.00 36.62 371 PRO A O 1
ATOM 2900 N N . THR A 1 372 ? -12.108 -32.064 -17.548 1.00 25.94 372 THR A N 1
ATOM 2901 C CA . THR A 1 372 ? -12.177 -31.985 -19.047 1.00 25.94 372 THR A CA 1
ATOM 2902 C C . THR A 1 372 ? -12.360 -30.505 -19.453 1.00 25.94 372 THR A C 1
ATOM 2904 O O . THR A 1 372 ? -13.024 -29.795 -18.709 1.00 25.94 372 THR A O 1
ATOM 2907 N N . GLU A 1 373 ? -11.922 -29.917 -20.573 1.00 27.14 373 GLU A N 1
ATOM 2908 C CA . GLU A 1 373 ? -11.023 -30.214 -21.703 1.00 27.14 373 GLU A CA 1
ATOM 2909 C C . GLU A 1 373 ? -10.810 -28.872 -22.461 1.00 27.14 373 GLU A C 1
ATOM 2911 O O . GLU A 1 373 ? -11.594 -27.936 -22.292 1.00 27.14 373 GLU A O 1
ATOM 2916 N N . ALA A 1 374 ? -9.751 -28.768 -23.268 1.00 26.14 374 ALA A N 1
ATOM 2917 C CA . ALA A 1 374 ? -9.356 -27.579 -24.033 1.00 26.14 374 ALA A CA 1
ATOM 2918 C C . ALA A 1 374 ? -10.022 -27.491 -25.424 1.00 26.14 374 ALA A C 1
ATOM 2920 O O . ALA A 1 374 ? -10.463 -28.500 -25.970 1.00 26.14 374 ALA A O 1
ATOM 2921 N N . GLY A 1 375 ? -9.997 -26.298 -26.029 1.00 25.73 375 GLY A N 1
ATOM 2922 C CA . GLY A 1 375 ? -10.277 -26.086 -27.451 1.00 25.73 375 GLY A CA 1
ATOM 2923 C C . GLY A 1 375 ? -9.697 -24.761 -27.960 1.00 25.73 375 GLY A C 1
ATOM 2924 O O . GLY A 1 375 ? -10.191 -23.698 -27.593 1.00 25.73 375 GLY A O 1
ATOM 2925 N N . ASP A 1 376 ? -8.655 -24.860 -28.788 1.00 24.36 376 ASP A N 1
ATOM 2926 C CA . ASP A 1 376 ? -8.129 -23.813 -29.678 1.00 24.36 376 ASP A CA 1
ATOM 2927 C C . ASP A 1 376 ? -9.062 -23.616 -30.895 1.00 24.36 376 ASP A C 1
ATOM 2929 O O . ASP A 1 376 ? -9.670 -24.584 -31.353 1.00 24.36 376 ASP A O 1
ATOM 2933 N N . ASP A 1 377 ? -9.168 -22.400 -31.450 1.00 25.61 377 ASP A N 1
ATOM 2934 C CA . ASP A 1 377 ? -8.527 -22.019 -32.732 1.00 25.61 377 ASP A CA 1
ATOM 2935 C C . ASP A 1 377 ? -9.014 -20.647 -33.279 1.00 25.61 377 ASP A C 1
ATOM 2937 O O . ASP A 1 377 ? -10.082 -20.134 -32.949 1.00 25.61 377 ASP A O 1
ATOM 2941 N N . ASP A 1 378 ? -8.129 -20.102 -34.110 1.00 25.77 378 ASP A N 1
ATOM 2942 C CA . ASP A 1 378 ? -7.954 -18.852 -34.853 1.00 25.77 378 ASP A CA 1
ATOM 2943 C C . ASP A 1 378 ? -9.149 -18.175 -35.572 1.00 25.77 378 ASP A C 1
ATOM 2945 O O . ASP A 1 378 ? -10.171 -18.773 -35.908 1.00 25.77 378 ASP A O 1
ATOM 2949 N N . GLY A 1 379 ? -8.962 -16.886 -35.897 1.00 26.45 379 GLY A N 1
ATOM 2950 C CA . GLY A 1 379 ? -9.860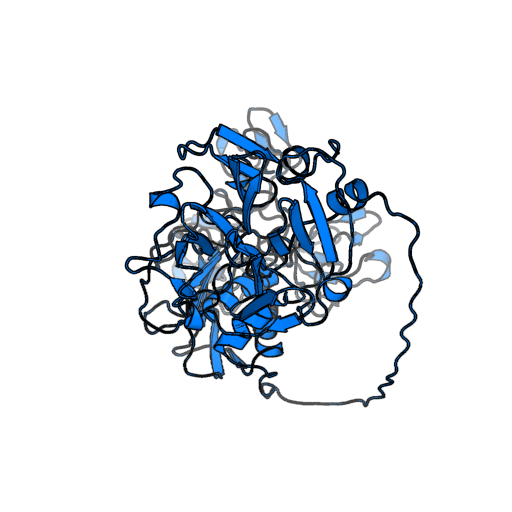 -16.139 -36.781 1.00 26.45 379 GLY A CA 1
ATOM 2951 C C . GLY A 1 379 ? -9.596 -14.632 -36.880 1.00 26.45 379 GLY A C 1
ATOM 2952 O O . GLY A 1 379 ? -10.393 -13.823 -36.409 1.00 26.45 379 GLY A O 1
ATOM 2953 N N . SER A 1 380 ? -8.500 -14.235 -37.533 1.00 27.30 380 SER A N 1
ATOM 2954 C CA . SER A 1 380 ? -8.218 -12.844 -37.928 1.00 27.30 380 SER A CA 1
ATOM 2955 C C . SER A 1 380 ? -9.169 -12.340 -39.033 1.00 27.30 380 SER A C 1
ATOM 2957 O O . SER A 1 380 ? -9.361 -13.021 -40.038 1.00 27.30 380 SER A O 1
ATOM 2959 N N . SER A 1 381 ? -9.706 -11.116 -38.917 1.00 26.72 381 SER A N 1
ATOM 2960 C CA . SER A 1 381 ? -10.305 -10.396 -40.056 1.00 26.72 381 SER A CA 1
ATOM 2961 C C . SER A 1 381 ? -10.047 -8.889 -39.987 1.00 26.72 381 SER A C 1
ATOM 2963 O O . SER A 1 381 ? -10.408 -8.201 -39.034 1.00 26.72 381 SER A O 1
ATOM 2965 N N . VAL A 1 382 ? -9.426 -8.392 -41.055 1.00 29.55 382 VAL A N 1
ATOM 2966 C CA . VAL A 1 382 ? -9.098 -6.994 -41.350 1.00 29.55 382 VAL A CA 1
ATOM 2967 C C . VAL A 1 382 ? -10.355 -6.246 -41.794 1.00 29.55 382 VAL A C 1
ATOM 2969 O O . VAL A 1 382 ? -11.112 -6.752 -42.618 1.00 29.55 382 VAL A O 1
ATOM 2972 N N . THR A 1 383 ? -10.542 -5.008 -41.330 1.00 25.06 383 THR A N 1
ATOM 2973 C CA . THR A 1 383 ? -11.396 -4.038 -42.038 1.00 25.06 383 THR A CA 1
ATOM 2974 C C . THR A 1 383 ? -10.783 -2.641 -41.963 1.00 25.06 383 THR A C 1
ATOM 2976 O O . THR A 1 383 ? -10.386 -2.183 -40.893 1.00 25.06 383 THR A O 1
ATOM 2979 N N . GLU A 1 384 ? -10.660 -1.999 -43.125 1.00 29.22 384 GLU A N 1
ATOM 2980 C CA . GLU A 1 384 ? -10.094 -0.663 -43.318 1.00 29.22 384 GLU A CA 1
ATOM 2981 C C . GLU A 1 384 ? -10.969 0.461 -42.730 1.00 29.22 384 GLU A C 1
ATOM 2983 O O . GLU A 1 384 ? -12.195 0.391 -42.666 1.00 29.22 384 GLU A O 1
ATOM 2988 N N . THR A 1 385 ? -10.271 1.520 -42.326 1.00 28.05 385 THR A N 1
ATOM 2989 C CA . THR A 1 385 ? -10.698 2.786 -41.710 1.00 28.05 385 THR A CA 1
ATOM 2990 C C . THR A 1 385 ? -11.750 3.607 -42.463 1.00 28.05 385 THR A C 1
ATOM 2992 O O . THR A 1 385 ? -11.655 3.772 -43.678 1.00 28.05 385 THR A O 1
ATOM 2995 N N . PRO A 1 386 ? -12.532 4.402 -41.708 1.00 32.03 386 PRO A N 1
ATOM 2996 C CA . PRO A 1 386 ? -12.759 5.812 -41.998 1.00 32.03 386 PRO A CA 1
ATOM 2997 C C . PRO A 1 386 ? -12.012 6.716 -40.998 1.00 32.03 386 PRO A C 1
ATOM 2999 O O . PRO A 1 386 ? -11.723 6.330 -39.868 1.00 32.03 386 PRO A O 1
ATOM 3002 N N . ALA A 1 387 ? -11.677 7.930 -41.441 1.00 39.44 387 ALA A N 1
ATOM 3003 C CA . ALA A 1 387 ? -10.849 8.912 -40.740 1.00 39.44 387 ALA A CA 1
ATOM 3004 C C . ALA A 1 387 ? -11.331 9.215 -39.306 1.00 39.44 387 ALA A C 1
ATOM 3006 O O . ALA A 1 387 ? -12.276 9.975 -39.090 1.00 39.44 387 ALA A O 1
ATOM 3007 N N . VAL A 1 388 ? -10.636 8.647 -38.319 1.00 45.16 388 VAL A N 1
ATOM 3008 C CA . VAL A 1 388 ? -10.826 8.957 -36.901 1.00 45.16 388 VAL A CA 1
ATOM 3009 C C . VAL A 1 388 ? -10.130 10.281 -36.596 1.00 45.16 388 VAL A C 1
ATOM 3011 O O . VAL A 1 388 ? -9.004 10.535 -37.016 1.00 45.16 388 VAL A O 1
ATOM 3014 N N . ASN A 1 389 ? -10.824 11.149 -35.867 1.00 56.56 389 ASN A N 1
ATOM 3015 C CA . ASN A 1 389 ? -10.322 12.434 -35.401 1.00 56.56 389 ASN A CA 1
ATOM 3016 C C . ASN A 1 389 ? -9.052 12.228 -34.548 1.00 56.56 389 ASN A C 1
ATOM 3018 O O . ASN A 1 389 ? -9.137 11.907 -33.358 1.00 56.56 389 ASN A O 1
ATOM 3022 N N . GLY A 1 390 ? -7.872 12.382 -35.158 1.00 58.94 390 GLY A N 1
ATOM 3023 C CA . GLY A 1 390 ? -6.600 11.970 -34.559 1.00 58.94 390 GLY A CA 1
ATOM 3024 C C . GLY A 1 390 ? -6.301 12.627 -33.219 1.00 58.94 390 GLY A C 1
ATOM 3025 O O . GLY A 1 390 ? -5.806 11.968 -32.308 1.00 58.94 390 GLY A O 1
ATOM 3026 N N . ARG A 1 391 ? -6.718 13.885 -33.027 1.00 64.06 391 ARG A N 1
ATOM 3027 C CA . ARG A 1 391 ? -6.597 14.557 -31.725 1.00 64.06 391 ARG A CA 1
ATOM 3028 C C . ARG A 1 391 ? -7.507 13.932 -30.663 1.00 64.06 391 ARG A C 1
ATOM 3030 O O . ARG A 1 391 ? -7.057 13.744 -29.543 1.00 64.06 391 ARG A O 1
ATOM 3037 N N . GLY A 1 392 ? -8.753 13.593 -31.002 1.00 60.31 392 GLY A N 1
ATOM 3038 C CA . GLY A 1 392 ? -9.694 12.963 -30.067 1.00 60.31 392 GLY A CA 1
ATOM 3039 C C . GLY A 1 392 ? -9.176 11.623 -29.543 1.00 60.31 392 GLY A C 1
ATOM 3040 O O . GLY A 1 392 ? -9.159 11.413 -28.334 1.00 60.31 392 GLY A O 1
ATOM 3041 N N . SER A 1 393 ? -8.654 10.781 -30.442 1.00 77.06 393 SER A N 1
ATOM 3042 C CA . SER A 1 393 ? -8.042 9.499 -30.066 1.00 77.06 393 SER A CA 1
ATOM 3043 C C . SER A 1 393 ? -6.796 9.680 -29.187 1.00 77.06 393 SER A C 1
ATOM 3045 O O . SER A 1 393 ? -6.722 9.086 -28.119 1.00 77.06 393 SER A O 1
ATOM 3047 N N . ALA A 1 394 ? -5.869 10.580 -29.544 1.00 81.81 394 ALA A N 1
ATOM 3048 C CA . ALA A 1 394 ? -4.666 10.842 -28.747 1.00 81.81 394 ALA A CA 1
ATOM 3049 C C . ALA A 1 394 ? -4.969 11.402 -27.343 1.00 81.81 394 ALA A C 1
ATOM 3051 O O . ALA A 1 394 ? -4.229 11.142 -26.398 1.00 81.81 394 ALA A O 1
ATOM 3052 N N . CYS A 1 395 ? -6.056 12.164 -27.183 1.00 83.56 395 CYS A N 1
ATOM 3053 C CA . CYS A 1 395 ? -6.473 12.695 -25.882 1.00 83.56 395 CYS A CA 1
ATOM 3054 C C . CYS A 1 395 ? -7.060 11.626 -24.949 1.00 83.56 395 CYS A C 1
ATOM 3056 O O . CYS A 1 395 ? -6.993 11.784 -23.727 1.00 83.56 395 CYS A O 1
ATOM 3058 N N . GLN A 1 396 ? -7.598 10.544 -25.513 1.00 82.38 396 GLN A N 1
ATOM 3059 C CA . GLN A 1 396 ? -8.159 9.409 -24.776 1.00 82.38 396 GLN A CA 1
ATOM 3060 C C . GLN A 1 396 ? -7.084 8.412 -24.323 1.00 82.38 396 GLN A C 1
ATOM 3062 O O . GLN A 1 396 ? -7.295 7.699 -23.348 1.00 82.38 396 GLN A O 1
ATOM 3067 N N . VAL A 1 397 ? -5.904 8.414 -24.953 1.00 81.75 397 VAL A N 1
ATOM 3068 C CA . VAL A 1 397 ? -4.769 7.571 -24.551 1.00 81.75 397 VAL A CA 1
ATOM 3069 C C . VAL A 1 397 ? -4.295 7.939 -23.136 1.00 81.75 397 VAL A C 1
ATOM 3071 O O . VAL A 1 397 ? -4.041 9.111 -22.843 1.00 81.75 397 VAL A O 1
ATOM 3074 N N . GLY A 1 398 ? -4.180 6.950 -22.241 1.00 74.00 398 GLY A N 1
ATOM 3075 C CA . GLY A 1 398 ? -3.734 7.139 -20.849 1.00 74.00 398 GLY A CA 1
ATOM 3076 C C . GLY A 1 398 ? -2.293 7.657 -20.740 1.00 74.00 398 GLY A C 1
ATOM 3077 O O . GLY A 1 398 ? -2.016 8.571 -19.966 1.00 74.00 398 GLY A O 1
ATOM 3078 N N . GLY A 1 399 ? -1.407 7.170 -21.610 1.00 84.00 399 GLY A N 1
ATOM 3079 C CA . GLY A 1 399 ? -0.007 7.577 -21.742 1.00 84.00 399 GLY A CA 1
ATOM 3080 C C . GLY A 1 399 ? 0.634 6.938 -22.977 1.00 84.00 399 GLY A C 1
ATOM 3081 O O . GLY A 1 399 ? 0.063 6.023 -23.563 1.00 84.00 399 GLY A O 1
ATOM 3082 N N . PHE A 1 400 ? 1.798 7.436 -23.389 1.00 91.38 400 PHE A N 1
ATOM 3083 C CA . PHE A 1 400 ? 2.533 6.911 -24.544 1.00 91.38 400 PHE A CA 1
ATOM 3084 C C . PHE A 1 400 ? 3.726 6.082 -24.075 1.00 91.38 400 PHE A C 1
ATOM 3086 O O . PHE A 1 400 ? 4.383 6.466 -23.108 1.00 91.38 400 PHE A O 1
ATOM 3093 N N . ASP A 1 401 ? 4.009 4.987 -24.781 1.00 89.81 401 ASP A N 1
ATOM 3094 C CA . ASP A 1 401 ? 5.151 4.105 -24.521 1.00 89.81 401 ASP A CA 1
ATOM 3095 C C . ASP A 1 401 ? 6.473 4.822 -24.815 1.00 89.81 401 ASP A C 1
ATOM 3097 O O . ASP A 1 401 ? 7.469 4.612 -24.123 1.00 89.81 401 ASP A O 1
ATOM 3101 N N . GLY A 1 402 ? 6.463 5.717 -25.808 1.00 94.38 402 GLY A N 1
ATOM 3102 C CA . GLY A 1 402 ? 7.640 6.480 -26.182 1.00 94.38 402 GLY A CA 1
ATOM 3103 C C . GLY A 1 402 ? 7.387 7.646 -27.121 1.00 94.38 402 GLY A C 1
ATOM 3104 O O . GLY A 1 402 ? 6.284 7.873 -27.627 1.00 94.38 402 GLY A O 1
ATOM 3105 N N . VAL A 1 403 ? 8.452 8.409 -27.362 1.00 97.38 403 VAL A N 1
ATOM 3106 C CA . VAL A 1 403 ? 8.436 9.590 -28.232 1.00 97.38 403 VAL A CA 1
ATOM 3107 C C . VAL A 1 403 ? 9.683 9.665 -29.103 1.00 97.38 403 VAL A C 1
ATOM 3109 O O . VAL A 1 403 ? 10.789 9.320 -28.685 1.00 97.38 403 VAL A O 1
ATOM 3112 N N . GLY A 1 404 ? 9.533 10.180 -30.320 1.00 94.88 404 GLY A N 1
ATOM 3113 C CA . GLY A 1 404 ? 10.680 10.489 -31.159 1.00 94.88 404 GLY A CA 1
ATOM 3114 C C . GLY A 1 404 ? 10.468 11.629 -32.138 1.00 94.88 404 GLY A C 1
ATOM 3115 O O . GLY A 1 404 ? 9.366 11.853 -32.631 1.00 94.88 404 GLY A O 1
ATOM 3116 N N . GLU A 1 405 ? 11.546 12.351 -32.443 1.00 93.19 405 GLU A N 1
ATOM 3117 C CA . GLU A 1 405 ? 11.544 13.361 -33.503 1.00 93.19 405 GLU A CA 1
ATOM 3118 C C . GLU A 1 405 ? 12.072 12.751 -34.808 1.00 93.19 405 GLU A C 1
ATOM 3120 O O . GLU A 1 405 ? 13.255 12.423 -34.940 1.00 93.19 405 GLU A O 1
ATOM 3125 N N . ILE A 1 406 ? 11.179 12.606 -35.788 1.00 92.94 406 ILE A N 1
ATOM 3126 C CA . ILE A 1 406 ? 11.447 11.996 -37.093 1.00 92.94 406 ILE A CA 1
ATOM 3127 C C . ILE A 1 406 ? 10.909 12.943 -38.165 1.00 92.94 406 ILE A C 1
ATOM 3129 O O . ILE A 1 406 ? 9.758 13.365 -38.101 1.00 92.94 406 ILE A O 1
ATOM 3133 N N . GLN A 1 407 ? 11.733 13.313 -39.151 1.00 88.81 407 GLN A N 1
ATOM 3134 C CA . GLN A 1 407 ? 11.331 14.191 -40.261 1.00 88.81 407 GLN A CA 1
ATOM 3135 C C . GLN A 1 407 ? 10.665 15.514 -39.813 1.00 88.81 407 GLN A C 1
ATOM 3137 O O . GLN A 1 407 ? 9.720 15.987 -40.438 1.00 88.81 407 GLN A O 1
ATOM 3142 N N . LYS A 1 408 ? 11.176 16.142 -38.739 1.00 87.38 408 LYS A N 1
ATOM 3143 C CA . LYS A 1 408 ? 10.613 17.369 -38.121 1.00 87.38 408 LYS A CA 1
ATOM 3144 C C . LYS A 1 408 ? 9.180 17.207 -37.582 1.00 87.38 408 LYS A C 1
ATOM 3146 O O . LYS A 1 408 ? 8.458 18.193 -37.414 1.00 87.38 408 LYS A O 1
ATOM 3151 N N . ALA A 1 409 ? 8.766 15.979 -37.297 1.00 92.88 409 ALA A N 1
ATOM 3152 C CA . ALA A 1 409 ? 7.523 15.667 -36.615 1.00 92.88 409 ALA A CA 1
ATOM 3153 C C . ALA A 1 409 ? 7.811 14.855 -35.349 1.00 92.88 409 ALA A C 1
ATOM 3155 O O . ALA A 1 409 ? 8.657 13.958 -35.338 1.00 92.88 409 ALA A O 1
ATOM 3156 N N . LEU A 1 410 ? 7.093 15.179 -34.279 1.00 94.81 410 LEU A N 1
ATOM 3157 C CA . LEU A 1 410 ? 7.040 14.356 -33.082 1.00 94.81 410 LEU A CA 1
ATOM 3158 C C . LEU A 1 410 ? 6.116 13.182 -33.347 1.00 94.81 410 LEU A C 1
ATOM 3160 O O . LEU A 1 410 ? 4.999 13.387 -33.814 1.00 94.81 410 LEU A O 1
ATOM 3164 N N . HIS A 1 411 ? 6.604 11.988 -33.050 1.00 95.81 411 HIS A N 1
ATOM 3165 C CA . HIS A 1 411 ? 5.868 10.737 -33.090 1.00 95.81 411 HIS A CA 1
ATOM 3166 C C . HIS A 1 411 ? 5.710 10.255 -31.655 1.00 95.81 411 HIS A C 1
ATOM 3168 O O . HIS A 1 411 ? 6.706 10.136 -30.944 1.00 95.81 411 HIS A O 1
ATOM 3174 N N . PHE A 1 412 ? 4.475 10.019 -31.236 1.00 95.88 412 PHE A N 1
ATOM 3175 C CA . PHE A 1 412 ? 4.137 9.434 -29.947 1.00 95.88 412 PHE A CA 1
ATOM 3176 C C . PHE A 1 412 ? 3.657 8.010 -30.194 1.00 95.88 412 PHE A C 1
ATOM 3178 O O . PHE A 1 412 ? 2.728 7.823 -30.977 1.00 95.88 412 PHE A O 1
ATOM 3185 N N . PHE A 1 413 ? 4.306 7.029 -29.575 1.00 95.69 413 PHE A N 1
ATOM 3186 C CA . PHE A 1 413 ? 4.071 5.604 -29.802 1.00 95.69 413 PHE A CA 1
ATOM 3187 C C . PHE A 1 413 ? 3.252 5.022 -28.653 1.00 95.69 413 PHE A C 1
ATOM 3189 O O . PHE A 1 413 ? 3.513 5.349 -27.495 1.00 95.69 413 PHE A O 1
ATOM 3196 N N . LYS A 1 414 ? 2.253 4.197 -28.964 1.00 92.31 414 LYS A N 1
ATOM 3197 C CA . LYS A 1 414 ? 1.488 3.433 -27.976 1.00 92.31 414 LYS A CA 1
ATOM 3198 C C . LYS A 1 414 ? 0.880 2.189 -28.621 1.00 92.31 414 LYS A C 1
ATOM 3200 O O . LYS A 1 414 ? 0.215 2.322 -29.644 1.00 92.31 414 LYS A O 1
ATOM 3205 N N . ASP A 1 415 ? 1.096 1.016 -28.030 1.00 86.06 415 ASP A N 1
ATOM 3206 C CA . ASP A 1 415 ? 0.399 -0.242 -28.352 1.00 86.06 415 ASP A CA 1
ATOM 3207 C C . ASP A 1 415 ? 0.389 -0.588 -29.862 1.00 86.06 415 ASP A C 1
ATOM 3209 O O . ASP A 1 415 ? -0.661 -0.788 -30.477 1.00 86.06 415 ASP A O 1
ATOM 3213 N N . GLY A 1 416 ? 1.563 -0.592 -30.509 1.00 85.88 416 GLY A N 1
ATOM 3214 C CA . GLY A 1 416 ? 1.688 -0.888 -31.946 1.00 85.88 416 GLY A CA 1
ATOM 3215 C C . GLY A 1 416 ? 1.213 0.238 -32.872 1.00 85.88 416 GLY A C 1
ATOM 3216 O O . GLY A 1 416 ? 1.228 0.102 -34.102 1.00 85.88 416 GLY A O 1
ATOM 3217 N N . GLN A 1 417 ? 0.805 1.372 -32.306 1.00 93.50 417 GLN A N 1
ATOM 3218 C CA . GLN A 1 417 ? 0.304 2.540 -33.017 1.00 93.50 417 GLN A CA 1
ATOM 3219 C C . GLN A 1 417 ? 1.167 3.769 -32.733 1.00 93.50 417 GLN A C 1
ATOM 3221 O O . GLN A 1 417 ? 1.935 3.830 -31.772 1.00 93.50 417 GLN A O 1
ATOM 3226 N N . TYR A 1 418 ? 1.043 4.780 -33.583 1.00 94.69 418 TYR A N 1
ATOM 3227 C CA . TYR A 1 418 ? 1.633 6.080 -33.341 1.00 94.69 418 TYR A CA 1
ATOM 3228 C C . TYR A 1 418 ? 0.754 7.222 -33.839 1.00 94.69 418 TYR A C 1
ATOM 3230 O O . TYR A 1 418 ? -0.014 7.104 -34.797 1.00 94.69 418 TYR A O 1
ATOM 3238 N N . TRP A 1 419 ? 0.933 8.367 -33.197 1.00 95.31 419 TRP A N 1
ATOM 3239 C CA . TRP A 1 419 ? 0.372 9.645 -33.596 1.00 95.31 419 TRP A CA 1
ATOM 3240 C C . TRP A 1 419 ? 1.520 10.576 -33.920 1.00 95.31 419 TRP A C 1
ATOM 3242 O O . TRP A 1 419 ? 2.553 10.546 -33.249 1.00 95.31 419 TRP A O 1
ATOM 3252 N N . ARG A 1 420 ? 1.355 11.425 -34.930 1.00 93.88 420 ARG A N 1
ATOM 3253 C CA . ARG A 1 420 ? 2.384 12.388 -35.306 1.00 93.88 420 ARG A CA 1
ATOM 3254 C C . ARG A 1 420 ? 1.853 13.802 -35.414 1.00 93.88 420 ARG A C 1
ATOM 3256 O O . ARG A 1 420 ? 0.727 14.042 -35.836 1.00 93.88 420 ARG A O 1
ATOM 3263 N N . MET A 1 421 ? 2.703 14.755 -35.061 1.00 93.25 421 MET A N 1
ATOM 3264 C CA . MET A 1 421 ? 2.429 16.179 -35.214 1.00 93.25 421 MET A CA 1
ATOM 3265 C C . MET A 1 421 ? 3.716 16.942 -35.515 1.00 93.25 421 MET A C 1
ATOM 3267 O O . MET A 1 421 ? 4.808 16.525 -35.139 1.00 93.25 421 MET A O 1
ATOM 3271 N N . SER A 1 422 ? 3.604 18.096 -36.166 1.00 91.75 422 SER A N 1
ATOM 3272 C CA . SER A 1 422 ? 4.757 18.956 -36.460 1.00 91.75 422 SER A CA 1
ATOM 3273 C C . SER A 1 422 ? 5.520 19.344 -35.188 1.00 91.75 422 SER A C 1
ATOM 3275 O O . SER A 1 422 ? 4.920 19.857 -34.240 1.00 91.75 422 SER A O 1
ATOM 3277 N N . SER A 1 423 ? 6.852 19.204 -35.178 1.00 87.88 423 SER A N 1
ATOM 3278 C CA . SER A 1 423 ? 7.680 19.593 -34.021 1.00 87.88 423 SER A CA 1
ATOM 3279 C C . SER A 1 423 ? 7.739 21.116 -33.816 1.00 87.88 423 SER A C 1
ATOM 3281 O O . SER A 1 423 ? 8.073 21.603 -32.733 1.00 87.88 423 SER A O 1
ATOM 3283 N N . THR A 1 424 ? 7.318 21.892 -34.823 1.00 85.00 424 THR A N 1
ATOM 3284 C CA . THR A 1 424 ? 7.110 23.350 -34.727 1.00 85.00 424 THR A CA 1
ATOM 3285 C C . THR A 1 424 ? 5.733 23.731 -34.169 1.00 85.00 424 THR A C 1
ATOM 3287 O O . THR A 1 424 ? 5.496 24.896 -33.852 1.00 85.00 424 THR A O 1
ATOM 3290 N N . GLY A 1 425 ? 4.826 22.756 -34.039 1.00 76.81 425 GLY A N 1
ATOM 3291 C CA . GLY A 1 425 ? 3.465 22.921 -33.532 1.00 76.81 425 GLY A CA 1
ATOM 3292 C C . GLY A 1 425 ? 2.485 23.614 -34.478 1.00 76.81 425 GLY A C 1
ATOM 3293 O O . GLY A 1 425 ? 1.468 24.120 -34.005 1.00 76.81 425 GLY A O 1
ATOM 3294 N N . HIS A 1 426 ? 2.790 23.641 -35.780 1.00 74.38 426 HIS A N 1
ATOM 3295 C CA . HIS A 1 426 ? 1.868 24.047 -36.844 1.00 74.38 426 HIS A CA 1
ATOM 3296 C C . HIS A 1 426 ? 1.329 22.808 -37.563 1.00 74.38 426 HIS A C 1
ATOM 3298 O O . HIS A 1 426 ? 2.119 22.007 -38.061 1.00 74.38 426 HIS A O 1
ATOM 3304 N N . GLY A 1 427 ? 0.007 22.676 -37.654 1.00 73.31 427 GLY A N 1
ATOM 3305 C CA . GLY A 1 427 ? -0.658 21.561 -38.335 1.00 73.31 427 GLY A CA 1
ATOM 3306 C C . GLY A 1 427 ? -1.416 20.622 -37.389 1.00 73.31 427 GLY A C 1
ATOM 3307 O O . GLY A 1 427 ? -1.297 20.748 -36.165 1.00 73.31 427 GLY A O 1
ATOM 3308 N N . PRO A 1 428 ? -2.245 19.724 -37.948 1.00 80.19 428 PRO A N 1
ATOM 3309 C CA . PRO A 1 428 ? -3.060 18.794 -37.174 1.00 80.19 428 PRO A CA 1
ATOM 3310 C C . PRO A 1 428 ? -2.216 17.680 -36.535 1.00 80.19 428 PRO A C 1
ATOM 3312 O O . PRO A 1 428 ? -1.096 17.401 -36.961 1.00 80.19 428 PRO A O 1
ATOM 3315 N N . LEU A 1 429 ? -2.772 17.051 -35.496 1.00 86.75 429 LEU A N 1
ATOM 3316 C CA . LEU A 1 429 ? -2.263 15.796 -34.948 1.00 86.75 429 LEU A CA 1
ATOM 3317 C C . LEU A 1 429 ? -2.893 14.649 -35.747 1.00 86.75 429 LEU A C 1
ATOM 3319 O O . LEU A 1 429 ? -4.115 14.505 -35.767 1.00 86.75 429 LEU A O 1
ATOM 3323 N N . GLU A 1 430 ? -2.052 13.874 -36.422 1.00 89.75 430 GLU A N 1
ATOM 3324 C CA . GLU A 1 430 ? -2.427 12.747 -37.279 1.00 89.75 430 GLU A CA 1
ATOM 3325 C C . GLU A 1 430 ? -2.274 11.426 -36.517 1.00 89.75 430 GLU A C 1
ATOM 3327 O O . GLU A 1 430 ? -1.322 11.265 -35.756 1.00 89.75 430 GLU A O 1
ATOM 3332 N N . GLY A 1 431 ? -3.185 10.477 -36.729 1.00 87.88 431 GLY A N 1
ATOM 3333 C CA . GLY A 1 431 ? -3.171 9.160 -36.085 1.00 87.88 431 GLY A CA 1
ATOM 3334 C C . GLY A 1 431 ? -4.567 8.696 -35.646 1.00 87.88 431 GLY A C 1
ATOM 3335 O O . GLY A 1 431 ? -5.528 9.443 -35.835 1.00 87.88 431 GLY A O 1
ATOM 3336 N N . PRO A 1 432 ? -4.687 7.494 -35.060 1.00 91.19 432 PRO A N 1
ATOM 3337 C CA . PRO A 1 432 ? -3.605 6.523 -34.900 1.00 91.19 432 PRO A CA 1
ATOM 3338 C C . PRO A 1 432 ? -3.187 5.897 -36.239 1.00 91.19 432 PRO A C 1
ATOM 3340 O O . PRO A 1 432 ? -4.020 5.630 -37.102 1.00 91.19 432 PRO A O 1
ATOM 3343 N N . LEU A 1 433 ? -1.887 5.662 -36.413 1.00 89.38 433 LEU A N 1
ATOM 3344 C CA . LEU A 1 433 ? -1.299 4.925 -37.537 1.00 89.38 433 LEU A CA 1
ATOM 3345 C C . LEU A 1 433 ? -0.560 3.699 -37.000 1.00 89.38 433 LEU A C 1
ATOM 3347 O O . LEU A 1 433 ? 0.067 3.778 -35.951 1.00 89.38 433 LEU A O 1
ATOM 3351 N N . ARG A 1 434 ? -0.588 2.571 -37.713 1.00 89.50 434 ARG A N 1
ATOM 3352 C CA . ARG A 1 434 ? 0.104 1.349 -37.273 1.00 89.50 434 ARG A CA 1
ATOM 3353 C C . ARG A 1 434 ? 1.610 1.463 -37.497 1.00 89.50 434 ARG A C 1
ATOM 3355 O O . ARG A 1 434 ? 2.025 1.770 -38.614 1.00 89.50 434 ARG A O 1
ATOM 3362 N N . ILE A 1 435 ? 2.429 1.141 -36.497 1.00 91.12 435 ILE A N 1
ATOM 3363 C CA . ILE A 1 435 ? 3.899 1.203 -36.589 1.00 91.12 435 ILE A CA 1
ATOM 3364 C C . ILE A 1 435 ? 4.402 0.368 -37.772 1.00 91.12 435 ILE A C 1
ATOM 3366 O O . ILE A 1 435 ? 5.121 0.893 -38.621 1.00 91.12 435 ILE A O 1
ATOM 3370 N N . GLN A 1 436 ? 3.942 -0.878 -37.906 1.00 89.00 436 GLN A N 1
ATOM 3371 C CA . GLN A 1 436 ? 4.400 -1.787 -38.964 1.00 89.00 436 GLN A CA 1
ATOM 3372 C C . GLN A 1 436 ? 3.926 -1.415 -40.371 1.00 89.00 436 GLN A C 1
ATOM 3374 O O . GLN A 1 436 ? 4.506 -1.880 -41.345 1.00 89.00 436 GLN A O 1
ATOM 3379 N N . SER A 1 437 ? 2.916 -0.547 -40.512 1.00 85.50 437 SER A N 1
ATOM 3380 C CA . SER A 1 437 ? 2.553 -0.021 -41.837 1.00 85.50 437 SER A CA 1
ATOM 3381 C C . SER A 1 437 ? 3.627 0.914 -42.403 1.00 85.50 437 SER A C 1
ATOM 3383 O O . SER A 1 437 ? 3.791 1.007 -43.617 1.00 85.50 437 SER A O 1
ATOM 3385 N N . THR A 1 438 ? 4.388 1.565 -41.520 1.00 88.81 438 THR A N 1
ATOM 3386 C CA . THR A 1 438 ? 5.464 2.495 -41.879 1.00 88.81 438 THR A CA 1
ATOM 3387 C C . THR A 1 438 ? 6.837 1.836 -41.744 1.00 88.81 438 THR A C 1
ATOM 3389 O O . THR A 1 438 ? 7.727 2.091 -42.556 1.00 88.81 438 THR A O 1
ATOM 3392 N N . TRP A 1 439 ? 7.005 0.970 -40.743 1.00 91.25 439 TRP A N 1
ATOM 3393 C CA . TRP A 1 439 ? 8.245 0.261 -40.432 1.00 91.25 439 TRP A CA 1
ATOM 3394 C C . TRP A 1 439 ? 7.959 -1.216 -40.103 1.00 91.25 439 TRP A C 1
ATOM 3396 O O . TRP A 1 439 ? 7.827 -1.560 -38.927 1.00 91.25 439 TRP A O 1
ATOM 3406 N N . PRO A 1 440 ? 7.857 -2.094 -41.119 1.00 84.75 440 PRO A N 1
ATOM 3407 C CA . PRO A 1 440 ? 7.363 -3.466 -40.959 1.00 84.75 440 PRO A CA 1
ATOM 3408 C C . PRO A 1 440 ? 8.099 -4.321 -39.922 1.00 84.75 440 PRO A C 1
ATOM 3410 O O . PRO A 1 440 ? 7.457 -5.085 -39.210 1.00 84.75 440 PRO A O 1
ATOM 3413 N N . ASP A 1 441 ? 9.420 -4.159 -39.798 1.00 86.75 441 ASP A N 1
ATOM 3414 C CA . ASP A 1 441 ? 10.250 -4.994 -38.913 1.00 86.75 441 ASP A CA 1
ATOM 3415 C C . ASP A 1 441 ? 10.445 -4.404 -37.500 1.00 86.75 441 ASP A C 1
ATOM 3417 O O . ASP A 1 441 ? 11.312 -4.861 -36.745 1.00 86.75 441 ASP A O 1
ATOM 3421 N N . LEU A 1 442 ? 9.695 -3.355 -37.138 1.00 91.00 442 LEU A N 1
ATOM 3422 C CA . LEU A 1 442 ? 9.727 -2.792 -35.786 1.00 91.00 442 LEU A CA 1
ATOM 3423 C C . LEU A 1 442 ? 8.758 -3.514 -34.835 1.00 91.00 442 LEU A C 1
ATOM 3425 O O . LEU A 1 442 ? 7.670 -3.929 -35.248 1.00 91.00 442 LEU A O 1
ATOM 3429 N N . PRO A 1 443 ? 9.124 -3.629 -33.542 1.00 91.12 443 PRO A N 1
ATOM 3430 C CA . PRO A 1 443 ? 8.221 -4.143 -32.518 1.00 91.12 443 PRO A CA 1
ATOM 3431 C C . PRO A 1 443 ? 7.046 -3.185 -32.270 1.00 91.12 443 PRO A C 1
ATOM 3433 O O . PRO A 1 443 ? 7.105 -2.005 -32.618 1.00 91.12 443 PRO A O 1
ATOM 3436 N N . ASP A 1 444 ? 6.005 -3.689 -31.605 1.00 86.31 444 ASP A N 1
ATOM 3437 C CA . ASP A 1 444 ? 4.827 -2.892 -31.233 1.00 86.31 444 ASP A CA 1
ATOM 3438 C C . ASP A 1 444 ? 5.141 -1.786 -30.214 1.00 86.31 444 ASP A C 1
ATOM 3440 O O . ASP A 1 444 ? 4.483 -0.746 -30.198 1.00 86.31 444 ASP A O 1
ATOM 3444 N N . VAL A 1 445 ? 6.160 -1.994 -29.378 1.00 91.44 445 VAL A N 1
ATOM 3445 C CA . VAL A 1 445 ? 6.575 -1.046 -28.338 1.00 91.44 445 VAL A CA 1
ATOM 3446 C C . VAL A 1 445 ? 7.834 -0.317 -28.780 1.00 91.44 445 VAL A C 1
ATOM 3448 O O . VAL A 1 445 ? 8.858 -0.949 -29.044 1.00 91.44 445 VAL A O 1
ATOM 3451 N N . ILE A 1 446 ? 7.780 1.013 -28.809 1.00 97.00 446 ILE A N 1
ATOM 3452 C CA . ILE A 1 446 ? 8.914 1.898 -29.099 1.00 97.00 446 ILE A CA 1
ATOM 3453 C C . ILE A 1 446 ? 9.015 2.916 -27.965 1.00 97.00 446 ILE A C 1
ATOM 3455 O O . ILE A 1 446 ? 8.117 3.737 -27.807 1.00 97.00 446 ILE A O 1
ATOM 3459 N N . ASP A 1 447 ? 10.114 2.884 -27.210 1.00 95.44 447 ASP A N 1
ATOM 3460 C CA . ASP A 1 447 ? 10.351 3.754 -26.047 1.00 95.44 447 ASP A CA 1
ATOM 3461 C C . ASP A 1 447 ? 10.919 5.125 -26.446 1.00 95.44 447 ASP A C 1
ATOM 3463 O O . ASP A 1 447 ? 10.611 6.162 -25.856 1.00 95.44 447 ASP A O 1
ATOM 3467 N N . ALA A 1 448 ? 11.747 5.153 -27.490 1.00 97.25 448 ALA A N 1
ATOM 3468 C CA . ALA A 1 448 ? 12.272 6.390 -28.042 1.00 97.25 448 ALA A CA 1
ATOM 3469 C C . ALA A 1 448 ? 12.653 6.227 -29.506 1.00 97.25 448 ALA A C 1
ATOM 3471 O O . ALA A 1 448 ? 13.019 5.145 -29.966 1.00 97.25 448 ALA A O 1
ATOM 3472 N N . ALA A 1 449 ? 12.652 7.336 -30.237 1.00 96.94 449 ALA A N 1
ATOM 3473 C CA . ALA A 1 449 ? 13.253 7.374 -31.559 1.00 96.94 449 ALA A CA 1
ATOM 3474 C C . ALA A 1 449 ? 13.904 8.726 -31.858 1.00 96.94 449 ALA A C 1
ATOM 3476 O O . ALA A 1 449 ? 13.542 9.759 -31.294 1.00 96.94 449 ALA A O 1
ATOM 3477 N N . PHE A 1 450 ? 14.861 8.737 -32.782 1.00 95.12 450 PHE A N 1
ATOM 3478 C CA . PHE A 1 450 ? 15.373 9.978 -33.357 1.00 95.12 450 PHE A CA 1
ATOM 3479 C C . PHE A 1 450 ? 15.836 9.776 -34.788 1.00 95.12 450 PHE A C 1
ATOM 3481 O O . PHE A 1 450 ? 16.334 8.713 -35.155 1.00 95.12 450 PHE A O 1
ATOM 3488 N N . GLN A 1 451 ? 15.737 10.829 -35.593 1.00 92.81 451 GLN A N 1
ATOM 3489 C CA . GLN A 1 451 ? 16.377 10.874 -36.899 1.00 92.81 451 GLN A CA 1
ATOM 3490 C C . GLN A 1 451 ? 17.688 11.655 -36.842 1.00 92.81 451 GLN A C 1
ATOM 3492 O O . GLN A 1 451 ? 17.715 12.814 -36.430 1.00 92.81 451 GLN A O 1
ATOM 3497 N N . ASP A 1 452 ? 18.768 11.051 -37.336 1.00 87.31 452 ASP A N 1
ATOM 3498 C CA . ASP A 1 452 ? 20.031 11.751 -37.532 1.00 87.31 452 ASP A CA 1
ATOM 3499 C C . ASP A 1 452 ? 19.874 12.861 -38.587 1.00 87.31 452 ASP A C 1
ATOM 3501 O O . ASP A 1 452 ? 19.565 12.574 -39.754 1.00 87.31 452 ASP A O 1
ATOM 3505 N N . PRO A 1 453 ? 20.143 14.133 -38.240 1.00 82.62 453 PRO A N 1
ATOM 3506 C CA . PRO A 1 453 ? 20.085 15.224 -39.202 1.00 82.62 453 PRO A CA 1
ATOM 3507 C C . PRO A 1 453 ? 21.030 15.046 -40.396 1.00 82.62 453 PRO A C 1
ATOM 3509 O O . PRO A 1 453 ? 20.719 15.573 -41.470 1.00 82.62 453 PRO A O 1
ATOM 3512 N N . LEU A 1 454 ? 22.155 14.336 -40.221 1.00 80.62 454 LEU A N 1
ATOM 3513 C CA . LEU A 1 454 ? 23.201 14.177 -41.235 1.00 80.62 454 LEU A CA 1
ATOM 3514 C C . LEU A 1 454 ? 22.934 12.992 -42.168 1.00 80.62 454 LEU A C 1
ATOM 3516 O O . LEU A 1 454 ? 22.772 13.193 -43.369 1.00 80.62 454 LEU A O 1
ATOM 3520 N N . THR A 1 455 ? 22.877 11.770 -41.634 1.00 82.75 455 THR A N 1
ATOM 3521 C CA . THR A 1 455 ? 22.738 10.542 -42.441 1.00 82.75 455 THR A CA 1
ATOM 3522 C C . THR A 1 455 ? 21.294 10.202 -42.802 1.00 82.75 455 THR A C 1
ATOM 3524 O O . THR A 1 455 ? 21.066 9.314 -43.618 1.00 82.75 455 THR A O 1
ATOM 3527 N N . LYS A 1 456 ? 20.315 10.890 -42.197 1.00 87.25 456 LYS A N 1
ATOM 3528 C CA . LYS A 1 456 ? 18.870 10.608 -42.302 1.00 87.25 456 LYS A CA 1
ATOM 3529 C C . LYS A 1 456 ? 18.435 9.240 -41.774 1.00 87.25 456 LYS A C 1
ATOM 3531 O O . LYS A 1 456 ? 17.239 8.952 -41.832 1.00 87.25 456 LYS A O 1
ATOM 3536 N N . LYS A 1 457 ? 19.360 8.448 -41.217 1.00 89.81 457 LYS A N 1
ATOM 3537 C CA . LYS A 1 457 ? 19.054 7.220 -40.480 1.00 89.81 457 LYS A CA 1
ATOM 3538 C C . LYS A 1 457 ? 18.135 7.535 -39.306 1.00 89.81 457 LYS A C 1
ATOM 3540 O O . LYS A 1 457 ? 18.312 8.555 -38.636 1.00 89.81 457 LYS A O 1
ATOM 3545 N N . ILE A 1 458 ? 17.178 6.655 -39.057 1.00 94.06 458 ILE A N 1
ATOM 3546 C CA . ILE A 1 458 ? 16.270 6.746 -37.919 1.00 94.06 458 ILE A CA 1
ATOM 3547 C C . ILE A 1 458 ? 16.639 5.634 -36.949 1.00 94.06 458 ILE A C 1
ATOM 3549 O O . ILE A 1 458 ? 16.704 4.475 -37.342 1.00 94.06 458 ILE A O 1
ATOM 3553 N N . PHE A 1 459 ? 16.901 5.992 -35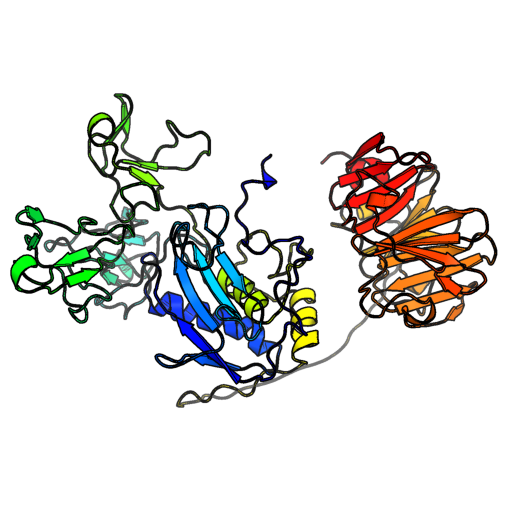.702 1.00 94.88 459 PHE A N 1
ATOM 3554 C CA . PHE A 1 459 ? 17.152 5.046 -34.629 1.00 94.88 459 PHE A CA 1
ATOM 3555 C C . PHE A 1 459 ? 15.866 4.878 -33.831 1.00 94.88 459 PHE A C 1
ATOM 3557 O O . PHE A 1 459 ? 15.268 5.874 -33.426 1.00 94.88 459 PHE A O 1
ATOM 3564 N N . PHE A 1 460 ? 15.469 3.632 -33.612 1.00 96.88 460 PHE A N 1
ATOM 3565 C CA . PHE A 1 460 ? 14.335 3.241 -32.784 1.00 96.88 460 PHE A CA 1
ATOM 3566 C C . PHE A 1 460 ? 14.844 2.431 -31.605 1.00 96.88 460 PHE A C 1
ATOM 3568 O O . PHE A 1 460 ? 15.678 1.550 -31.799 1.00 96.88 460 PHE A O 1
ATOM 3575 N N . PHE A 1 461 ? 14.340 2.709 -30.412 1.00 96.69 461 PHE A N 1
ATOM 3576 C CA . PHE A 1 461 ? 14.726 2.050 -29.172 1.00 96.69 461 PHE A CA 1
ATOM 3577 C C . PHE A 1 461 ? 13.512 1.354 -28.567 1.00 96.69 461 PHE A C 1
ATOM 3579 O O . PHE A 1 461 ? 12.431 1.936 -28.512 1.00 96.69 461 PHE A O 1
ATOM 3586 N N . SER A 1 462 ? 13.705 0.114 -28.130 1.00 94.94 462 SER A N 1
ATOM 3587 C CA . SER A 1 462 ? 12.710 -0.676 -27.407 1.00 94.94 462 SER A CA 1
ATOM 3588 C C . SER A 1 462 ? 13.443 -1.586 -26.427 1.00 94.94 462 SER A C 1
ATOM 3590 O O . SER A 1 462 ? 14.240 -2.443 -26.833 1.00 94.94 462 SER A O 1
ATOM 3592 N N . GLY A 1 463 ? 13.251 -1.346 -25.133 1.00 90.94 463 GLY A N 1
ATOM 3593 C CA . GLY A 1 463 ? 14.037 -1.952 -24.067 1.00 90.94 463 GLY A CA 1
ATOM 3594 C C . GLY A 1 463 ? 15.540 -1.748 -24.280 1.00 90.94 463 GLY A C 1
ATOM 3595 O O . GLY A 1 463 ? 16.015 -0.667 -24.636 1.00 90.94 463 GLY A O 1
ATOM 3596 N N . GLN A 1 464 ? 16.293 -2.840 -24.144 1.00 91.00 464 GLN A N 1
ATOM 3597 C CA . GLN A 1 464 ? 17.745 -2.879 -24.359 1.00 91.00 464 GLN A CA 1
ATOM 3598 C C . GLN A 1 464 ? 18.151 -3.055 -25.830 1.00 91.00 464 GLN A C 1
ATOM 3600 O O . GLN A 1 464 ? 19.306 -3.375 -26.137 1.00 91.00 464 GLN A O 1
ATOM 3605 N N . ARG A 1 465 ? 17.207 -2.905 -26.761 1.00 91.19 465 ARG A N 1
ATOM 3606 C CA . ARG A 1 465 ? 17.436 -3.116 -28.187 1.00 91.19 465 ARG A CA 1
ATOM 3607 C C . ARG A 1 465 ? 17.194 -1.837 -28.964 1.00 91.19 465 ARG A C 1
ATOM 3609 O O . ARG A 1 465 ? 16.371 -1.000 -28.601 1.00 91.19 465 ARG A O 1
ATOM 3616 N N . PHE A 1 466 ? 17.907 -1.711 -30.071 1.00 94.38 466 PHE A N 1
ATOM 3617 C CA . PHE A 1 466 ? 17.670 -0.661 -31.037 1.00 94.38 466 PHE A CA 1
ATOM 3618 C C . PHE A 1 466 ? 17.687 -1.188 -32.468 1.00 94.38 466 PHE A C 1
ATOM 3620 O O . PHE A 1 466 ? 18.344 -2.181 -32.795 1.00 94.38 466 PHE A O 1
ATOM 3627 N N . TRP A 1 467 ? 16.966 -0.478 -33.324 1.00 94.88 467 TRP A N 1
ATOM 3628 C CA . TRP A 1 467 ? 16.894 -0.697 -34.757 1.00 94.88 467 TRP A CA 1
ATOM 3629 C C . TRP A 1 467 ? 17.308 0.581 -35.468 1.00 94.88 467 TRP A C 1
ATOM 3631 O O . TRP A 1 467 ? 17.108 1.687 -34.965 1.00 94.88 467 TRP A O 1
ATOM 3641 N N . VAL A 1 468 ? 17.878 0.429 -36.655 1.00 92.56 468 VAL A N 1
ATOM 3642 C CA . VAL A 1 468 ? 18.279 1.537 -37.516 1.00 92.56 468 VAL A CA 1
ATOM 3643 C C . VAL A 1 468 ? 17.542 1.402 -38.834 1.00 92.56 468 VAL A C 1
ATOM 3645 O O . VAL A 1 468 ? 17.729 0.425 -39.552 1.00 92.56 468 VAL A O 1
ATOM 3648 N N . SER A 1 469 ? 16.719 2.386 -39.167 1.00 89.50 469 SER A N 1
ATOM 3649 C CA . SER A 1 469 ? 16.003 2.453 -40.434 1.00 89.50 469 SER A CA 1
ATOM 3650 C C . SER A 1 469 ? 16.662 3.447 -41.385 1.00 89.50 469 SER A C 1
ATOM 3652 O O . SER A 1 469 ? 17.074 4.543 -40.989 1.00 89.50 469 SER A O 1
ATOM 3654 N N . GLN A 1 470 ? 16.745 3.064 -42.657 1.00 83.31 470 GLN A N 1
ATOM 3655 C CA . GLN A 1 470 ? 17.135 3.934 -43.762 1.00 83.31 470 GLN A CA 1
ATOM 3656 C C . GLN A 1 470 ? 16.198 3.671 -44.948 1.00 83.31 470 GLN A C 1
ATOM 3658 O O . GLN A 1 470 ? 16.367 2.711 -45.694 1.00 83.31 470 GLN A O 1
ATOM 3663 N N . GLY A 1 471 ? 15.182 4.520 -45.116 1.00 75.12 471 GLY A N 1
ATOM 3664 C CA . GLY A 1 471 ? 14.090 4.246 -46.056 1.00 75.12 471 GLY A CA 1
ATOM 3665 C C . GLY A 1 471 ? 13.164 3.137 -45.526 1.00 75.12 471 GLY A C 1
ATOM 3666 O O . GLY A 1 471 ? 12.891 3.134 -44.328 1.00 75.12 471 GLY A O 1
ATOM 3667 N N . PRO A 1 472 ? 12.672 2.211 -46.370 1.00 69.62 472 PRO A N 1
ATOM 3668 C CA . PRO A 1 472 ? 11.774 1.136 -45.931 1.00 69.62 472 PRO A CA 1
ATOM 3669 C C . PRO A 1 472 ? 12.499 0.014 -45.175 1.00 69.62 472 PRO A C 1
ATOM 3671 O O . PRO A 1 472 ? 11.861 -0.790 -44.508 1.00 69.62 472 PRO A O 1
ATOM 3674 N N . GLN A 1 473 ? 13.828 -0.058 -45.281 1.00 77.44 473 GLN A N 1
ATOM 3675 C CA . GLN A 1 473 ? 14.620 -1.108 -44.656 1.00 77.44 473 GLN A CA 1
ATOM 3676 C C . GLN A 1 473 ? 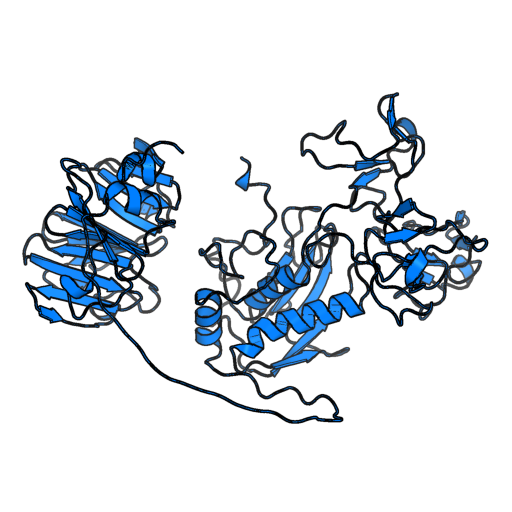14.896 -0.769 -43.189 1.00 77.44 473 GLN A C 1
ATOM 3678 O O . GLN A 1 473 ? 15.382 0.325 -42.875 1.00 77.44 473 GLN A O 1
ATOM 3683 N N . VAL A 1 474 ? 14.633 -1.728 -42.305 1.00 87.75 474 VAL A N 1
ATOM 3684 C CA . VAL A 1 474 ? 14.914 -1.651 -40.871 1.00 87.75 474 VAL A CA 1
ATOM 3685 C C . VAL A 1 474 ? 15.972 -2.704 -40.525 1.00 87.75 474 VAL A C 1
ATOM 3687 O O . VAL A 1 474 ? 15.846 -3.875 -40.858 1.00 87.75 474 VAL A O 1
ATOM 3690 N N . LEU A 1 475 ? 17.060 -2.283 -39.880 1.00 82.88 475 LEU A N 1
ATOM 3691 C CA . LEU A 1 475 ? 18.163 -3.149 -39.463 1.00 82.88 475 LEU A CA 1
ATOM 3692 C C . LEU A 1 475 ? 18.165 -3.295 -37.941 1.00 82.88 475 LEU A C 1
ATOM 3694 O O . LEU A 1 475 ? 18.233 -2.296 -37.230 1.00 82.88 475 LEU A O 1
ATOM 3698 N N . GLY A 1 476 ? 18.168 -4.524 -37.435 1.00 82.75 476 GLY A N 1
ATOM 3699 C CA . GLY A 1 476 ? 18.156 -4.816 -36.001 1.00 82.75 476 GLY A CA 1
ATOM 3700 C C . GLY A 1 476 ? 17.405 -6.117 -35.693 1.00 82.75 476 GLY A C 1
ATOM 3701 O O . GLY A 1 476 ? 17.091 -6.853 -36.626 1.00 82.75 476 GLY A O 1
ATOM 3702 N N . PRO A 1 477 ? 17.120 -6.408 -34.411 1.00 82.75 477 PRO A N 1
ATOM 3703 C CA . PRO A 1 477 ? 17.560 -5.646 -33.243 1.00 82.75 477 PRO A CA 1
ATOM 3704 C C . PRO A 1 477 ? 19.067 -5.752 -32.991 1.00 82.75 477 PRO A C 1
ATOM 3706 O O . PRO A 1 477 ? 19.682 -6.798 -33.189 1.00 82.75 477 PRO A O 1
ATOM 3709 N N . ARG A 1 478 ? 19.661 -4.673 -32.484 1.00 87.44 478 ARG A N 1
ATOM 3710 C CA . ARG A 1 478 ? 21.014 -4.641 -31.909 1.00 87.44 478 ARG A CA 1
ATOM 3711 C C . ARG A 1 478 ? 20.926 -4.263 -30.436 1.00 87.44 478 ARG A C 1
ATOM 3713 O O . ARG A 1 478 ? 20.034 -3.518 -30.056 1.00 87.44 478 ARG A O 1
ATOM 3720 N N . SER A 1 479 ? 21.840 -4.761 -29.614 1.00 86.00 479 SER A N 1
ATOM 3721 C CA . SER A 1 479 ? 21.888 -4.420 -28.187 1.00 86.00 479 SER A CA 1
ATOM 3722 C C . SER A 1 479 ? 22.508 -3.033 -27.962 1.00 86.00 479 SER A C 1
ATOM 3724 O O . SER A 1 479 ? 23.403 -2.626 -28.708 1.00 86.00 479 SER A O 1
ATOM 3726 N N . LEU A 1 480 ? 22.033 -2.309 -26.943 1.00 88.94 480 LEU A N 1
ATOM 3727 C CA . LEU A 1 480 ? 22.521 -0.973 -26.565 1.00 88.94 480 LEU A CA 1
ATOM 3728 C C . LEU A 1 480 ? 24.032 -0.929 -26.270 1.00 88.94 480 LEU A C 1
ATOM 3730 O O . LEU A 1 480 ? 24.675 0.094 -26.518 1.00 88.94 480 LEU A O 1
ATOM 3734 N N . ASP A 1 481 ? 24.622 -2.051 -25.849 1.00 86.88 481 ASP A N 1
ATOM 3735 C CA . ASP A 1 481 ? 26.072 -2.207 -25.653 1.00 86.88 481 ASP A CA 1
ATOM 3736 C C . ASP A 1 481 ? 26.892 -1.866 -26.906 1.00 86.88 481 ASP A C 1
ATOM 3738 O O . ASP A 1 481 ? 28.005 -1.346 -26.805 1.00 86.88 481 ASP A O 1
ATOM 3742 N N . LYS A 1 482 ? 26.322 -2.062 -28.102 1.00 85.88 482 LYS A N 1
ATOM 3743 C CA . LYS A 1 482 ? 26.949 -1.670 -29.370 1.00 85.88 482 LYS A CA 1
ATOM 3744 C C . LYS A 1 482 ? 27.125 -0.164 -29.508 1.00 85.88 482 LYS A C 1
ATOM 3746 O O . LYS A 1 482 ? 28.039 0.255 -30.207 1.00 85.88 482 LYS A O 1
ATOM 3751 N N . LEU A 1 483 ? 26.311 0.630 -28.814 1.00 90.00 483 LEU A N 1
ATOM 3752 C CA . LEU A 1 483 ? 26.457 2.083 -28.737 1.00 90.00 483 LEU A CA 1
ATOM 3753 C C . LEU A 1 483 ? 27.386 2.515 -27.592 1.00 90.00 483 LEU A C 1
ATOM 3755 O O . LEU A 1 483 ? 27.631 3.707 -27.426 1.00 90.00 483 LEU A O 1
ATOM 3759 N N . GLY A 1 484 ? 27.927 1.583 -26.802 1.00 86.94 484 GLY A N 1
ATOM 3760 C CA . GLY A 1 484 ? 28.683 1.893 -25.585 1.00 86.94 484 GLY A CA 1
ATOM 3761 C C . GLY A 1 484 ? 27.793 2.304 -24.408 1.00 86.94 484 GLY A C 1
ATOM 3762 O O . GLY A 1 484 ? 28.260 2.992 -23.504 1.00 86.94 484 GLY A O 1
ATOM 3763 N N . ILE A 1 485 ? 26.517 1.916 -24.439 1.00 90.81 485 ILE A N 1
ATOM 3764 C CA . ILE A 1 485 ? 25.567 2.091 -23.339 1.00 90.81 485 ILE A CA 1
ATOM 3765 C C . ILE A 1 485 ? 25.529 0.771 -22.564 1.00 90.81 485 ILE A C 1
ATOM 3767 O O . ILE A 1 485 ? 25.423 -0.293 -23.169 1.00 90.81 485 ILE A O 1
ATOM 3771 N N . GLY A 1 486 ? 25.699 0.834 -21.244 1.00 81.94 486 GLY A N 1
ATOM 3772 C CA . GLY A 1 486 ? 25.823 -0.356 -20.406 1.00 81.94 486 GLY A CA 1
ATOM 3773 C C . GLY A 1 486 ? 24.571 -1.243 -20.429 1.00 81.94 486 GLY A C 1
ATOM 3774 O O . GLY A 1 486 ? 23.470 -0.783 -20.727 1.00 81.94 486 GLY A O 1
ATOM 3775 N N . LYS A 1 487 ? 24.751 -2.538 -20.143 1.00 78.62 487 LYS A N 1
ATOM 3776 C CA . LYS A 1 487 ? 23.664 -3.543 -20.126 1.00 78.62 487 LYS A CA 1
ATOM 3777 C C . LYS A 1 487 ? 22.684 -3.350 -18.959 1.00 78.62 487 LYS A C 1
ATOM 3779 O O . LYS A 1 487 ? 21.602 -3.918 -18.952 1.00 78.62 487 LYS A O 1
ATOM 3784 N N . ASP A 1 488 ? 23.085 -2.550 -17.984 1.00 80.88 488 ASP A N 1
ATOM 3785 C CA . ASP A 1 488 ? 22.308 -2.053 -16.852 1.00 80.88 488 ASP A CA 1
ATOM 3786 C C . ASP A 1 488 ? 21.233 -1.030 -17.267 1.00 80.88 488 ASP A C 1
ATOM 3788 O O . ASP A 1 488 ? 20.260 -0.809 -16.547 1.00 80.88 488 ASP A O 1
ATOM 3792 N N . VAL A 1 489 ? 21.355 -0.432 -18.456 1.00 82.19 489 VAL A N 1
ATOM 3793 C CA . VAL A 1 489 ? 20.397 0.555 -18.964 1.00 82.19 489 VAL A CA 1
ATOM 3794 C C . VAL A 1 489 ? 19.167 -0.147 -19.531 1.00 82.19 489 VAL A C 1
ATOM 3796 O O . VAL A 1 489 ? 19.208 -0.700 -20.628 1.00 82.19 489 VAL A O 1
ATOM 3799 N N . ARG A 1 490 ? 18.048 -0.093 -18.796 1.00 80.38 490 ARG A N 1
ATOM 3800 C CA . ARG A 1 490 ? 16.803 -0.803 -19.143 1.00 80.38 490 ARG A CA 1
ATOM 3801 C C . ARG A 1 490 ? 16.193 -0.359 -20.479 1.00 80.38 490 ARG A C 1
ATOM 3803 O O . ARG A 1 490 ? 15.798 -1.219 -21.266 1.00 80.38 490 ARG A O 1
ATOM 3810 N N . LYS A 1 491 ? 16.095 0.955 -20.728 1.00 92.44 491 LYS A N 1
ATOM 3811 C CA . LYS A 1 491 ? 15.538 1.527 -21.968 1.00 92.44 491 LYS A CA 1
ATOM 3812 C C . LYS A 1 491 ? 15.881 2.998 -22.167 1.00 92.44 491 LYS A C 1
ATOM 3814 O O . LYS A 1 491 ? 16.103 3.713 -21.204 1.00 92.44 491 LYS A O 1
ATOM 3819 N N . ILE A 1 492 ? 15.839 3.479 -23.408 1.00 96.50 492 ILE A N 1
ATOM 3820 C CA . ILE A 1 492 ? 15.954 4.913 -23.716 1.00 96.50 492 ILE A CA 1
ATOM 3821 C C . ILE A 1 492 ? 14.555 5.536 -23.750 1.00 96.50 492 ILE A C 1
ATOM 3823 O O . ILE A 1 492 ? 13.723 5.094 -24.528 1.00 96.50 492 ILE A O 1
ATOM 3827 N N . VAL A 1 493 ? 14.312 6.576 -22.948 1.00 93.81 493 VAL A N 1
ATOM 3828 C CA . VAL A 1 493 ? 12.988 7.225 -22.764 1.00 93.81 493 VAL A CA 1
ATOM 3829 C C . VAL A 1 493 ? 12.810 8.509 -23.582 1.00 93.81 493 VAL A C 1
ATOM 3831 O O . VAL A 1 493 ? 11.773 9.174 -23.567 1.00 93.81 493 VAL A O 1
ATOM 3834 N N . GLY A 1 494 ? 13.856 8.916 -24.293 1.00 95.62 494 GLY A N 1
ATOM 3835 C CA . GLY A 1 494 ? 13.795 10.076 -25.160 1.00 95.62 494 GLY A CA 1
ATOM 3836 C C . GLY A 1 494 ? 15.154 10.509 -25.670 1.00 95.62 494 GLY A C 1
ATOM 3837 O O . GLY A 1 494 ? 16.201 9.949 -25.327 1.00 95.62 494 GLY A O 1
ATOM 3838 N N . SER A 1 495 ? 15.135 11.529 -26.519 1.00 95.75 495 SER A N 1
ATOM 3839 C CA . SER A 1 495 ? 16.350 12.044 -27.129 1.00 95.75 495 SER A CA 1
ATOM 3840 C C . SER A 1 495 ? 16.274 13.536 -27.426 1.00 95.75 495 SER A C 1
ATOM 3842 O O . SER A 1 495 ? 15.210 14.088 -27.704 1.00 95.75 495 SER A O 1
ATOM 3844 N N . LEU A 1 496 ? 17.430 14.202 -27.386 1.00 94.31 496 LEU A N 1
ATOM 3845 C CA . LEU A 1 496 ? 17.572 15.602 -27.776 1.00 94.31 496 LEU A CA 1
ATOM 3846 C C . LEU A 1 496 ? 18.709 15.767 -28.779 1.00 94.31 496 LEU A C 1
ATOM 3848 O O . LEU A 1 496 ? 19.868 15.439 -28.507 1.00 94.31 496 LEU A O 1
ATOM 3852 N N . THR A 1 497 ? 18.388 16.354 -29.927 1.00 89.69 497 THR A N 1
ATOM 3853 C CA . THR A 1 497 ? 19.370 16.617 -30.978 1.00 89.69 497 THR A CA 1
ATOM 3854 C C . THR A 1 497 ? 20.270 17.797 -30.612 1.00 89.69 497 THR A C 1
ATOM 3856 O O . THR A 1 497 ? 19.813 18.864 -30.198 1.00 89.69 497 THR A O 1
ATOM 3859 N N . ARG A 1 498 ? 21.583 17.638 -30.801 1.00 86.06 498 ARG A N 1
ATOM 3860 C CA . ARG A 1 498 ? 22.592 18.694 -30.642 1.00 86.06 498 ARG A CA 1
ATOM 3861 C C . ARG A 1 498 ? 23.294 18.980 -31.969 1.00 86.06 498 ARG A C 1
ATOM 3863 O O . ARG A 1 498 ? 23.147 18.276 -32.966 1.00 86.06 498 ARG A O 1
ATOM 3870 N N . LYS A 1 499 ? 24.072 20.065 -31.992 1.00 81.12 499 LYS A N 1
ATOM 3871 C CA . LYS A 1 499 ? 24.877 20.441 -33.163 1.00 81.12 499 LYS A CA 1
ATOM 3872 C C . LYS A 1 499 ? 25.921 19.355 -33.470 1.00 81.12 499 LYS A C 1
ATOM 3874 O O . LYS A 1 499 ? 26.334 18.619 -32.580 1.00 81.12 499 LYS A O 1
ATOM 3879 N N . GLN A 1 500 ? 26.378 19.312 -34.724 1.00 80.31 500 GLN A N 1
ATOM 3880 C CA . GLN A 1 500 ? 27.490 18.461 -35.185 1.00 80.31 500 GLN A CA 1
ATOM 3881 C C . GLN A 1 500 ? 27.240 16.939 -35.098 1.00 80.31 500 GLN A C 1
ATOM 3883 O O . GLN A 1 500 ? 28.188 16.176 -34.937 1.00 80.31 500 GLN A O 1
ATOM 3888 N N . GLY A 1 501 ? 25.988 16.483 -35.233 1.00 82.06 501 GLY A N 1
ATOM 3889 C CA . GLY A 1 501 ? 25.669 15.044 -35.262 1.00 82.06 501 GLY A CA 1
ATOM 3890 C C . GLY A 1 501 ? 25.783 14.364 -33.895 1.00 82.06 501 GLY A C 1
ATOM 3891 O O . GLY A 1 501 ? 26.154 13.196 -33.809 1.00 82.06 501 GLY A O 1
ATOM 3892 N N . ARG A 1 502 ? 25.516 15.118 -32.824 1.00 90.62 502 ARG A N 1
ATOM 3893 C CA . ARG A 1 502 ? 25.494 14.628 -31.444 1.00 90.62 502 ARG A CA 1
ATOM 3894 C C . ARG A 1 502 ? 24.053 14.490 -30.987 1.00 90.62 502 ARG A C 1
ATOM 3896 O O . ARG A 1 502 ? 23.282 15.433 -31.148 1.00 90.62 502 ARG A O 1
ATOM 3903 N N . ILE A 1 503 ? 23.715 13.365 -30.375 1.00 94.25 503 ILE A N 1
ATOM 3904 C CA . ILE A 1 503 ? 22.383 13.126 -29.811 1.00 94.25 503 ILE A CA 1
ATOM 3905 C C . ILE A 1 503 ? 22.539 12.855 -28.324 1.00 94.25 503 ILE A C 1
ATOM 3907 O O . ILE A 1 503 ? 23.428 12.107 -27.924 1.00 94.25 503 ILE A O 1
ATOM 3911 N N . LEU A 1 504 ? 21.714 13.495 -27.503 1.00 96.31 504 LEU A N 1
ATOM 3912 C CA . LEU A 1 504 ? 21.583 13.114 -26.104 1.00 96.31 504 LEU A CA 1
ATOM 3913 C C . LEU A 1 504 ? 20.499 12.053 -26.000 1.00 96.31 504 LEU A C 1
ATOM 3915 O O . LEU A 1 504 ? 19.400 12.286 -26.494 1.00 96.31 504 LEU A O 1
ATOM 3919 N N . LEU A 1 505 ? 20.819 10.919 -25.392 1.00 97.12 505 LEU A N 1
ATOM 3920 C CA . LEU A 1 505 ? 19.883 9.839 -25.093 1.00 97.12 505 LEU A CA 1
ATOM 3921 C C . LEU A 1 505 ? 19.647 9.820 -23.592 1.00 97.12 505 LEU A C 1
ATOM 3923 O O . LEU A 1 505 ? 20.611 9.950 -22.843 1.00 97.12 505 LEU A O 1
ATOM 3927 N N . PHE A 1 506 ? 18.397 9.675 -23.173 1.00 96.69 506 PHE A N 1
ATOM 3928 C CA . PHE A 1 506 ? 17.998 9.745 -21.769 1.00 96.69 506 PHE A CA 1
ATOM 3929 C C . PHE A 1 506 ? 17.497 8.381 -21.307 1.00 96.69 506 PHE A C 1
ATOM 3931 O O . PHE A 1 506 ? 16.769 7.718 -22.044 1.00 96.69 506 PHE A O 1
ATOM 3938 N N . SER A 1 507 ? 17.888 7.972 -20.105 1.00 92.12 507 SER A N 1
ATOM 3939 C CA . SER A 1 507 ? 17.374 6.787 -19.415 1.00 92.12 507 SER A CA 1
ATOM 3940 C C . SER A 1 507 ? 17.530 6.994 -17.920 1.00 92.12 507 SER A C 1
ATOM 3942 O O . SER A 1 507 ? 18.650 7.213 -17.455 1.00 92.12 507 SER A O 1
ATOM 3944 N N . GLY A 1 508 ? 16.428 6.884 -17.178 1.00 84.69 508 GLY A N 1
ATOM 3945 C CA . GLY A 1 508 ? 16.416 7.196 -15.751 1.00 84.69 508 GLY A CA 1
ATOM 3946 C C . GLY A 1 508 ? 16.988 8.588 -15.490 1.00 84.69 508 GLY A C 1
ATOM 3947 O O . GLY A 1 508 ? 16.799 9.500 -16.294 1.00 84.69 508 GLY A O 1
ATOM 3948 N N . ASP A 1 509 ? 17.771 8.712 -14.422 1.00 86.31 509 ASP A N 1
ATOM 3949 C CA . ASP A 1 509 ? 18.432 9.947 -14.000 1.00 86.31 509 ASP A CA 1
ATOM 3950 C C . ASP A 1 509 ? 19.674 10.309 -14.827 1.00 86.31 509 ASP A C 1
ATOM 3952 O O . ASP A 1 509 ? 20.351 11.296 -14.530 1.00 86.31 509 ASP A O 1
ATOM 3956 N N . GLN A 1 510 ? 19.981 9.543 -15.874 1.00 93.12 510 GLN A N 1
ATOM 3957 C CA . GLN A 1 510 ? 21.193 9.676 -16.665 1.00 93.12 510 GLN A CA 1
ATOM 3958 C C . GLN A 1 510 ? 20.917 10.015 -18.125 1.00 93.12 510 GLN A C 1
ATOM 3960 O O . GLN A 1 510 ? 19.871 9.732 -18.715 1.00 93.12 510 GLN A O 1
ATOM 3965 N N . PHE A 1 511 ? 21.927 10.615 -18.747 1.00 95.94 511 PHE A N 1
ATOM 3966 C CA . PHE A 1 511 ? 21.960 10.796 -20.183 1.00 95.94 511 PHE A CA 1
ATOM 3967 C C . PHE A 1 511 ? 23.342 10.503 -20.767 1.00 95.94 511 PHE A C 1
ATOM 3969 O O . PHE A 1 511 ? 24.383 10.746 -20.152 1.00 95.94 511 PHE A O 1
ATOM 3976 N N . TRP A 1 512 ? 23.344 10.017 -22.005 1.00 97.25 512 TRP A N 1
ATOM 3977 C CA . TRP A 1 512 ? 24.528 9.712 -22.801 1.00 97.25 512 TRP A CA 1
ATOM 3978 C C . TRP A 1 512 ? 24.599 10.665 -23.981 1.00 97.25 512 TRP A C 1
ATOM 3980 O O . TRP A 1 512 ? 23.573 11.079 -24.518 1.00 97.25 512 TRP A O 1
ATOM 3990 N N . ARG A 1 513 ? 25.810 10.994 -24.432 1.00 96.38 513 ARG A N 1
ATOM 3991 C CA . ARG A 1 513 ? 26.007 11.749 -25.672 1.00 96.38 513 ARG A CA 1
ATOM 3992 C C . ARG A 1 513 ? 26.532 10.832 -26.766 1.00 96.38 513 ARG A C 1
ATOM 3994 O O . ARG A 1 513 ? 27.713 10.504 -26.784 1.00 96.38 513 ARG A O 1
ATOM 4001 N N . LEU A 1 514 ? 25.655 10.458 -27.688 1.00 94.19 514 LEU A N 1
ATOM 4002 C CA . LEU A 1 514 ? 25.957 9.603 -28.828 1.00 94.19 514 LEU A CA 1
ATOM 4003 C C . LEU A 1 514 ? 26.631 10.395 -29.961 1.00 94.19 514 LEU A C 1
ATOM 4005 O O . LEU A 1 514 ? 26.116 11.429 -30.401 1.00 94.19 514 LEU A O 1
ATOM 4009 N N . ASP A 1 515 ? 27.765 9.889 -30.451 1.00 90.94 515 ASP A N 1
ATOM 4010 C CA . ASP A 1 515 ? 28.329 10.229 -31.760 1.00 90.94 515 ASP A CA 1
ATOM 4011 C C . ASP A 1 515 ? 27.621 9.399 -32.831 1.00 90.94 515 ASP A C 1
ATOM 4013 O O . ASP A 1 515 ? 27.871 8.199 -32.956 1.00 90.94 515 ASP A O 1
ATOM 4017 N N . VAL A 1 516 ? 26.749 10.010 -33.629 1.00 86.38 516 VAL A N 1
ATOM 4018 C CA . VAL A 1 516 ? 25.981 9.231 -34.611 1.00 86.38 516 VAL A CA 1
ATOM 4019 C C . VAL A 1 516 ? 26.856 8.747 -35.772 1.00 86.38 516 VAL A C 1
ATOM 4021 O O . VAL A 1 516 ? 26.566 7.717 -36.371 1.00 86.38 516 VAL A O 1
ATOM 4024 N N . LYS A 1 517 ? 27.974 9.429 -36.071 1.00 84.06 517 LYS A N 1
ATOM 4025 C CA . LYS A 1 517 ? 28.903 8.978 -37.121 1.00 84.06 517 LYS A CA 1
ATOM 4026 C C . LYS A 1 517 ? 29.698 7.751 -36.695 1.00 84.06 517 LYS A C 1
ATOM 4028 O O . LYS A 1 517 ? 30.011 6.918 -37.537 1.00 84.06 517 LYS A O 1
ATOM 4033 N N . LYS A 1 518 ? 30.057 7.676 -35.411 1.00 85.62 518 LYS A N 1
ATOM 4034 C CA . LYS A 1 518 ? 30.791 6.534 -34.845 1.00 85.62 518 LYS A CA 1
ATOM 4035 C C . LYS A 1 518 ? 29.867 5.450 -34.291 1.00 85.62 518 LYS A C 1
ATOM 4037 O O . LYS A 1 518 ? 30.369 4.408 -33.896 1.00 85.62 518 LYS A O 1
ATOM 4042 N N . GLU A 1 519 ? 28.560 5.718 -34.238 1.00 87.12 519 GLU A N 1
ATOM 4043 C CA . GLU A 1 519 ? 27.552 4.891 -33.563 1.00 87.12 519 GLU A CA 1
ATOM 4044 C C . GLU A 1 519 ? 28.002 4.502 -32.140 1.00 87.12 519 GLU A C 1
ATOM 4046 O O . GLU A 1 519 ? 27.833 3.369 -31.709 1.00 87.12 519 GLU A O 1
ATOM 4051 N N . GLN A 1 520 ? 28.611 5.448 -31.411 1.00 90.25 520 GLN A N 1
ATOM 4052 C CA . GLN A 1 520 ? 29.169 5.195 -30.083 1.00 90.25 520 GLN A CA 1
ATOM 4053 C C . GLN A 1 520 ? 29.085 6.420 -29.174 1.00 90.25 520 GLN A C 1
ATOM 4055 O O . GLN A 1 520 ? 29.221 7.562 -29.621 1.00 90.25 520 GLN A O 1
ATOM 4060 N N . VAL A 1 521 ? 28.839 6.191 -27.888 1.00 94.75 521 VAL A N 1
ATOM 4061 C CA . VAL A 1 521 ? 28.783 7.241 -26.875 1.00 94.75 521 VAL A CA 1
ATOM 4062 C C . VAL A 1 521 ? 30.172 7.821 -26.605 1.00 94.75 521 VAL A C 1
ATOM 4064 O O . VAL A 1 521 ? 31.183 7.121 -26.569 1.00 94.75 521 VAL A O 1
ATOM 4067 N N . ASP A 1 522 ? 30.215 9.138 -26.415 1.00 93.19 522 ASP A N 1
ATOM 4068 C CA . ASP A 1 522 ? 31.428 9.855 -26.050 1.00 93.19 522 ASP A CA 1
ATOM 4069 C C . ASP A 1 522 ? 31.961 9.446 -24.672 1.00 93.19 522 ASP A C 1
ATOM 4071 O O . ASP A 1 522 ? 31.215 9.212 -23.724 1.00 93.19 522 ASP A O 1
ATOM 4075 N N . ARG A 1 523 ? 33.289 9.475 -24.524 1.00 90.44 523 ARG A N 1
ATOM 4076 C CA . ARG A 1 523 ? 33.944 9.279 -23.224 1.00 90.44 523 ARG A CA 1
ATOM 4077 C C . ARG A 1 523 ? 33.478 10.329 -22.206 1.00 90.44 523 ARG A C 1
ATOM 4079 O O . ARG A 1 523 ? 33.345 11.508 -22.541 1.00 90.44 523 ARG A O 1
ATOM 4086 N N . GLY A 1 524 ? 33.298 9.905 -20.954 1.00 85.12 524 GLY A N 1
ATOM 4087 C CA . GLY A 1 524 ? 32.815 10.763 -19.863 1.00 85.12 524 GLY A CA 1
ATOM 4088 C C . GLY A 1 524 ? 31.287 10.875 -19.776 1.00 85.12 524 GLY A C 1
ATOM 4089 O O . GLY A 1 524 ? 30.787 11.851 -19.210 1.00 85.12 524 GLY A O 1
ATOM 4090 N N . PHE A 1 525 ? 30.583 9.908 -20.371 1.00 89.31 525 PHE A N 1
ATOM 4091 C CA . PHE A 1 525 ? 29.152 9.651 -20.226 1.00 89.31 525 PHE A CA 1
ATOM 4092 C C . PHE A 1 525 ? 28.941 8.203 -19.730 1.00 89.31 525 PHE A C 1
ATOM 4094 O O . PHE A 1 525 ? 29.789 7.361 -20.041 1.00 89.31 525 PHE A O 1
ATOM 4101 N N . PRO A 1 526 ? 27.856 7.899 -18.992 1.00 94.06 526 PRO A N 1
ATOM 4102 C CA . PRO A 1 526 ? 26.715 8.772 -18.692 1.00 94.06 526 PRO A CA 1
ATOM 4103 C C . PRO A 1 526 ? 27.038 9.951 -17.772 1.00 94.06 526 PRO A C 1
ATOM 4105 O O . PRO A 1 526 ? 28.061 9.980 -17.090 1.00 94.06 526 PRO A O 1
ATOM 4108 N N . ARG A 1 527 ? 26.154 10.948 -17.782 1.00 90.25 527 ARG A N 1
ATOM 4109 C CA . ARG A 1 527 ? 26.101 12.027 -16.790 1.00 90.25 527 ARG A CA 1
ATOM 4110 C C . ARG A 1 527 ? 24.695 12.114 -16.226 1.00 90.25 527 ARG A C 1
ATOM 4112 O O . ARG A 1 527 ? 23.747 11.793 -16.936 1.00 90.25 527 ARG A O 1
ATOM 4119 N N . TYR A 1 528 ? 24.565 12.598 -14.999 1.00 88.38 528 TYR A N 1
ATOM 4120 C CA . TYR A 1 528 ? 23.256 12.828 -14.399 1.00 88.38 528 TYR A CA 1
ATOM 4121 C C . TYR A 1 528 ? 22.524 13.979 -15.080 1.00 88.38 528 TYR A C 1
ATOM 4123 O O . TYR A 1 528 ? 23.141 14.980 -15.458 1.00 88.38 528 TYR A O 1
ATOM 4131 N N . ILE A 1 529 ? 21.214 13.838 -15.250 1.00 87.31 529 ILE A N 1
ATOM 4132 C CA . ILE A 1 529 ? 20.346 14.825 -15.893 1.00 87.31 529 ILE A CA 1
ATOM 4133 C C . ILE A 1 529 ? 20.440 16.171 -15.176 1.00 87.31 529 ILE A C 1
ATOM 4135 O O . ILE A 1 529 ? 20.622 17.184 -15.846 1.00 87.31 529 ILE A O 1
ATOM 4139 N N . ASP A 1 530 ? 20.418 16.188 -13.845 1.00 84.38 530 ASP A N 1
ATOM 4140 C CA . ASP A 1 530 ? 20.500 17.397 -13.014 1.00 84.38 530 ASP A CA 1
ATOM 4141 C C . ASP A 1 530 ? 21.768 18.241 -13.260 1.00 84.38 530 ASP A C 1
ATOM 4143 O O . ASP A 1 530 ? 21.722 19.470 -13.188 1.00 84.38 530 ASP A O 1
ATOM 4147 N N . SER A 1 531 ? 22.875 17.604 -13.657 1.00 87.81 531 SER A N 1
ATOM 4148 C CA . SER A 1 531 ? 24.149 18.270 -13.942 1.00 87.81 531 SER A CA 1
ATOM 4149 C C . SER A 1 531 ? 24.090 19.218 -15.145 1.00 87.81 531 SER A C 1
ATOM 4151 O O . SER A 1 531 ? 24.909 20.133 -15.254 1.00 87.81 531 SER A O 1
ATOM 4153 N N . LEU A 1 532 ? 23.144 19.005 -16.067 1.00 87.56 532 LEU A N 1
ATOM 4154 C CA . LEU A 1 532 ? 22.974 19.823 -17.274 1.00 87.56 532 LEU A CA 1
ATOM 4155 C C . LEU A 1 532 ? 21.560 20.394 -17.421 1.00 87.56 532 LEU A C 1
ATOM 4157 O O . LEU A 1 532 ? 21.380 21.438 -18.044 1.00 87.56 532 LEU A O 1
ATOM 4161 N N . PHE A 1 533 ? 20.567 19.723 -16.856 1.00 90.00 533 PHE A N 1
ATOM 4162 C CA . PHE A 1 533 ? 19.156 20.067 -16.904 1.00 90.00 533 PHE A CA 1
ATOM 4163 C C . PHE A 1 533 ? 18.633 20.197 -15.464 1.00 90.00 533 PHE A C 1
ATOM 4165 O O . PHE A 1 533 ? 17.867 19.358 -14.998 1.00 90.00 533 PHE A O 1
ATOM 4172 N N . PRO A 1 534 ? 19.045 21.230 -14.714 1.00 84.38 534 PRO A N 1
ATOM 4173 C CA . PRO A 1 534 ? 18.556 21.416 -13.356 1.00 84.38 534 PRO A CA 1
ATOM 4174 C C . PRO A 1 534 ? 17.061 21.768 -13.352 1.00 84.38 534 PRO A C 1
ATOM 4176 O O . PRO A 1 534 ? 16.582 22.553 -14.177 1.00 84.38 534 PRO A O 1
ATOM 4179 N N . GLY A 1 535 ? 16.324 21.207 -12.391 1.00 76.88 535 GLY A N 1
ATOM 4180 C CA . GLY A 1 535 ? 14.916 21.532 -12.138 1.00 76.88 535 GLY A CA 1
ATOM 4181 C C . GLY A 1 535 ? 13.889 20.795 -13.006 1.00 76.88 535 GLY A C 1
ATOM 4182 O O . GLY A 1 535 ? 12.697 21.084 -12.889 1.00 76.88 535 GLY A O 1
ATOM 4183 N N . VAL A 1 536 ? 14.313 19.861 -13.864 1.00 82.44 536 VAL A N 1
ATOM 4184 C CA . VAL A 1 536 ? 13.401 18.911 -14.530 1.00 82.44 536 VAL A CA 1
ATOM 4185 C C . VAL A 1 536 ? 13.398 17.576 -13.785 1.00 82.44 536 VAL A C 1
ATOM 4187 O O . VAL A 1 536 ? 14.391 17.265 -13.127 1.00 82.44 536 VAL A O 1
ATOM 4190 N N . PRO A 1 537 ? 12.310 16.791 -13.870 1.00 77.12 537 PRO A N 1
ATOM 4191 C CA . PRO A 1 537 ? 12.281 15.439 -13.320 1.00 77.12 537 PRO A CA 1
ATOM 4192 C C . PRO A 1 537 ? 13.411 14.589 -13.905 1.00 77.12 537 PRO A C 1
ATOM 4194 O O . PRO A 1 537 ? 13.577 14.518 -15.126 1.00 77.12 537 PRO A O 1
ATOM 4197 N N . THR A 1 538 ? 14.174 13.943 -13.028 1.00 79.88 538 THR A N 1
ATOM 4198 C CA . THR A 1 538 ? 15.176 12.936 -13.398 1.00 79.88 538 THR A CA 1
ATOM 4199 C C . THR A 1 538 ? 14.524 11.613 -13.804 1.00 79.88 538 THR A C 1
ATOM 4201 O O . THR A 1 538 ? 15.170 10.788 -14.424 1.00 79.88 538 THR A O 1
ATOM 4204 N N . ASP A 1 539 ? 13.237 11.432 -13.525 1.00 78.31 539 ASP A N 1
ATOM 4205 C CA . ASP A 1 539 ? 12.400 10.268 -13.830 1.00 78.31 539 ASP A CA 1
ATOM 4206 C C . ASP A 1 539 ? 11.426 10.526 -15.003 1.00 78.31 539 ASP A C 1
ATOM 4208 O O . ASP A 1 539 ? 10.359 9.923 -15.094 1.00 78.31 539 ASP A O 1
ATOM 4212 N N . ALA A 1 540 ? 11.753 11.452 -15.912 1.00 84.62 540 ALA A N 1
ATOM 4213 C CA . ALA A 1 540 ? 10.897 11.773 -17.056 1.00 84.62 540 ALA A CA 1
ATOM 4214 C C . ALA A 1 540 ? 10.702 10.565 -17.994 1.00 84.62 540 ALA A C 1
ATOM 4216 O O . ALA A 1 540 ? 11.663 10.055 -18.565 1.00 84.62 540 ALA A O 1
ATOM 4217 N N . ASN A 1 541 ? 9.450 10.163 -18.235 1.00 84.69 541 ASN A N 1
ATOM 4218 C CA . ASN A 1 541 ? 9.111 9.056 -19.138 1.00 84.69 541 ASN A CA 1
ATOM 4219 C C . ASN A 1 541 ? 9.170 9.448 -20.621 1.00 84.69 541 ASN A C 1
ATOM 4221 O O . ASN A 1 541 ? 9.287 8.574 -21.470 1.00 84.69 541 ASN A O 1
ATOM 4225 N N . LEU A 1 542 ? 9.063 10.743 -20.939 1.00 93.69 542 LEU A N 1
ATOM 4226 C CA . LEU A 1 542 ? 9.180 11.263 -22.304 1.00 93.69 542 LEU A CA 1
ATOM 4227 C C . LEU A 1 542 ? 10.113 12.473 -22.315 1.00 93.69 542 LEU A C 1
ATOM 4229 O O . LEU A 1 542 ? 9.835 13.483 -21.659 1.00 93.69 542 LEU A O 1
ATOM 4233 N N . VAL A 1 543 ? 11.185 12.399 -23.107 1.00 96.44 543 VAL A N 1
ATOM 4234 C CA . VAL A 1 543 ? 12.112 13.522 -23.318 1.00 96.44 543 VAL A CA 1
ATOM 4235 C C . VAL A 1 543 ? 12.218 13.857 -24.801 1.00 96.44 543 VAL A C 1
ATOM 4237 O O . VAL A 1 543 ? 12.645 13.035 -25.611 1.00 96.44 543 VAL A O 1
ATOM 4240 N N . PHE A 1 544 ? 11.834 15.078 -25.171 1.00 95.62 544 PHE A N 1
ATOM 4241 C CA . PHE A 1 544 ? 11.798 15.501 -26.573 1.00 95.62 544 PHE A CA 1
ATOM 4242 C C . PHE A 1 544 ? 11.925 17.016 -26.739 1.00 95.62 544 PHE A C 1
ATOM 4244 O O . PHE A 1 544 ? 11.830 17.797 -25.790 1.00 95.62 544 PHE A O 1
ATOM 4251 N N . GLN A 1 545 ? 12.133 17.455 -27.980 1.00 93.56 545 GLN A N 1
ATOM 4252 C CA . GLN A 1 545 ? 12.138 18.867 -28.340 1.00 93.56 545 GLN A CA 1
ATOM 4253 C C . GLN A 1 545 ? 10.833 19.248 -29.048 1.00 93.56 545 GLN A C 1
ATOM 4255 O O . GLN A 1 545 ? 10.453 18.651 -30.049 1.00 93.56 545 GLN A O 1
ATOM 4260 N N . TYR A 1 546 ? 10.163 20.294 -28.564 1.00 93.00 546 TYR A N 1
ATOM 4261 C CA . TYR A 1 546 ? 8.932 20.818 -29.158 1.00 93.00 546 TYR A CA 1
ATOM 4262 C C . TYR A 1 546 ? 8.939 22.343 -29.136 1.00 93.00 546 TYR A C 1
ATOM 4264 O O . TYR A 1 546 ? 9.309 22.954 -28.133 1.00 93.00 546 TYR A O 1
ATOM 4272 N N . LYS A 1 547 ? 8.581 22.980 -30.259 1.00 89.94 547 LYS A N 1
ATOM 4273 C CA . LYS A 1 547 ? 8.598 24.449 -30.424 1.00 89.94 547 LYS A CA 1
ATOM 4274 C C . LYS A 1 547 ? 9.927 25.096 -29.999 1.00 89.94 547 LYS A C 1
ATOM 4276 O O . LYS A 1 547 ? 9.956 26.174 -29.410 1.00 89.94 547 LYS A O 1
ATOM 4281 N N . GLY A 1 548 ? 11.041 24.412 -30.275 1.00 88.50 548 GLY A N 1
ATOM 4282 C CA . GLY A 1 548 ? 12.387 24.882 -29.928 1.00 88.50 548 GLY A CA 1
ATOM 4283 C C . GLY A 1 548 ? 12.724 24.839 -28.432 1.00 88.50 548 GLY A C 1
ATOM 4284 O O . GLY A 1 548 ? 13.704 25.457 -28.022 1.00 88.50 548 GLY A O 1
ATOM 4285 N N . ARG A 1 549 ? 11.932 24.137 -27.613 1.00 92.94 549 ARG A N 1
ATOM 4286 C CA . ARG A 1 549 ? 12.150 23.963 -26.171 1.00 92.94 549 ARG A CA 1
ATOM 4287 C C . ARG A 1 549 ? 12.241 22.487 -25.810 1.00 92.94 549 ARG A C 1
ATOM 4289 O O . ARG A 1 549 ? 11.604 21.650 -26.450 1.00 92.94 549 ARG A O 1
ATOM 4296 N N . PHE A 1 550 ? 13.028 22.179 -24.788 1.00 94.88 550 PHE A N 1
ATOM 4297 C CA . PHE A 1 550 ? 13.154 20.816 -24.279 1.00 94.88 550 PHE A CA 1
ATOM 4298 C C . PHE A 1 550 ? 11.982 20.523 -23.352 1.00 94.88 550 PHE A C 1
ATOM 4300 O O . PHE A 1 550 ? 11.591 21.380 -22.562 1.00 94.88 550 PHE A O 1
ATOM 4307 N N . HIS A 1 551 ? 11.408 19.341 -23.487 1.00 95.12 551 HIS A N 1
ATOM 4308 C CA . HIS A 1 551 ? 10.272 18.882 -22.711 1.00 95.12 551 HIS A CA 1
ATOM 4309 C C . HIS A 1 551 ? 10.684 17.608 -21.993 1.00 95.12 551 HIS A C 1
ATOM 4311 O O . HIS A 1 551 ? 11.159 16.671 -22.630 1.00 95.12 551 HIS A O 1
ATOM 4317 N N . PHE A 1 552 ? 10.518 17.619 -20.677 1.00 95.00 552 PHE A N 1
ATOM 4318 C CA . PHE A 1 552 ? 10.716 16.474 -19.799 1.00 95.00 552 PHE A CA 1
ATOM 4319 C C . PHE A 1 552 ? 9.365 16.194 -19.165 1.00 95.00 552 PHE A C 1
ATOM 4321 O O . PHE A 1 552 ? 8.892 17.007 -18.370 1.00 95.00 552 PHE A O 1
ATOM 4328 N N . CYS A 1 553 ? 8.697 15.119 -19.574 1.00 88.94 553 CYS A N 1
ATOM 4329 C CA . CYS A 1 553 ? 7.355 14.817 -19.097 1.00 88.94 553 CYS A CA 1
ATOM 4330 C C . CYS A 1 553 ? 7.352 13.614 -18.153 1.00 88.94 553 CYS A C 1
ATOM 4332 O O . CYS A 1 553 ? 7.879 12.557 -18.491 1.00 88.94 553 CYS A O 1
ATOM 4334 N N . ARG A 1 554 ? 6.696 13.790 -17.004 1.00 83.62 554 ARG A N 1
ATOM 4335 C CA . ARG A 1 554 ? 6.343 12.755 -16.029 1.00 83.62 554 ARG A CA 1
ATOM 4336 C C . ARG A 1 554 ? 4.841 12.853 -15.817 1.00 83.62 554 ARG A C 1
ATOM 4338 O O . ARG A 1 554 ? 4.373 13.871 -15.304 1.00 83.62 554 ARG A O 1
ATOM 4345 N N . HIS A 1 555 ? 4.096 11.856 -16.288 1.00 70.56 555 HIS A N 1
ATOM 4346 C CA . HIS A 1 555 ? 2.639 11.938 -16.399 1.00 70.56 555 HIS A CA 1
ATOM 4347 C C . HIS A 1 555 ? 1.980 12.410 -15.082 1.00 70.56 555 HIS A C 1
ATOM 4349 O O . HIS A 1 555 ? 2.361 11.931 -14.016 1.00 70.56 555 HIS A O 1
ATOM 4355 N N . PRO A 1 556 ? 1.003 13.341 -15.120 1.00 75.56 556 PRO A N 1
ATOM 4356 C CA . PRO A 1 556 ? 0.442 14.030 -16.293 1.00 75.56 556 PRO A CA 1
ATOM 4357 C C . PRO A 1 556 ? 1.204 15.310 -16.697 1.00 75.56 556 PRO A C 1
ATOM 4359 O O . PRO A 1 556 ? 0.800 16.012 -17.630 1.00 75.56 556 PRO A O 1
ATOM 4362 N N . PHE A 1 557 ? 2.286 15.643 -15.996 1.00 82.69 557 PHE A N 1
ATOM 4363 C CA . PHE A 1 557 ? 2.979 16.921 -16.098 1.00 82.69 557 PHE A CA 1
ATOM 4364 C C . PHE A 1 557 ? 4.102 16.910 -17.135 1.00 82.69 557 PHE A C 1
ATOM 4366 O O . PHE A 1 557 ? 4.734 15.891 -17.416 1.00 82.69 557 PHE A O 1
ATOM 4373 N N . CYS A 1 558 ? 4.389 18.081 -17.695 1.00 86.75 558 CYS A N 1
ATOM 4374 C CA . CYS A 1 558 ? 5.545 18.287 -18.543 1.00 86.75 558 CYS A CA 1
ATOM 4375 C C . CYS A 1 558 ? 6.263 19.600 -18.230 1.00 86.75 558 CYS A C 1
ATOM 4377 O O . CYS A 1 558 ? 5.665 20.680 -18.208 1.00 86.75 558 CYS A O 1
ATOM 4379 N N . TRP A 1 559 ? 7.570 19.492 -18.002 1.00 94.06 559 TRP A N 1
ATOM 4380 C CA . TRP A 1 559 ? 8.465 20.596 -17.709 1.00 94.06 559 TRP A CA 1
ATOM 4381 C C . TRP A 1 559 ? 9.063 21.098 -19.010 1.00 94.06 559 TRP A C 1
ATOM 4383 O O . TRP A 1 559 ? 9.807 20.399 -19.698 1.00 94.06 559 TRP A O 1
ATOM 4393 N N . GLN A 1 560 ? 8.740 22.342 -19.335 1.00 93.62 560 GLN A N 1
ATOM 4394 C CA . GLN A 1 560 ? 9.244 23.024 -20.509 1.00 93.62 560 GLN A CA 1
ATOM 4395 C C . GLN A 1 560 ? 10.491 23.827 -20.140 1.00 93.62 560 GLN A C 1
ATOM 4397 O O . GLN A 1 560 ? 10.427 24.830 -19.419 1.00 93.62 560 GLN A O 1
ATOM 4402 N N . MET A 1 561 ? 11.622 23.449 -20.713 1.00 91.81 561 MET A N 1
ATOM 4403 C CA . MET A 1 561 ? 12.922 24.062 -20.487 1.00 91.81 561 MET A CA 1
ATOM 4404 C C . MET A 1 561 ? 13.398 24.845 -21.717 1.00 91.81 561 MET A C 1
ATOM 4406 O O . MET A 1 561 ? 13.262 24.416 -22.866 1.00 91.81 561 MET A O 1
ATOM 4410 N N . SER A 1 562 ? 13.958 26.032 -21.482 1.00 91.81 562 SER A N 1
ATOM 4411 C CA . SER A 1 562 ? 14.550 26.850 -22.541 1.00 91.81 562 SER A CA 1
ATOM 4412 C C . SER A 1 562 ? 15.868 26.245 -23.048 1.00 91.81 562 SER A C 1
ATOM 4414 O O . SER A 1 562 ? 16.536 25.511 -22.318 1.00 91.81 562 SER A O 1
ATOM 4416 N N . PRO A 1 563 ? 16.342 26.625 -24.248 1.00 87.00 563 PRO A N 1
ATOM 4417 C CA . PRO A 1 563 ? 17.677 26.244 -24.722 1.00 87.00 563 PRO A CA 1
ATOM 4418 C C . PRO A 1 563 ? 18.840 26.693 -23.818 1.00 87.00 563 PRO A C 1
ATOM 4420 O O . PRO A 1 563 ? 19.968 26.253 -24.025 1.00 87.00 563 PRO A O 1
ATOM 4423 N N . ARG A 1 564 ? 18.579 27.575 -22.838 1.00 86.44 564 ARG A N 1
ATOM 4424 C CA . ARG A 1 564 ? 19.530 28.024 -21.808 1.00 86.44 564 ARG A CA 1
ATOM 4425 C C . ARG A 1 564 ? 19.426 27.223 -20.500 1.00 86.44 564 ARG A C 1
ATOM 4427 O O . ARG A 1 564 ? 19.938 27.680 -19.488 1.00 86.44 564 ARG A O 1
ATOM 4434 N N . TYR A 1 565 ? 18.764 26.064 -20.515 1.00 88.62 565 TYR A N 1
ATOM 4435 C CA . TYR A 1 565 ? 18.608 25.158 -19.366 1.00 88.62 565 TYR A CA 1
ATOM 4436 C C . TYR A 1 565 ? 17.837 25.740 -18.179 1.00 88.62 565 TYR A C 1
ATOM 4438 O O . TYR A 1 565 ? 18.038 25.353 -17.036 1.00 88.62 565 TYR A O 1
ATOM 4446 N N . GLN A 1 566 ? 16.929 26.676 -18.452 1.00 84.81 566 GLN A N 1
ATOM 4447 C CA . GLN A 1 566 ? 16.032 27.223 -17.437 1.00 84.81 566 GLN A CA 1
ATOM 4448 C C . GLN A 1 566 ? 14.648 26.615 -17.609 1.00 84.81 566 GLN A C 1
ATOM 4450 O O . GLN A 1 566 ? 14.091 26.675 -18.711 1.00 84.81 566 GLN A O 1
ATOM 4455 N N . VAL A 1 567 ? 14.086 26.060 -16.538 1.00 88.38 567 VAL A N 1
ATOM 4456 C CA . VAL A 1 567 ? 12.675 25.665 -16.509 1.00 88.38 567 VAL A CA 1
ATOM 4457 C C . VAL A 1 567 ? 11.835 26.926 -16.648 1.00 88.38 567 VAL A C 1
ATOM 4459 O O . VAL A 1 567 ? 11.970 27.875 -15.885 1.00 88.38 567 VAL A O 1
ATOM 4462 N N . THR A 1 568 ? 11.000 26.955 -17.678 1.00 86.31 568 THR A N 1
ATOM 4463 C CA . THR A 1 568 ? 10.197 28.134 -18.030 1.00 86.31 568 THR A CA 1
ATOM 4464 C C . THR A 1 568 ? 8.724 27.968 -17.724 1.00 86.31 568 THR A C 1
ATOM 4466 O O . THR A 1 568 ? 8.023 28.964 -17.581 1.00 86.31 568 THR A O 1
ATOM 4469 N N . ARG A 1 569 ? 8.239 26.726 -17.681 1.00 84.12 569 ARG A N 1
ATOM 4470 C CA . ARG A 1 569 ? 6.845 26.403 -17.394 1.00 84.12 569 ARG A CA 1
ATOM 4471 C C . ARG A 1 569 ? 6.736 24.942 -16.984 1.00 84.12 569 ARG A C 1
ATOM 4473 O O . ARG A 1 569 ? 7.446 24.104 -17.537 1.00 84.12 569 ARG A O 1
ATOM 4480 N N . VAL A 1 570 ? 5.814 24.660 -16.075 1.00 86.94 570 VAL A N 1
ATOM 4481 C CA . VAL A 1 570 ? 5.309 23.314 -15.796 1.00 86.94 570 VAL A CA 1
ATOM 4482 C C . VAL A 1 570 ? 3.834 23.324 -16.165 1.00 86.94 570 VAL A C 1
ATOM 4484 O O . VAL A 1 570 ? 3.128 24.280 -15.843 1.00 86.94 570 VAL A O 1
ATOM 4487 N N . GLY A 1 571 ? 3.396 22.325 -16.915 1.00 79.25 571 GLY A N 1
ATOM 4488 C CA . GLY A 1 571 ? 2.034 22.254 -17.428 1.00 79.25 571 GLY A CA 1
ATOM 4489 C C . GLY A 1 571 ? 1.598 20.820 -17.679 1.00 79.25 571 GLY A C 1
ATOM 4490 O O . GLY A 1 571 ? 2.323 19.889 -17.335 1.00 79.25 571 GLY A O 1
ATOM 4491 N N . TYR A 1 572 ? 0.428 20.628 -18.274 1.00 83.06 572 TYR A N 1
ATOM 4492 C CA . TYR A 1 572 ? -0.126 19.298 -18.524 1.00 83.06 572 TYR A CA 1
ATOM 4493 C C . TYR A 1 572 ? 0.252 18.820 -19.918 1.00 83.06 572 TYR A C 1
ATOM 4495 O O . TYR A 1 572 ? 0.004 19.511 -20.903 1.00 83.06 572 TYR A O 1
ATOM 4503 N N . PHE A 1 573 ? 0.791 17.608 -20.039 1.00 86.44 573 PHE A N 1
ATOM 4504 C CA . PHE A 1 573 ? 1.213 17.055 -21.328 1.00 86.44 573 PHE A CA 1
ATOM 4505 C C . PHE A 1 573 ? 0.071 17.057 -22.366 1.00 86.44 573 PHE A C 1
ATOM 4507 O O . PHE A 1 573 ? 0.235 17.566 -23.478 1.00 86.44 573 PHE A O 1
ATOM 4514 N N . LYS A 1 574 ? -1.126 16.593 -21.981 1.00 86.19 574 LYS A N 1
ATOM 4515 C CA . LYS A 1 574 ? -2.298 16.553 -22.872 1.00 86.19 574 LYS A CA 1
ATOM 4516 C C . LYS A 1 574 ? -2.765 17.947 -23.313 1.00 86.19 574 LYS A C 1
ATOM 4518 O O . LYS A 1 574 ? -3.052 18.154 -24.489 1.00 86.19 574 LYS A O 1
ATOM 4523 N N . GLN A 1 575 ? -2.800 18.927 -22.415 1.00 84.38 575 GLN A N 1
ATOM 4524 C CA . GLN A 1 575 ? -3.296 20.273 -22.732 1.00 84.38 575 GLN A CA 1
ATOM 4525 C C . GLN A 1 575 ? -2.235 21.133 -23.427 1.00 84.38 575 GLN A C 1
ATOM 4527 O O . GLN A 1 575 ? -2.523 21.847 -24.383 1.00 84.38 575 GLN A O 1
ATOM 4532 N N . ASP A 1 576 ? -0.983 21.071 -22.985 1.00 82.12 576 ASP A N 1
ATOM 4533 C CA . ASP A 1 576 ? 0.059 21.977 -23.454 1.00 82.12 576 ASP A CA 1
ATOM 4534 C C . ASP A 1 576 ? 0.766 21.476 -24.710 1.00 82.12 576 ASP A C 1
ATOM 4536 O O . ASP A 1 576 ? 1.067 22.296 -25.591 1.00 82.12 576 ASP A O 1
ATOM 4540 N N . VAL A 1 577 ? 0.965 20.159 -24.827 1.00 87.56 577 VAL A N 1
ATOM 4541 C CA . VAL A 1 577 ? 1.633 19.526 -25.973 1.00 87.56 577 VAL A CA 1
ATOM 4542 C C . VAL A 1 577 ? 0.603 19.061 -27.000 1.00 87.56 577 VAL A C 1
ATOM 4544 O O . VAL A 1 577 ? 0.617 19.566 -28.125 1.00 87.56 577 VAL A O 1
ATOM 4547 N N . LEU A 1 578 ? -0.332 18.186 -26.607 1.00 87.88 578 LEU A N 1
ATOM 4548 C CA . LEU A 1 578 ? -1.324 17.598 -27.527 1.00 87.88 578 LEU A CA 1
ATOM 4549 C C . LEU A 1 578 ? -2.517 18.519 -27.823 1.00 87.88 578 LEU A C 1
ATOM 4551 O O . LEU A 1 578 ? -3.237 18.302 -28.805 1.00 87.88 578 LEU A O 1
ATOM 4555 N N . LYS A 1 579 ? -2.693 19.584 -27.022 1.00 86.12 579 LYS A N 1
ATOM 4556 C CA . LYS A 1 579 ? -3.788 20.563 -27.137 1.00 86.12 579 LYS A CA 1
ATOM 4557 C C . LYS A 1 579 ? -5.174 19.910 -27.046 1.00 86.12 579 LYS A C 1
ATOM 4559 O O . LYS A 1 579 ? -6.076 20.238 -27.818 1.00 86.12 579 LYS A O 1
ATOM 4564 N N . CYS A 1 580 ? -5.313 18.975 -26.114 1.00 83.75 580 CYS A N 1
ATOM 4565 C CA . CYS A 1 580 ? -6.594 18.403 -25.723 1.00 83.75 580 CYS A CA 1
ATOM 4566 C C . CYS A 1 580 ? -7.472 19.455 -25.027 1.00 83.75 580 CYS A C 1
ATOM 4568 O O . CYS A 1 580 ? -6.923 20.284 -24.296 1.00 83.75 580 CYS A O 1
ATOM 4570 N N . PRO A 1 581 ? -8.800 19.443 -25.245 1.00 75.69 581 PRO A N 1
ATOM 4571 C CA . PRO A 1 581 ? -9.724 20.274 -24.475 1.00 75.69 581 PRO A CA 1
ATOM 4572 C C . PRO A 1 581 ? -9.668 19.910 -22.983 1.00 75.69 581 PRO A C 1
ATOM 4574 O O . PRO A 1 581 ? -9.346 18.771 -22.640 1.00 75.69 581 PRO A O 1
ATOM 4577 N N . GLU A 1 582 ? -9.945 20.883 -22.112 1.00 61.88 582 GLU A N 1
ATOM 4578 C CA . GLU A 1 582 ? -10.131 20.630 -20.678 1.00 61.88 582 GLU A CA 1
ATOM 4579 C C . GLU A 1 582 ? -11.324 19.680 -20.494 1.00 61.88 582 GLU A C 1
ATOM 4581 O O . GLU A 1 582 ? -12.365 19.876 -21.125 1.00 61.88 582 GLU A O 1
ATOM 4586 N N . GLN A 1 583 ? -11.123 18.619 -19.707 1.00 51.00 583 GLN A N 1
ATOM 4587 C CA . GLN A 1 583 ? -12.174 17.693 -19.278 1.00 51.00 583 GLN A CA 1
ATOM 4588 C C . GLN A 1 583 ? -12.639 18.070 -17.883 1.00 51.00 583 GLN A C 1
ATOM 4590 O O . GLN A 1 583 ? -11.748 18.381 -17.056 1.00 51.00 583 GLN A O 1
#

Secondary structure (DSSP, 8-state):
-GGGGS-B-SS-SS----SS-S-SS-S-SEEEEEE----TTS-HHHHHHHHHHHHHHHHTTSS-EEEE-SSS--SEEEEEE-SS-SSS----STTSB-EEEPPSSSSTTTT-EEEETTS-EESSSS---B-BSTTTTTPBP-SSEEETTEEESS-B-TT-SS---EEESSSBHHHH--EEEPP-TTT--BSTTTTTPPP-SSEEETTEEESS-B-TT-SS---EEESSSBHHHH--EEEPPPPTTBPBSTTSTTPBP-SSEEETTEEESS-B-TT-SS---EEESSSBHHHH--EEEPP-S-EEHHHHHHHHHHHHTTPPPPS-TTSTT-SB----SS----HHHHHHHHHHH-SSPPPPP-PPP------------------------HHHHHHH-S--SEEEEETTEEEEEETTEEEEEETTS-SPPEEEEEHHHH-TTS-S--SEEEE-TTT--EEEEETTEEEEEETTEEEEEEEGGGGT--TT-----EEEEEGGGEEEEEETTEEEEEETTTTEEPTT--EEGGGTSTTS-TT-SEEEEETTEEEEEETTEEEEE-TTS-EEEEEEIIIIIS-PPP-

Sequence (583 aa):
MAAVRAPRCGVPDVGRFQTFPGDLKWDHTDLTYRVVNYSPDLDGSIIEDAFTRAFKVWSQVTPLTFTRQQEGEVDILIQFGTGEHGDGYPFDGKDNLLAHAFPPGKDRFSGDAHFDDDEFWTLGTGLVVKTYFGNADGSSCRFPFTFEGKSYSTCITEGREDGLPWCATTPNFDQDKKYGFCPSELLFTYDGNSDGEKCVFPFIFDGKSYQGCTTDGRTDGYRWCATTADFDKDKKYGFCPNRDTAVIGGNSQGEPCSFPFKFLGQTYSSCTTEGRTDGKLWCATTSDYDVDKKWGLCPDQGYSLFLVAAHEFGHSLGLEHSSIREALMYPMYTYMADLQLHPDDVAGIQSLYGRGSGPQPTAPIPPSQAPTEAGDDDGSSVTETPAVNGRGSACQVGGFDGVGEIQKALHFFKDGQYWRMSSTGHGPLEGPLRIQSTWPDLPDVIDAAFQDPLTKKIFFFSGQRFWVSQGPQVLGPRSLDKLGIGKDVRKIVGSLTRKQGRILLFSGDQFWRLDVKKEQVDRGFPRYIDSLFPGVPTDANLVFQYKGRFHFCRHPFCWQMSPRYQVTRVGYFKQDVLKCPEQ

Organism: NCBI:txid35019

Radius of gyration: 29.77 Å; Cα contacts (8 Å, |Δi|>4): 1293; chains: 1; bounding box: 70×65×90 Å

pLDDT: mean 84.12, std 16.56, range [24.36, 98.44]

Nearest PDB structures (foldseek):
  1eak-assembly1_C  TM=8.648E-01  e=7.960E-52  Homo sapiens
  1gxd-assembly2_B  TM=5.736E-01  e=3.785E-67  Homo sapiens
  1ck7-assembly1_A  TM=5.671E-01  e=1.164E-66  Homo sapiens
  1l6j-assembly1_A  TM=7.758E-01  e=9.957E-53  Homo sapiens
  1itv-assembly1_B  TM=9.193E-01  e=1.514E-22  Homo sapiens

Mean predicted aligned error: 16.97 Å

InterPro domains:
  IPR000562 Fibronectin type II domain [PF00040] (141-182)
  IPR000562 Fibronectin type II domain [PF00040] (199-240)
  IPR000562 Fibronectin type II domain [PS51092] (136-184)
  IPR000562 Fibronectin type II domain [PS51092] (194-242)
  IPR000562 Fibronectin type II domain [PS51092] (252-300)
  IPR000562 Fibronectin type II domain [SM00059] (134-182)
  IPR000562 Fibronectin type II domain [SM00059] (192-240)
  IPR000562 Fibronectin type II domain [SM00059] (250-298)
  IPR000562 Fibronectin type II domain [cd00062] (135-182)
  IPR000562 Fibronectin type II domain [cd00062] (193-240)
  IPR000562 Fibronectin type II domain [cd00062] (251-298)
  IPR000585 Hemopexin-like domain [cd00094] (393-580)
  IPR001818 Peptidase M10, metallopeptidase [PF00413] (25-125)
  IPR001818 Peptidase M10, metallopeptidase [PF00413] (286-354)
  IPR006026 Peptidase, metallopeptidase [SM00235] (22-355)
  IPR013806 Kringle-like fold [SSF57440] (129-184)
  IPR013806 Kringle-like fold [SSF57440] (186-242)
  IPR013806 Kringle-like fold [SSF57440] (244-300)
  IPR018487 Hemopexin-like repeats [PF00045] (400-443)
  IPR018487 Hemopexin-like repeats [PF00045] (446-485)

Solvent-accessible surface area (backbone atoms only — not comparable to full-atom values): 32123 Å² total; per-residue (Å²): 121,73,79,82,68,52,38,21,52,57,56,72,93,77,65,98,61,76,86,62,92,74,77,47,45,67,96,69,46,79,42,31,29,31,75,77,56,74,55,63,59,42,56,66,69,58,52,52,49,28,48,54,53,19,54,45,64,53,23,62,53,13,46,36,38,80,42,82,46,96,71,84,89,60,54,24,47,32,36,55,37,53,38,78,67,85,82,89,74,56,43,79,42,69,60,34,42,48,30,36,36,29,42,26,69,88,56,97,57,27,13,23,32,41,33,36,57,32,45,53,55,20,81,42,82,17,90,58,47,54,22,46,62,73,77,39,85,47,44,46,49,30,72,58,17,30,50,92,91,42,80,38,78,59,65,39,36,81,97,51,91,84,63,62,41,25,35,29,50,37,59,41,30,78,78,69,69,32,26,22,27,46,58,35,35,82,72,27,20,46,64,73,75,42,88,37,47,30,48,32,73,57,17,30,50,92,91,40,80,35,82,62,68,40,39,82,98,57,89,83,56,63,37,28,34,24,50,36,60,39,28,77,78,69,69,34,25,19,30,43,48,40,40,88,61,20,15,45,36,72,80,33,42,48,39,46,61,30,72,59,16,30,52,92,92,41,79,37,80,63,70,40,39,82,99,50,92,84,67,58,43,26,38,27,50,36,58,41,27,78,78,69,70,34,24,20,27,52,82,62,45,50,43,26,48,34,60,54,44,33,32,30,51,37,20,25,58,35,49,69,70,40,92,45,84,78,27,63,38,20,50,60,70,69,90,62,96,78,83,65,81,24,72,64,48,50,50,54,52,25,71,74,64,32,81,38,58,23,78,77,80,90,69,92,85,90,84,90,85,88,90,89,84,89,84,88,84,88,84,90,81,89,80,87,83,75,93,62,61,21,51,64,55,60,60,68,50,92,70,63,59,10,29,23,49,45,94,68,20,37,35,40,22,39,91,32,25,31,34,37,30,39,28,73,69,63,75,70,50,44,32,84,40,54,43,46,83,74,35,66,85,54,70,52,62,38,20,15,29,42,42,43,90,81,83,60,35,30,42,39,24,38,51,51,30,32,33,43,28,60,81,79,50,67,46,66,81,39,56,42,54,72,33,69,39,64,88,84,52,63,40,40,21,13,40,44,86,50,77,93,57,32,34,36,40,32,37,69,50,30,33,36,45,32,32,62,90,74,48,30,46,46,90,87,49,68,40,53,35,61,83,71,39,45,90,50,67,43,71,35,55,34,32,40,65,46,66,83,23,43,35,35,23,44,91,66,35,26,35,36,23,43,88,84,46,42,69,73,47,77,46,41,38,53,51,72,72,70,59,38,78,91,129

Foldseek 3Di:
DVVQQFAWALPDQDDPPPPDDDQLADPDQEFEEEEPDDQLQDDPVVLVVLLVVLVLLLLQWFQHDYHYDHDDDGLEYEYEAAADDPPPRGDDAEGHHAWAAATAHDDPRQLYIYGYSLFNEDQQQWGWWFFDDFDQVRAIADPFADDPNDTDRFWDCPPHPVSFTKGANDRYCVPPVHIGTTFWLQQFFDDFDQHTAHADAFADDPNDTDRGWDCPPHDRLFTKHASDRYCVPPVHIGTGRQGSQAFRDDNRGSAHADPFADDPNDTDRAWDCPPHPVSFTKGASDRYCVPPVHIHTTIDSIASSSLVSSLNSLRSRPDAADPDPLASSDGGDDDDPDDDHDVVSSVRNCVRRNGDNHDDDDDDDDDDDDDDDDDDDDDDDDDDDDDDQQLVVVLPDPAFLAWEQAPQWIWTADQQFIWIDHLLRPDGIDDRDGPCVQAVPDDSGWQEKYAFPPQRWIWTKDFQFIWIDDGNDIHDGDGCVQQVDDPPQGIFNYWDDDPPRWIWTAGQQWIFIGNVVSSYTDPPDTDGCCVQQNPADSGFNYWDRGSQWTWRDDPQKIFTAHPNNDGDDIDGCSCPPSVDDDD